Protein AF-A0A2H5ZPQ6-F1 (afdb_monomer)

Structure (mmCIF, N/CA/C/O backbone):
data_AF-A0A2H5ZPQ6-F1
#
_entry.id   AF-A0A2H5ZPQ6-F1
#
loop_
_atom_site.group_PDB
_atom_site.id
_atom_site.type_symbol
_atom_site.label_atom_id
_atom_site.label_alt_id
_atom_site.label_comp_id
_atom_site.label_asym_id
_atom_site.label_entity_id
_atom_site.label_seq_id
_atom_site.pdbx_PDB_ins_code
_atom_site.Cartn_x
_atom_site.Cartn_y
_atom_site.Cartn_z
_atom_site.occupancy
_atom_site.B_iso_or_equiv
_atom_site.auth_seq_id
_atom_site.auth_comp_id
_atom_site.auth_asym_id
_atom_site.auth_atom_id
_atom_site.pdbx_PDB_model_num
ATOM 1 N N . MET A 1 1 ? 13.460 61.750 4.680 1.00 36.16 1 MET A N 1
ATOM 2 C CA . MET A 1 1 ? 14.817 61.753 4.107 1.00 36.16 1 MET A CA 1
ATOM 3 C C . MET A 1 1 ? 14.890 60.555 3.164 1.00 36.16 1 MET A C 1
ATOM 5 O O . MET A 1 1 ? 14.987 59.437 3.644 1.00 36.16 1 MET A O 1
ATOM 9 N N . ASP A 1 2 ? 14.672 60.711 1.860 1.00 34.62 2 ASP A N 1
ATOM 10 C CA . ASP A 1 2 ? 14.391 61.972 1.159 1.00 34.62 2 ASP A CA 1
ATOM 11 C C . ASP A 1 2 ? 13.452 61.827 -0.056 1.00 34.62 2 ASP A C 1
ATOM 13 O O . ASP A 1 2 ? 12.967 60.737 -0.350 1.00 34.62 2 ASP A O 1
ATOM 17 N N . GLN A 1 3 ? 13.130 62.953 -0.695 1.00 32.78 3 GLN A N 1
ATOM 18 C CA . GLN A 1 3 ? 12.296 63.058 -1.907 1.00 32.78 3 GLN A CA 1
ATOM 19 C C . GLN A 1 3 ? 13.142 62.702 -3.176 1.00 32.78 3 GLN A C 1
ATOM 21 O O . GLN A 1 3 ? 14.341 62.485 -3.058 1.00 32.78 3 GLN A O 1
ATOM 26 N N . ALA A 1 4 ? 12.648 62.584 -4.421 1.00 35.72 4 ALA A N 1
ATOM 27 C CA . ALA A 1 4 ? 11.374 63.001 -5.009 1.00 35.72 4 ALA A CA 1
ATOM 28 C C . ALA A 1 4 ? 10.952 62.199 -6.275 1.00 35.72 4 ALA A C 1
ATOM 30 O O . ALA A 1 4 ? 11.777 61.677 -7.017 1.00 35.72 4 ALA A O 1
ATOM 31 N N . ARG A 1 5 ? 9.631 62.209 -6.512 1.00 36.62 5 ARG A N 1
ATOM 32 C CA . ARG A 1 5 ? 8.855 62.369 -7.771 1.00 36.62 5 ARG A CA 1
ATOM 33 C C . ARG A 1 5 ? 9.562 62.505 -9.141 1.00 36.62 5 ARG A C 1
ATOM 35 O O . ARG A 1 5 ? 10.395 63.393 -9.311 1.00 36.62 5 ARG A O 1
ATOM 42 N N . LYS A 1 6 ? 8.990 61.827 -10.154 1.00 32.41 6 LYS A N 1
ATOM 43 C CA . LYS A 1 6 ? 8.208 62.346 -11.327 1.00 32.41 6 LYS A CA 1
ATOM 44 C C . LYS A 1 6 ? 7.727 61.123 -12.156 1.00 32.41 6 LYS A C 1
ATOM 46 O O . LYS A 1 6 ? 8.403 60.102 -12.123 1.00 32.41 6 LYS A O 1
ATOM 51 N N . GLU A 1 7 ? 6.509 61.008 -12.705 1.00 32.34 7 GLU A N 1
ATOM 52 C CA . GLU A 1 7 ? 5.759 61.860 -13.665 1.00 32.34 7 GLU A CA 1
ATOM 53 C C . GLU A 1 7 ? 6.441 61.868 -15.061 1.00 32.34 7 GLU A C 1
ATOM 55 O O . GLU A 1 7 ? 7.656 62.006 -15.137 1.00 32.34 7 GLU A O 1
ATOM 60 N N . GLU A 1 8 ? 5.764 61.673 -16.203 1.00 29.53 8 GLU A N 1
ATOM 61 C CA . GLU A 1 8 ? 4.314 61.718 -16.489 1.00 29.53 8 GLU A CA 1
ATOM 62 C C . GLU A 1 8 ? 3.893 60.783 -17.664 1.00 29.53 8 GLU A C 1
ATOM 64 O O . GLU A 1 8 ? 4.667 59.931 -18.098 1.00 29.53 8 GLU A O 1
ATOM 69 N N . ALA A 1 9 ? 2.647 60.885 -18.152 1.00 33.28 9 ALA A N 1
ATOM 70 C CA . ALA A 1 9 ? 2.016 59.935 -19.083 1.00 33.28 9 ALA A CA 1
ATOM 71 C C . ALA A 1 9 ? 1.934 60.414 -20.552 1.00 33.28 9 ALA A C 1
ATOM 73 O O . ALA A 1 9 ? 2.066 61.596 -20.859 1.00 33.28 9 ALA A O 1
ATOM 74 N N . THR A 1 10 ? 1.602 59.506 -21.482 1.00 29.80 10 THR A N 1
ATOM 75 C CA . THR A 1 10 ? 0.961 59.860 -22.770 1.00 29.80 10 THR A CA 1
ATOM 76 C C . THR A 1 10 ? 0.202 58.668 -23.371 1.00 29.80 10 THR A C 1
ATOM 78 O O . THR A 1 10 ? 0.545 57.514 -23.123 1.00 29.80 10 THR A O 1
ATOM 81 N N . ALA A 1 11 ? -0.855 58.930 -24.149 1.00 33.22 11 ALA A N 1
ATOM 82 C CA . ALA A 1 11 ? -1.767 57.909 -24.685 1.00 33.22 11 ALA A CA 1
ATOM 83 C C . ALA A 1 11 ? -1.665 57.748 -26.216 1.00 33.22 11 ALA A C 1
ATOM 85 O O . ALA A 1 11 ? -1.333 58.697 -26.923 1.00 33.22 11 ALA A O 1
ATOM 86 N N . GLY A 1 12 ? -2.030 56.574 -26.754 1.00 26.91 12 GLY A N 1
ATOM 87 C CA . GLY A 1 12 ? -2.026 56.326 -28.204 1.00 26.91 12 GLY A CA 1
ATOM 88 C C . GLY A 1 12 ? -2.971 55.210 -28.667 1.00 26.91 12 GLY A C 1
ATOM 89 O O . GLY A 1 12 ? -2.795 54.048 -28.316 1.00 26.91 12 GLY A O 1
ATOM 90 N N . ARG A 1 13 ? -3.961 55.548 -29.509 1.00 32.59 13 ARG A N 1
ATOM 91 C CA . ARG A 1 13 ? -4.856 54.589 -30.192 1.00 32.59 13 ARG A CA 1
ATOM 92 C C . ARG A 1 13 ? -4.317 54.210 -31.581 1.00 32.59 13 ARG A C 1
ATOM 94 O O . ARG A 1 13 ? -4.127 55.102 -32.403 1.00 32.59 13 ARG A O 1
ATOM 101 N N . LYS A 1 14 ? -4.255 52.913 -31.910 1.00 31.34 14 LYS A N 1
ATOM 102 C CA . LYS A 1 14 ? -4.354 52.362 -33.287 1.00 31.34 14 LYS A CA 1
ATOM 103 C C . LYS A 1 14 ? -5.158 51.052 -33.181 1.00 31.34 14 LYS A C 1
ATOM 105 O O . LYS A 1 14 ? -4.819 50.239 -32.334 1.00 31.34 14 LYS A O 1
ATOM 110 N N . ARG A 1 15 ? -6.356 50.868 -33.758 1.00 30.14 15 ARG A N 1
ATOM 111 C CA . ARG A 1 15 ? -6.846 50.912 -35.161 1.00 30.14 15 ARG A CA 1
ATOM 112 C C . ARG A 1 15 ? -6.236 49.846 -36.086 1.00 30.14 15 ARG A C 1
ATOM 114 O O . ARG A 1 15 ? -5.030 49.807 -36.287 1.00 30.14 15 ARG A O 1
ATOM 121 N N . TRP A 1 16 ? -7.136 49.044 -36.662 1.00 33.56 16 TRP A N 1
ATOM 122 C CA . TRP A 1 16 ? -6.921 48.052 -37.719 1.00 33.56 16 TRP A CA 1
ATOM 123 C C . TRP A 1 16 ? -6.682 48.712 -39.092 1.00 33.56 16 TRP A C 1
ATOM 125 O O . TRP A 1 16 ? -7.216 49.799 -39.330 1.00 33.56 16 TRP A O 1
ATOM 135 N N . PRO A 1 17 ? -6.025 48.008 -40.029 1.00 36.69 17 PRO A N 1
ATOM 136 C CA . PRO A 1 17 ? -6.266 48.105 -41.469 1.00 36.69 17 PRO A CA 1
ATOM 137 C C . PRO A 1 17 ? -7.004 46.860 -42.017 1.00 36.69 17 PRO A C 1
ATOM 139 O O . PRO A 1 17 ? -6.942 45.780 -41.429 1.00 36.69 17 PRO A O 1
ATOM 142 N N . THR A 1 18 ? -7.700 46.998 -43.152 1.00 32.25 18 THR A N 1
ATOM 143 C CA . THR A 1 18 ? -8.598 45.968 -43.719 1.00 32.25 18 THR A CA 1
ATOM 144 C C . THR A 1 18 ? -8.398 45.748 -45.226 1.00 32.25 18 THR A C 1
ATOM 146 O O . THR A 1 18 ? -8.698 46.648 -46.006 1.00 32.25 18 THR A O 1
ATOM 149 N N . GLY A 1 19 ? -8.031 44.523 -45.632 1.00 30.67 19 GLY A N 1
ATOM 150 C CA . GLY A 1 19 ? -8.122 44.027 -47.022 1.00 30.67 19 GLY A CA 1
ATOM 151 C C . GLY A 1 19 ? -7.222 44.722 -48.066 1.00 30.67 19 GLY A C 1
ATOM 152 O O . GLY A 1 19 ? -6.355 45.504 -47.675 1.00 30.67 19 GLY A O 1
ATOM 153 N N . PRO A 1 20 ? -7.428 44.471 -49.383 1.00 44.69 20 PRO A N 1
ATOM 154 C CA . PRO A 1 20 ? -8.429 43.581 -50.005 1.00 44.69 20 PRO A CA 1
ATOM 155 C C . PRO A 1 20 ? -7.858 42.501 -50.978 1.00 44.69 20 PRO A C 1
ATOM 157 O O . PRO A 1 20 ? -6.672 42.499 -51.268 1.00 44.69 20 PRO A O 1
ATOM 160 N N . LEU A 1 21 ? -8.747 41.593 -51.440 1.00 30.69 21 LEU A N 1
ATOM 161 C CA . LEU A 1 21 ? -8.924 40.961 -52.788 1.00 30.69 21 LEU A CA 1
ATOM 162 C C . LEU A 1 21 ? -7.705 40.884 -53.766 1.00 30.69 21 LEU A C 1
ATOM 164 O O . LEU A 1 21 ? -6.979 41.854 -53.906 1.00 30.69 21 LEU A O 1
ATOM 168 N N . ALA A 1 22 ? -7.456 39.857 -54.602 1.00 28.53 22 ALA A N 1
ATOM 169 C CA . ALA A 1 22 ? -8.292 38.846 -55.301 1.00 28.53 22 ALA A CA 1
ATOM 170 C C . ALA A 1 22 ? -7.356 37.753 -55.952 1.00 28.53 22 ALA A C 1
ATOM 172 O O . ALA A 1 22 ? -6.149 37.886 -55.799 1.00 28.53 22 ALA A O 1
ATOM 173 N N . THR A 1 23 ? -7.699 36.693 -56.724 1.00 28.05 23 THR A N 1
ATOM 174 C CA . THR A 1 23 ? -8.933 35.950 -57.126 1.00 28.05 23 THR A CA 1
ATOM 175 C C . THR A 1 23 ? -8.558 34.592 -57.786 1.00 28.05 23 THR A C 1
ATOM 177 O O . THR A 1 23 ? -7.546 34.551 -58.474 1.00 28.05 23 THR A O 1
ATOM 180 N N . ARG A 1 24 ? -9.471 33.590 -57.773 1.00 28.72 24 ARG A N 1
ATOM 181 C CA . ARG A 1 24 ? -9.538 32.384 -58.670 1.00 28.72 24 ARG A CA 1
ATOM 182 C C . ARG A 1 24 ? -8.400 31.338 -58.509 1.00 28.72 24 ARG A C 1
ATOM 184 O O . ARG A 1 24 ? -7.347 31.654 -57.985 1.00 28.72 24 ARG A O 1
ATOM 191 N N . HIS A 1 25 ? -8.553 30.055 -58.873 1.00 29.94 25 HIS A N 1
ATOM 192 C CA . HIS A 1 25 ? -9.581 29.350 -59.672 1.00 29.94 25 HIS A CA 1
ATOM 193 C C . HIS A 1 25 ? -10.333 28.232 -58.914 1.00 29.94 25 HIS A C 1
ATOM 195 O O . HIS A 1 25 ? -9.906 27.784 -57.855 1.00 29.94 25 HIS A O 1
ATOM 201 N N . SER A 1 26 ? -11.450 27.767 -59.491 1.00 28.14 26 SER A N 1
ATOM 202 C CA . SER A 1 26 ? -12.278 26.660 -58.990 1.00 28.14 26 SER A CA 1
ATOM 203 C C . SER A 1 26 ? -12.882 25.815 -60.123 1.00 28.14 26 SER A C 1
ATOM 205 O O . SER A 1 26 ? -13.209 26.349 -61.180 1.00 28.14 26 SER A O 1
ATOM 207 N N . LEU A 1 27 ? -13.095 24.522 -59.848 1.00 27.19 27 LEU A N 1
ATOM 208 C CA . LEU A 1 27 ? -14.136 23.631 -60.396 1.00 27.19 27 LEU A CA 1
ATOM 209 C C . LEU A 1 27 ? -14.535 22.710 -59.211 1.00 27.19 27 LEU A C 1
ATOM 211 O O . LEU A 1 27 ? -13.650 22.274 -58.483 1.00 27.19 27 LEU A O 1
ATOM 215 N N . LEU A 1 28 ? -15.798 22.598 -58.769 1.00 30.11 28 LEU A N 1
ATOM 216 C CA . LEU A 1 28 ? -16.970 21.962 -59.412 1.00 30.11 28 LEU A CA 1
ATOM 217 C C . LEU A 1 28 ? -16.748 20.454 -59.659 1.00 30.11 28 LEU A C 1
ATOM 219 O O . LEU A 1 28 ? -15.742 20.100 -60.256 1.00 30.11 28 LEU A O 1
ATOM 223 N N . ALA A 1 29 ? -17.634 19.520 -59.286 1.00 26.11 29 ALA A N 1
ATOM 224 C CA . ALA A 1 29 ? -18.896 19.532 -58.510 1.00 26.11 29 ALA A CA 1
ATOM 225 C C . ALA A 1 29 ? -19.101 18.082 -57.927 1.00 26.11 29 ALA A C 1
ATOM 227 O O . ALA A 1 29 ? -18.158 17.303 -57.991 1.00 26.11 29 ALA A O 1
ATOM 228 N N . THR A 1 30 ? -20.186 17.597 -57.294 1.00 26.02 30 THR A N 1
ATOM 229 C CA . THR A 1 30 ? -21.635 17.902 -57.351 1.00 26.02 30 THR A CA 1
ATOM 230 C C . THR A 1 30 ? -22.355 17.425 -56.066 1.00 26.02 30 THR A C 1
ATOM 232 O O . THR A 1 30 ? -21.790 16.705 -55.249 1.00 26.02 30 THR A O 1
ATOM 235 N N . ARG A 1 31 ? -23.613 17.844 -55.868 1.00 28.06 31 ARG A N 1
ATOM 236 C CA . ARG A 1 31 ? -24.505 17.491 -54.739 1.00 28.06 31 ARG A CA 1
ATOM 237 C C . ARG A 1 31 ? -25.082 16.069 -54.869 1.00 28.06 31 ARG A C 1
ATOM 239 O O . ARG A 1 31 ? -25.214 15.602 -55.992 1.00 28.06 31 ARG A O 1
ATOM 246 N N . TYR A 1 32 ? -25.612 15.503 -53.774 1.00 27.66 32 TYR A N 1
ATOM 247 C CA . TYR A 1 32 ? -27.064 15.240 -53.657 1.00 27.66 32 TYR A CA 1
ATOM 248 C C . TYR A 1 32 ? -27.527 14.897 -52.226 1.00 27.66 32 TYR A C 1
ATOM 250 O O . TYR A 1 32 ? -26.881 14.160 -51.488 1.00 27.66 32 TYR A O 1
ATOM 258 N N . SER A 1 33 ? -28.701 15.415 -51.859 1.00 31.08 33 SER A N 1
ATOM 259 C CA . SER A 1 33 ? -29.564 14.943 -50.765 1.00 31.08 33 SER A CA 1
ATOM 260 C C . SER A 1 33 ? -31.003 15.360 -51.083 1.00 31.08 33 SER A C 1
ATOM 262 O O . SER A 1 33 ? -31.200 16.444 -51.640 1.00 31.08 33 SER A O 1
ATOM 264 N N . PRO A 1 34 ? -32.001 14.535 -50.739 1.00 37.75 34 PRO A N 1
ATOM 265 C CA . PRO A 1 34 ? -33.280 15.064 -50.264 1.00 37.75 34 PRO A CA 1
ATOM 266 C C . PRO A 1 34 ? -33.794 14.344 -48.996 1.00 37.75 34 PRO A C 1
ATOM 268 O O . PRO A 1 34 ? -33.111 13.508 -48.411 1.00 37.75 34 PRO A O 1
ATOM 271 N N . LEU A 1 35 ? -34.977 14.756 -48.536 1.00 27.84 35 LEU A N 1
ATOM 272 C CA . LEU A 1 35 ? -35.573 14.473 -47.221 1.00 27.84 35 LEU A CA 1
ATOM 273 C C . LEU A 1 35 ? -36.746 13.468 -47.281 1.00 27.84 35 LEU A C 1
ATOM 275 O O . LEU A 1 35 ? -37.209 13.115 -48.361 1.00 27.84 35 LEU A O 1
ATOM 279 N N . ALA A 1 36 ? -37.298 13.178 -46.090 1.00 25.00 36 ALA A N 1
ATOM 280 C CA . ALA A 1 36 ? -38.573 12.495 -45.806 1.00 25.00 36 ALA A CA 1
ATOM 281 C C . ALA A 1 36 ? -38.534 10.942 -45.860 1.00 25.00 36 ALA A C 1
ATOM 283 O O . ALA A 1 36 ? -37.640 10.361 -46.461 1.00 25.00 36 ALA A O 1
ATOM 284 N N . THR A 1 37 ? -39.413 10.204 -45.161 1.00 25.00 37 THR A N 1
ATOM 285 C CA . THR A 1 37 ? -40.681 10.604 -44.499 1.00 25.00 37 THR A CA 1
ATOM 286 C C . THR A 1 37 ? -40.866 9.930 -43.123 1.00 25.00 37 THR A C 1
ATOM 288 O O . THR A 1 37 ? -40.172 8.979 -42.779 1.00 25.00 37 THR A O 1
ATOM 291 N N . ARG A 1 38 ? -41.817 10.429 -42.317 1.00 27.98 38 ARG A N 1
ATOM 292 C CA . ARG A 1 38 ? -42.301 9.801 -41.068 1.00 27.98 38 ARG A CA 1
ATOM 293 C C . ARG A 1 38 ? -42.866 8.394 -41.327 1.00 27.98 38 ARG A C 1
ATOM 295 O O . ARG A 1 38 ? -43.515 8.224 -42.349 1.00 27.98 38 ARG A O 1
ATOM 302 N N . HIS A 1 39 ? -42.800 7.494 -40.340 1.00 26.47 39 HIS A N 1
ATOM 303 C CA . HIS A 1 39 ? -43.990 6.808 -39.798 1.00 26.47 39 HIS A CA 1
ATOM 304 C C . HIS A 1 39 ? -43.694 6.061 -38.481 1.00 26.47 39 HIS A C 1
ATOM 306 O O . HIS A 1 39 ? -42.643 5.457 -38.306 1.00 26.47 39 HIS A O 1
ATOM 312 N N . SER A 1 40 ? -44.669 6.094 -37.574 1.00 30.97 40 SER A N 1
ATOM 313 C CA . SER A 1 40 ? -44.875 5.164 -36.455 1.00 30.97 40 SER A CA 1
ATOM 314 C C . SER A 1 40 ? -46.389 4.954 -36.349 1.00 30.97 40 SER A C 1
ATOM 316 O O . SER A 1 40 ? -47.136 5.906 -36.612 1.00 30.97 40 SER A O 1
ATOM 318 N N . PRO A 1 41 ? -46.857 3.725 -36.082 1.00 33.28 41 PRO A N 1
ATOM 319 C CA . PRO A 1 41 ? -47.754 3.570 -34.935 1.00 33.28 41 PRO A CA 1
ATOM 320 C C . PRO A 1 41 ? -47.568 2.259 -34.139 1.00 33.28 41 PRO A C 1
ATOM 322 O O . PRO A 1 41 ? -46.812 1.362 -34.501 1.00 33.28 41 PRO A O 1
ATOM 325 N N . PHE A 1 42 ? -48.302 2.185 -33.027 1.00 26.66 42 P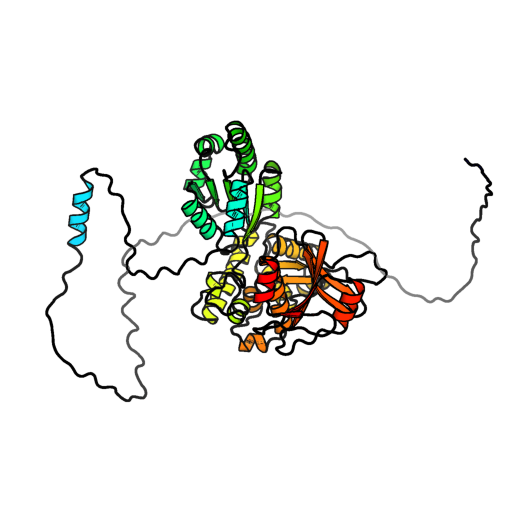HE A N 1
ATOM 326 C CA . PHE A 1 42 ? -48.345 1.106 -32.037 1.00 26.66 42 PHE A CA 1
ATOM 327 C C . PHE A 1 42 ? -48.972 -0.216 -32.527 1.00 26.66 42 PHE A C 1
ATOM 329 O O . PHE A 1 42 ? -50.015 -0.198 -33.174 1.00 26.66 42 PHE A O 1
ATOM 336 N N . ALA A 1 43 ? -48.448 -1.332 -32.008 1.00 24.88 43 ALA A N 1
ATOM 337 C CA . ALA A 1 43 ? -49.201 -2.449 -31.404 1.00 24.88 43 ALA A CA 1
ATOM 338 C C . ALA A 1 43 ? -48.243 -3.165 -30.417 1.00 24.88 43 ALA A C 1
ATOM 340 O O . ALA A 1 43 ? -47.075 -3.323 -30.759 1.00 24.88 43 ALA A O 1
ATOM 341 N N . SER A 1 44 ? -48.516 -3.529 -29.156 1.00 24.89 44 SER A N 1
ATOM 342 C CA . SER A 1 44 ? -49.713 -3.670 -28.298 1.00 24.89 44 SER A CA 1
ATOM 343 C C . SER A 1 44 ? -50.527 -4.977 -28.415 1.00 24.89 44 SER A C 1
ATOM 345 O O . SER A 1 44 ? -50.851 -5.433 -29.505 1.00 24.89 44 SER A O 1
ATOM 347 N N . SER A 1 45 ? -50.902 -5.508 -27.237 1.00 25.33 45 SER A N 1
ATOM 348 C CA . SER A 1 45 ? -51.787 -6.663 -26.958 1.00 25.33 45 SER A CA 1
ATOM 349 C C . SER A 1 45 ? -51.194 -8.100 -26.987 1.00 25.33 45 SER A C 1
ATOM 351 O O . SER A 1 45 ? -50.098 -8.294 -27.509 1.00 25.33 45 SER A O 1
ATOM 353 N N . PRO A 1 46 ? -51.815 -9.075 -26.264 1.00 37.03 46 PRO A N 1
ATOM 354 C CA . PRO A 1 46 ? -51.062 -9.980 -25.375 1.00 37.03 46 PRO A CA 1
ATOM 355 C C . PRO A 1 46 ? -51.474 -11.472 -25.471 1.00 37.03 46 PRO A C 1
ATOM 357 O O . PRO A 1 46 ? -52.212 -11.834 -26.376 1.00 37.03 46 PRO A O 1
ATOM 360 N N . LEU A 1 47 ? -51.013 -12.304 -24.516 1.00 25.94 47 LEU A N 1
ATOM 361 C CA . LEU A 1 47 ? -51.568 -13.575 -23.962 1.00 25.94 47 LEU A CA 1
ATOM 362 C C . LEU A 1 47 ? -50.468 -14.155 -23.015 1.00 25.94 47 LEU A C 1
ATOM 364 O O . LEU A 1 47 ? -49.297 -14.074 -23.370 1.00 25.94 47 LEU A O 1
ATOM 368 N N . ALA A 1 48 ? -50.640 -14.649 -21.776 1.00 23.12 48 ALA A N 1
ATOM 369 C CA . ALA A 1 48 ? -51.774 -15.189 -21.003 1.00 23.12 48 ALA A CA 1
ATOM 370 C C . ALA A 1 48 ? -52.310 -16.527 -21.572 1.00 23.12 48 ALA A C 1
ATOM 372 O O . ALA A 1 48 ? -52.698 -16.573 -22.724 1.00 23.12 48 ALA A O 1
ATOM 373 N N . THR A 1 49 ? -52.371 -17.677 -20.887 1.00 24.22 49 THR A N 1
ATOM 374 C CA . THR A 1 49 ? -52.007 -18.075 -19.509 1.00 24.22 49 THR A CA 1
ATOM 375 C C . THR A 1 49 ? -51.872 -19.610 -19.470 1.00 24.22 49 THR A C 1
ATOM 377 O O . THR A 1 49 ? -52.630 -20.271 -20.179 1.00 24.22 49 THR A O 1
ATOM 380 N N . ARG A 1 50 ? -51.042 -20.196 -18.585 1.00 24.11 50 ARG A N 1
ATOM 381 C CA . ARG A 1 50 ? -51.361 -21.462 -17.867 1.00 24.11 50 ARG A CA 1
ATOM 382 C C . ARG A 1 50 ? -50.360 -21.781 -16.746 1.00 24.11 50 ARG A C 1
ATOM 384 O O . ARG A 1 50 ? -49.155 -21.722 -16.948 1.00 24.11 50 ARG A O 1
ATOM 391 N N . TYR A 1 51 ? -50.892 -22.155 -15.583 1.00 24.92 51 TYR A N 1
ATOM 392 C CA . TYR A 1 51 ? -50.174 -22.812 -14.482 1.00 24.92 51 TYR A CA 1
ATOM 393 C C . TYR A 1 51 ? -50.259 -24.339 -14.644 1.00 24.92 51 TYR A C 1
ATOM 395 O O . TYR A 1 51 ? -51.307 -24.832 -15.063 1.00 24.92 51 TYR A O 1
ATOM 403 N N . SER A 1 52 ? -49.217 -25.075 -14.239 1.00 24.55 52 SER A N 1
ATOM 404 C CA . SER A 1 52 ? -49.282 -26.060 -13.133 1.00 24.55 52 SER A CA 1
ATOM 405 C C . SER A 1 52 ? -47.950 -26.821 -12.946 1.00 24.55 52 SER A C 1
ATOM 407 O O . SER A 1 52 ? -47.122 -26.805 -13.857 1.00 24.55 52 SER A O 1
ATOM 409 N N . PRO A 1 53 ? -47.684 -27.420 -11.763 1.00 29.91 53 PRO A N 1
ATOM 410 C CA . PRO A 1 53 ? -46.322 -27.750 -11.329 1.00 29.91 53 PRO A CA 1
ATOM 411 C C . PRO A 1 53 ? -45.948 -29.239 -11.429 1.00 29.91 53 PRO A C 1
ATOM 413 O O . PRO A 1 53 ? -46.811 -30.114 -11.405 1.00 29.91 53 PRO A O 1
ATOM 416 N N . LEU A 1 54 ? -44.640 -29.525 -11.396 1.00 26.28 54 LEU A N 1
ATOM 417 C CA . LEU A 1 54 ? -44.092 -30.868 -11.174 1.00 26.28 54 LEU A CA 1
ATOM 418 C C . LEU A 1 54 ? -43.185 -30.915 -9.930 1.00 26.28 54 LEU A C 1
ATOM 420 O O . LEU A 1 54 ? -42.044 -30.468 -9.943 1.00 26.28 54 LEU A O 1
ATOM 424 N N . THR A 1 55 ? -43.767 -31.454 -8.854 1.00 26.38 55 THR A N 1
ATOM 425 C CA . THR A 1 55 ? -43.181 -32.402 -7.879 1.00 26.38 55 THR A CA 1
ATOM 426 C C . THR A 1 55 ? -41.702 -32.290 -7.469 1.00 26.38 55 THR A C 1
ATOM 428 O O . THR A 1 55 ? -40.793 -32.552 -8.252 1.00 26.38 55 THR A O 1
ATOM 431 N N . LYS A 1 56 ? -41.476 -32.113 -6.157 1.00 25.72 56 LYS A N 1
ATOM 432 C CA . LYS A 1 56 ? -40.207 -32.457 -5.484 1.00 25.72 56 LYS A CA 1
ATOM 433 C C . LYS A 1 56 ? -39.925 -33.972 -5.581 1.00 25.72 56 LYS A C 1
ATOM 435 O O . LYS A 1 56 ? -40.867 -34.741 -5.378 1.00 25.72 56 LYS A O 1
ATOM 440 N N . PRO A 1 57 ? -38.665 -34.418 -5.739 1.00 30.45 57 PRO A N 1
ATOM 441 C CA . PRO A 1 57 ? -38.258 -35.765 -5.342 1.00 30.45 57 PRO A CA 1
ATOM 442 C C . PRO A 1 57 ? -38.100 -35.859 -3.805 1.00 30.45 57 PRO A C 1
ATOM 444 O O . PRO A 1 57 ? -37.782 -34.851 -3.163 1.00 30.45 57 PRO A O 1
ATOM 447 N N . PRO A 1 58 ? -38.311 -37.037 -3.189 1.00 28.53 58 PRO A N 1
ATOM 448 C CA . PRO A 1 58 ? -38.032 -37.265 -1.772 1.00 28.53 58 PRO A CA 1
ATOM 449 C C . PRO A 1 58 ? -36.534 -37.505 -1.520 1.00 28.53 58 PRO A C 1
ATOM 451 O O . PRO A 1 58 ? -35.786 -37.875 -2.423 1.00 28.53 58 PRO A O 1
ATOM 454 N N . ALA A 1 59 ? -36.101 -37.348 -0.269 1.00 27.11 59 ALA A N 1
ATOM 455 C CA . ALA A 1 59 ? -34.796 -37.835 0.174 1.00 27.11 59 ALA A CA 1
ATOM 456 C C . ALA A 1 59 ? -34.859 -39.342 0.468 1.00 27.11 59 ALA A C 1
ATOM 458 O O . ALA A 1 59 ? -35.850 -39.778 1.041 1.00 27.11 59 ALA A O 1
ATOM 459 N N . HIS A 1 60 ? -33.800 -40.096 0.143 1.00 28.59 60 HIS A N 1
ATOM 460 C CA . HIS A 1 60 ? -33.253 -41.206 0.947 1.00 28.59 60 HIS A CA 1
ATOM 461 C C . HIS A 1 60 ? -31.938 -41.745 0.329 1.00 28.59 60 HIS A C 1
ATOM 463 O O . HIS A 1 60 ? -31.701 -41.606 -0.865 1.00 28.59 60 HIS A O 1
ATOM 469 N N . THR A 1 61 ? -31.109 -42.372 1.173 1.00 28.56 61 THR A N 1
ATOM 470 C CA . THR A 1 61 ? -30.007 -43.301 0.830 1.00 28.56 61 THR A CA 1
ATOM 471 C C . THR A 1 61 ? -28.822 -42.765 0.002 1.00 28.56 61 THR A C 1
ATOM 473 O O . THR A 1 61 ? -28.696 -43.010 -1.194 1.00 28.56 61 THR A O 1
ATOM 476 N N . ILE A 1 62 ? -27.849 -42.153 0.690 1.00 30.31 62 ILE A N 1
ATOM 477 C CA . ILE A 1 62 ? -26.458 -42.053 0.211 1.00 30.31 62 ILE A CA 1
ATOM 478 C C . ILE A 1 62 ? -25.694 -43.290 0.717 1.00 30.31 62 ILE A C 1
ATOM 480 O O . ILE A 1 62 ? -25.287 -43.308 1.878 1.00 30.31 62 ILE A O 1
ATOM 484 N N . SER A 1 63 ? -25.504 -44.324 -0.115 1.00 30.75 63 SER A N 1
ATOM 485 C CA . SER A 1 63 ? -24.674 -45.490 0.269 1.00 30.75 63 SER A CA 1
ATOM 486 C C . SER A 1 63 ? -24.030 -46.323 -0.857 1.00 30.75 63 SER A C 1
ATOM 488 O O . SER A 1 63 ? -23.316 -47.266 -0.533 1.00 30.75 63 SER A O 1
ATOM 490 N N . GLU A 1 64 ? -24.230 -46.022 -2.149 1.00 30.02 64 GLU A N 1
ATOM 491 C CA . GLU A 1 64 ? -23.759 -46.904 -3.250 1.00 30.02 64 GLU A CA 1
ATOM 492 C C . GLU A 1 64 ? -22.750 -46.291 -4.242 1.00 30.02 64 GLU A C 1
ATOM 494 O O . GLU A 1 64 ? -22.247 -46.998 -5.112 1.00 30.02 64 GLU A O 1
ATOM 499 N N . PHE A 1 65 ? -22.371 -45.014 -4.111 1.00 27.72 65 PHE A N 1
ATOM 500 C CA . PHE A 1 65 ? -21.477 -44.353 -5.086 1.00 27.72 65 PHE A CA 1
ATOM 501 C C . PHE A 1 65 ? -19.969 -44.416 -4.752 1.00 27.72 65 PHE A C 1
ATOM 503 O O . PHE A 1 65 ? -19.163 -43.773 -5.415 1.00 27.72 65 PHE A O 1
ATOM 510 N N . VAL A 1 66 ? -19.570 -45.187 -3.732 1.00 30.45 66 VAL A N 1
ATOM 511 C CA . VAL A 1 66 ? -18.165 -45.326 -3.272 1.00 30.45 66 VAL A CA 1
ATOM 512 C C . VAL A 1 66 ? -17.694 -46.785 -3.399 1.00 30.45 66 VAL A C 1
ATOM 514 O O . VAL A 1 66 ? -16.988 -47.310 -2.544 1.00 30.45 66 VAL A O 1
ATOM 517 N N . ARG A 1 67 ? -18.162 -47.502 -4.434 1.00 30.45 67 ARG A N 1
ATOM 518 C CA . ARG A 1 67 ? -17.810 -48.920 -4.637 1.00 30.45 67 ARG A CA 1
ATOM 519 C C . ARG A 1 67 ? -17.727 -49.362 -6.102 1.00 30.45 67 ARG A C 1
ATOM 521 O O . ARG A 1 67 ? -18.224 -50.423 -6.472 1.00 30.45 67 ARG A O 1
ATOM 528 N N . ARG A 1 68 ? -17.079 -48.538 -6.927 1.00 28.91 68 ARG A N 1
ATOM 529 C CA . ARG A 1 68 ? -16.546 -48.876 -8.258 1.00 28.91 68 ARG A CA 1
ATOM 530 C C . ARG A 1 68 ? -15.393 -47.919 -8.584 1.00 28.91 68 ARG A C 1
ATOM 532 O O . ARG A 1 68 ? -15.415 -46.785 -8.115 1.00 28.91 68 ARG A O 1
ATOM 539 N N . ASN A 1 69 ? -14.447 -48.382 -9.403 1.00 29.50 69 ASN A N 1
ATOM 540 C CA . ASN A 1 69 ? -13.251 -47.671 -9.890 1.00 29.50 69 ASN A CA 1
ATOM 541 C C . ASN A 1 69 ? -12.007 -47.651 -8.969 1.00 29.50 69 ASN A C 1
ATOM 543 O O . ASN A 1 69 ? -11.107 -46.854 -9.211 1.00 29.50 69 ASN A O 1
ATOM 547 N N . ASP A 1 70 ? -11.897 -48.583 -8.019 1.00 28.25 70 ASP A N 1
ATOM 548 C CA . ASP A 1 70 ? -10.595 -49.132 -7.598 1.00 28.25 70 ASP A CA 1
ATOM 549 C C . ASP A 1 70 ? -10.426 -50.502 -8.279 1.00 28.25 70 ASP A C 1
ATOM 551 O O . ASP A 1 70 ? -10.862 -51.500 -7.718 1.00 28.25 70 ASP A O 1
ATOM 555 N N . GLU A 1 71 ? -9.906 -50.527 -9.517 1.00 29.59 71 GLU A N 1
ATOM 556 C CA . GLU A 1 71 ? -9.323 -51.701 -10.216 1.00 29.59 71 GLU A CA 1
ATOM 557 C C . GLU A 1 71 ? -8.958 -51.349 -11.681 1.00 29.59 71 GLU A C 1
ATOM 559 O O . GLU A 1 71 ? -9.615 -51.781 -12.622 1.00 29.59 71 GLU A O 1
ATOM 564 N N . GLU A 1 72 ? -7.902 -50.554 -11.910 1.00 28.52 72 GLU A N 1
ATOM 565 C CA . GLU A 1 72 ? -7.128 -50.626 -13.167 1.00 28.52 72 GLU A CA 1
ATOM 566 C C . GLU A 1 72 ? -5.748 -49.945 -13.045 1.00 28.52 72 GLU A C 1
ATOM 568 O O . GLU A 1 72 ? -5.588 -48.965 -12.322 1.00 28.52 72 GLU A O 1
ATOM 573 N N . ARG A 1 73 ? -4.760 -50.450 -13.804 1.00 27.66 73 ARG A N 1
ATOM 574 C CA . ARG A 1 73 ? -3.395 -49.897 -13.992 1.00 27.66 73 ARG A CA 1
ATOM 575 C C . ARG A 1 73 ? -2.456 -49.872 -12.772 1.00 27.66 73 ARG A C 1
ATOM 577 O O . ARG A 1 73 ? -1.975 -48.825 -12.346 1.00 27.66 73 ARG A O 1
ATOM 584 N N . LEU A 1 74 ? -2.032 -51.067 -12.362 1.00 26.47 74 LEU A N 1
ATOM 585 C CA . LEU A 1 74 ? -0.642 -51.298 -11.942 1.00 26.47 74 LEU A CA 1
ATOM 586 C C . LEU A 1 74 ? 0.165 -51.854 -13.127 1.00 26.47 74 LEU A C 1
ATOM 588 O O . LEU A 1 74 ? -0.340 -52.713 -13.846 1.00 26.47 74 LEU A O 1
ATOM 592 N N . GLY A 1 75 ? 1.416 -51.406 -13.286 1.00 24.34 75 GLY A N 1
ATOM 593 C CA . GLY A 1 75 ? 2.388 -51.997 -14.217 1.00 24.34 75 GLY A CA 1
ATOM 594 C C . GLY A 1 75 ? 3.200 -50.984 -15.029 1.00 24.34 75 GLY A C 1
ATOM 595 O O . GLY A 1 75 ? 2.742 -50.538 -16.072 1.00 24.34 75 GLY A O 1
ATOM 596 N N . GLU A 1 76 ? 4.403 -50.632 -14.563 1.00 26.22 76 GLU A N 1
ATOM 597 C CA . GLU A 1 76 ? 5.683 -51.121 -15.122 1.00 26.22 76 GLU A CA 1
ATOM 598 C C . GLU A 1 76 ? 6.898 -50.402 -14.489 1.00 26.22 76 GLU A C 1
ATOM 600 O O . GLU A 1 76 ? 6.871 -49.197 -14.287 1.00 26.22 76 GLU A O 1
ATOM 605 N N . TYR A 1 77 ? 7.925 -51.200 -14.159 1.00 27.83 77 TYR A N 1
ATOM 606 C CA . TYR A 1 77 ? 9.341 -50.934 -13.811 1.00 27.83 77 TYR A CA 1
ATOM 607 C C . TYR A 1 77 ? 9.793 -49.603 -13.139 1.00 27.83 77 TYR A C 1
ATOM 609 O O . TYR A 1 77 ? 9.460 -48.504 -13.551 1.00 27.83 77 TYR A O 1
ATOM 617 N N . GLY A 1 78 ? 10.686 -49.625 -12.139 1.00 25.41 78 GLY A N 1
ATOM 618 C CA . GLY A 1 78 ? 11.477 -50.741 -11.597 1.00 25.41 78 GLY A CA 1
ATOM 619 C C . GLY A 1 78 ? 12.083 -50.425 -10.220 1.00 25.41 78 GLY A C 1
ATOM 620 O O . GLY A 1 78 ? 11.875 -49.343 -9.678 1.00 25.41 78 GLY A O 1
ATOM 621 N N . ALA A 1 79 ? 12.793 -51.390 -9.626 1.00 26.81 79 ALA A N 1
ATOM 622 C CA . ALA A 1 79 ? 13.114 -51.392 -8.195 1.00 26.81 79 ALA A CA 1
ATOM 623 C C . ALA A 1 79 ? 14.608 -51.574 -7.874 1.00 26.81 79 ALA A C 1
ATOM 625 O O . ALA A 1 79 ? 15.355 -52.202 -8.624 1.00 26.81 79 ALA A O 1
ATOM 626 N N . SER A 1 80 ? 15.012 -51.119 -6.686 1.00 25.72 80 SER A N 1
ATOM 627 C CA . SER A 1 80 ? 16.098 -51.709 -5.889 1.00 25.72 80 SER A CA 1
ATOM 628 C C . SER A 1 80 ? 15.858 -51.426 -4.393 1.00 25.72 80 SER A C 1
ATOM 630 O O . SER A 1 80 ? 15.233 -50.412 -4.078 1.00 25.72 80 SER A O 1
ATOM 632 N N . PRO A 1 81 ? 16.252 -52.327 -3.471 1.00 28.38 81 PRO A N 1
ATOM 633 C CA . PRO A 1 81 ? 15.715 -52.344 -2.109 1.00 28.38 81 PRO A CA 1
ATOM 634 C C . PRO A 1 81 ? 16.614 -51.666 -1.063 1.00 28.38 81 PRO A C 1
ATOM 636 O O . PRO A 1 81 ? 17.832 -51.608 -1.209 1.00 28.38 81 PRO A O 1
ATOM 639 N N . VAL A 1 82 ? 16.007 -51.281 0.063 1.00 25.12 82 VAL A N 1
ATOM 640 C CA . VAL A 1 82 ? 16.698 -51.087 1.349 1.00 25.12 82 VAL A CA 1
ATOM 641 C C . VAL A 1 82 ? 16.048 -52.015 2.374 1.00 25.12 82 VAL A C 1
ATOM 643 O O . VAL A 1 82 ? 14.823 -52.105 2.457 1.00 25.12 82 VAL A O 1
ATOM 646 N N . THR A 1 83 ? 16.869 -52.748 3.120 1.00 24.11 83 THR A N 1
ATOM 647 C CA . THR A 1 83 ? 16.444 -53.778 4.074 1.00 24.11 83 THR A CA 1
ATOM 648 C C . THR A 1 83 ? 15.927 -53.185 5.383 1.00 24.11 83 THR A C 1
ATOM 650 O O . THR A 1 83 ? 16.614 -52.385 6.015 1.00 24.11 83 THR A O 1
ATOM 653 N N . LEU A 1 84 ? 14.761 -53.650 5.834 1.00 22.62 84 LEU A N 1
ATOM 654 C CA . LEU A 1 84 ? 14.280 -53.472 7.206 1.00 22.62 84 LEU A CA 1
ATOM 655 C C . LEU A 1 84 ? 14.577 -54.740 8.013 1.00 22.62 84 LEU A C 1
ATOM 657 O O . LEU A 1 84 ? 13.936 -55.768 7.795 1.00 22.62 84 LEU A O 1
ATOM 661 N N . GLU A 1 85 ? 15.512 -54.668 8.960 1.00 23.83 85 GLU A N 1
ATOM 662 C CA . GLU A 1 85 ? 15.644 -55.704 9.989 1.00 23.83 85 GLU A CA 1
ATOM 663 C C . GLU A 1 85 ? 14.608 -55.492 11.097 1.00 23.83 85 GLU A C 1
ATOM 665 O O . GLU A 1 85 ? 14.423 -54.391 11.618 1.00 23.83 85 GLU A O 1
ATOM 670 N N . THR A 1 86 ? 13.915 -56.567 11.463 1.00 22.70 86 THR A N 1
ATOM 671 C CA . THR A 1 86 ? 12.877 -56.559 12.495 1.00 22.70 86 THR A CA 1
ATOM 672 C C . THR A 1 86 ? 13.439 -56.930 13.862 1.00 22.70 86 THR A C 1
ATOM 674 O O . THR A 1 86 ? 14.033 -57.996 14.010 1.00 22.70 86 THR A O 1
ATOM 677 N N . THR A 1 87 ? 13.115 -56.148 14.892 1.00 24.59 87 THR A N 1
ATOM 678 C CA . THR A 1 87 ? 13.067 -56.637 16.281 1.00 24.59 87 THR A CA 1
ATOM 679 C C . THR A 1 87 ? 11.708 -56.313 16.906 1.00 24.59 87 THR A C 1
ATOM 681 O O . THR A 1 87 ? 11.017 -55.383 16.487 1.00 24.59 87 THR A O 1
ATOM 684 N N . THR A 1 88 ? 11.268 -57.172 17.827 1.00 29.30 88 THR A N 1
ATOM 685 C CA . THR A 1 88 ? 9.837 -57.402 18.121 1.00 29.30 88 THR A CA 1
ATOM 686 C C . THR A 1 88 ? 9.472 -56.975 19.573 1.00 29.30 88 THR A C 1
ATOM 688 O O . THR A 1 88 ? 10.258 -56.266 20.195 1.00 29.30 88 THR A O 1
ATOM 691 N N . PRO A 1 89 ? 8.252 -57.193 20.115 1.00 32.47 89 PRO A N 1
ATOM 692 C CA . PRO A 1 89 ? 7.337 -56.077 20.354 1.00 32.47 89 PRO A CA 1
ATOM 693 C C . PRO A 1 89 ? 7.028 -55.783 21.836 1.00 32.47 89 PRO A C 1
ATOM 695 O O . PRO A 1 89 ? 7.109 -56.658 22.698 1.00 32.47 89 PRO A O 1
ATOM 698 N N . CYS A 1 90 ? 6.478 -54.592 22.097 1.00 23.09 90 CYS A N 1
ATOM 699 C CA . CYS A 1 90 ? 5.705 -54.304 23.313 1.00 23.09 90 CYS A CA 1
ATOM 700 C C . CYS A 1 90 ? 4.192 -54.249 23.027 1.00 23.09 90 CYS A C 1
ATOM 702 O O . CYS A 1 90 ? 3.756 -54.044 21.895 1.00 23.09 90 CYS A O 1
ATOM 704 N N . ARG A 1 91 ? 3.380 -54.524 24.056 1.00 26.17 91 ARG A N 1
ATOM 705 C CA . ARG A 1 91 ? 1.961 -54.908 23.921 1.00 26.17 91 ARG A CA 1
ATOM 706 C C . ARG A 1 91 ? 0.998 -53.716 23.979 1.00 26.17 91 ARG A C 1
ATOM 708 O O . ARG A 1 91 ? 1.111 -52.886 24.872 1.00 26.17 91 ARG A O 1
ATOM 715 N N . GLY A 1 92 ? -0.039 -53.741 23.139 1.00 26.30 92 GLY A N 1
ATOM 716 C CA . GLY A 1 92 ? -1.240 -52.906 23.279 1.00 26.30 92 GLY A CA 1
ATOM 717 C C . GLY A 1 92 ? -2.207 -53.090 22.105 1.00 26.30 92 GLY A C 1
ATOM 718 O O . GLY A 1 92 ? -1.824 -52.867 20.962 1.00 26.30 92 GLY A O 1
ATOM 719 N N . ARG A 1 93 ? -3.454 -53.514 22.364 1.00 29.02 93 ARG A N 1
ATOM 720 C CA . ARG A 1 93 ? -4.548 -53.453 21.371 1.00 29.02 93 ARG A CA 1
ATOM 721 C C . ARG A 1 93 ? -5.308 -52.124 21.524 1.00 29.02 93 ARG A C 1
ATOM 723 O O . ARG A 1 93 ? -5.345 -51.601 22.635 1.00 29.02 93 ARG A O 1
ATOM 730 N N . PRO A 1 94 ? -5.918 -51.587 20.453 1.00 31.50 94 PRO A N 1
ATOM 731 C CA . PRO A 1 94 ? -6.668 -50.337 20.525 1.00 31.50 94 PRO A CA 1
ATOM 732 C C . PRO A 1 94 ? -8.039 -50.534 21.190 1.00 31.50 94 PRO A C 1
ATOM 734 O O . PRO A 1 94 ? -8.779 -51.444 20.817 1.00 31.50 94 PRO A O 1
ATOM 737 N N . GLU A 1 95 ? -8.407 -49.646 22.116 1.00 31.70 95 GLU A N 1
ATOM 738 C CA . GLU A 1 95 ? -9.799 -49.484 22.562 1.00 31.70 95 GLU A CA 1
ATOM 739 C C . GLU A 1 95 ? -10.507 -48.368 21.781 1.00 31.70 95 GLU A C 1
ATOM 741 O O . GLU A 1 95 ? -9.900 -47.384 21.353 1.00 31.70 95 GLU A O 1
ATOM 746 N N . THR A 1 96 ? -11.813 -48.531 21.570 1.00 34.59 96 THR A N 1
ATOM 747 C CA . THR A 1 96 ? -12.632 -47.659 20.721 1.00 34.59 96 THR A CA 1
ATOM 748 C C . THR A 1 96 ? -13.112 -46.403 21.457 1.00 34.59 96 THR A C 1
ATOM 750 O O . THR A 1 96 ? -13.593 -46.450 22.589 1.00 34.59 96 THR A O 1
ATOM 753 N N . GLY A 1 97 ? -13.022 -45.250 20.786 1.00 35.22 97 GLY A N 1
ATOM 754 C CA . GLY A 1 97 ? -13.202 -43.910 21.365 1.00 35.22 97 GLY A CA 1
ATOM 755 C C . GLY A 1 97 ? -14.627 -43.483 21.758 1.00 35.22 97 GLY A C 1
ATOM 756 O O . GLY A 1 97 ? -14.956 -42.313 21.585 1.00 35.22 97 GLY A O 1
ATOM 757 N N . LEU A 1 98 ? -15.471 -44.381 22.280 1.00 33.31 98 LEU A N 1
ATOM 758 C CA . LEU A 1 98 ? -16.837 -44.052 22.729 1.00 33.31 98 LEU A CA 1
ATOM 759 C C . LEU A 1 98 ? -16.992 -43.830 24.244 1.00 33.31 98 LEU A C 1
ATOM 761 O O . LEU A 1 98 ? -17.930 -43.147 24.643 1.00 33.31 98 LEU A O 1
ATOM 765 N N . ARG A 1 99 ? -16.090 -44.331 25.103 1.00 31.36 99 ARG A N 1
ATOM 766 C CA . ARG A 1 99 ? -16.205 -44.105 26.563 1.00 31.36 99 ARG A CA 1
ATOM 767 C C . ARG A 1 99 ? -15.834 -42.686 27.005 1.00 31.36 99 ARG A C 1
ATOM 769 O O . ARG A 1 99 ? -16.500 -42.135 27.874 1.00 31.36 99 ARG A O 1
ATOM 776 N N . ARG A 1 100 ? -14.848 -42.056 26.355 1.00 32.06 100 ARG A N 1
ATOM 777 C CA . ARG A 1 100 ? -14.305 -40.737 26.751 1.00 32.06 100 ARG A CA 1
ATOM 778 C C . ARG A 1 100 ? -15.310 -39.574 26.655 1.00 32.06 100 ARG A C 1
ATOM 780 O O . ARG A 1 100 ? -15.089 -38.529 27.253 1.00 32.06 100 ARG A O 1
ATOM 787 N N . TRP A 1 101 ? -16.416 -39.754 25.930 1.00 31.31 101 TRP A N 1
ATOM 788 C CA . TRP A 1 101 ? -17.508 -38.776 25.847 1.00 31.31 101 TRP A CA 1
ATOM 789 C C . TRP A 1 101 ? -18.516 -38.871 27.004 1.00 31.31 101 TRP A C 1
ATOM 791 O O . TRP A 1 101 ? -19.217 -37.898 27.265 1.00 31.31 101 TRP A O 1
ATOM 801 N N . ALA A 1 102 ? -18.590 -40.005 27.709 1.00 31.62 102 ALA A N 1
ATOM 802 C CA . ALA A 1 102 ? -19.539 -40.194 28.808 1.00 31.62 102 ALA A CA 1
ATOM 803 C C . ALA A 1 102 ? -19.103 -39.469 30.094 1.00 31.62 102 ALA A C 1
ATOM 805 O O . ALA A 1 102 ? -19.937 -38.913 30.802 1.00 31.62 102 ALA A O 1
ATOM 806 N N . GLU A 1 103 ? -17.799 -39.430 30.377 1.00 30.84 103 GLU A N 1
ATOM 807 C CA . GLU A 1 103 ? -17.249 -38.801 31.587 1.00 30.84 103 GLU A CA 1
ATOM 808 C C . GLU A 1 103 ? -17.287 -37.263 31.492 1.00 30.84 103 GLU A C 1
ATOM 810 O O . GLU A 1 103 ? -17.750 -36.597 32.417 1.00 30.84 103 GLU A O 1
ATOM 815 N N . LEU A 1 104 ? -16.952 -36.695 30.324 1.00 35.31 104 LEU A N 1
ATOM 816 C CA . LEU A 1 104 ? -17.046 -35.248 30.050 1.00 35.31 104 LEU A CA 1
ATOM 817 C C . LEU A 1 104 ? -18.479 -34.680 30.132 1.00 35.31 104 LEU A C 1
ATOM 819 O O . LEU A 1 104 ? -18.661 -33.472 30.308 1.00 35.31 104 LEU A O 1
ATOM 823 N N . ALA A 1 105 ? -19.504 -35.529 30.021 1.00 32.12 105 ALA A N 1
ATOM 824 C CA . ALA A 1 105 ? -20.896 -35.125 30.210 1.00 32.12 105 ALA A CA 1
ATOM 825 C C . ALA A 1 105 ? -21.288 -34.990 31.697 1.00 32.12 105 ALA A C 1
ATOM 827 O O . ALA A 1 105 ? -22.223 -34.255 32.008 1.00 32.12 105 ALA A O 1
ATOM 828 N N . ALA A 1 106 ? -20.582 -35.662 32.614 1.00 31.67 106 ALA A N 1
ATOM 829 C CA . ALA A 1 106 ? -20.925 -35.695 34.037 1.00 31.67 106 ALA A CA 1
ATOM 830 C C . ALA A 1 106 ? -20.369 -34.497 34.833 1.00 31.67 106 ALA A C 1
ATOM 832 O O . ALA A 1 106 ? -21.018 -34.020 35.764 1.00 31.67 106 ALA A O 1
ATOM 833 N N . GLU A 1 107 ? -19.195 -33.974 34.466 1.00 30.30 107 GLU A N 1
ATOM 834 C CA . GLU A 1 107 ? -18.532 -32.898 35.227 1.00 30.30 107 GLU A CA 1
ATOM 835 C C . GLU A 1 107 ? -19.210 -31.522 35.077 1.00 30.30 107 GLU A C 1
ATOM 837 O O . GLU A 1 107 ? -19.121 -30.680 35.971 1.00 30.30 107 GLU A O 1
ATOM 842 N N . ASN A 1 108 ? -19.967 -31.302 33.997 1.00 35.50 108 ASN A N 1
ATOM 843 C CA . ASN A 1 108 ? -20.651 -30.031 33.714 1.00 35.50 108 ASN A CA 1
ATOM 844 C C . ASN A 1 108 ? -21.873 -29.738 34.619 1.00 35.50 108 ASN A C 1
ATOM 846 O O . ASN A 1 108 ? -22.530 -28.712 34.452 1.00 35.50 108 ASN A O 1
ATOM 850 N N . ALA A 1 109 ? -22.178 -30.603 35.592 1.00 31.70 109 ALA A N 1
ATOM 851 C CA . ALA A 1 109 ? -23.284 -30.424 36.536 1.00 31.70 109 ALA A CA 1
ATOM 852 C C . ALA A 1 109 ? -22.932 -29.594 37.795 1.00 31.70 109 ALA A C 1
ATOM 854 O O . ALA A 1 109 ? -23.827 -29.278 38.579 1.00 31.70 109 ALA A O 1
ATOM 855 N N . CYS A 1 110 ? -21.659 -29.236 38.020 1.00 30.08 110 CYS A N 1
ATOM 856 C CA . CYS A 1 110 ? -21.223 -28.512 39.222 1.00 30.08 110 CYS A CA 1
ATOM 857 C C . CYS A 1 110 ? -20.574 -27.160 38.882 1.00 30.08 110 CYS A C 1
ATOM 859 O O . CYS A 1 110 ? -19.469 -27.094 38.348 1.00 30.08 110 CYS A O 1
ATOM 861 N N . GLY A 1 111 ? -21.257 -26.060 39.214 1.00 36.75 111 GLY A N 1
ATOM 862 C CA . GLY A 1 111 ? -20.835 -24.704 38.854 1.00 36.75 111 GLY A CA 1
ATOM 863 C C . GLY A 1 111 ? -19.592 -24.214 39.603 1.00 36.75 111 GLY A C 1
ATOM 864 O O . GLY A 1 111 ? -19.707 -23.581 40.653 1.00 36.75 111 GLY A O 1
ATOM 865 N N . ARG A 1 112 ? -18.401 -24.435 39.035 1.00 30.75 112 ARG A N 1
ATOM 866 C CA . ARG A 1 112 ? -17.151 -23.766 39.434 1.00 30.75 112 ARG A CA 1
ATOM 867 C C . ARG A 1 112 ? -16.438 -23.191 38.214 1.00 30.75 112 ARG A C 1
ATOM 869 O O . ARG A 1 112 ? -16.263 -23.869 37.209 1.00 30.75 112 ARG A O 1
ATOM 876 N N . SER A 1 113 ? -16.026 -21.927 38.317 1.00 33.09 113 SER A N 1
ATOM 877 C CA . SER A 1 113 ? -15.248 -21.257 37.273 1.00 33.09 113 SER A CA 1
ATOM 878 C C . SER A 1 113 ? -13.828 -21.820 37.243 1.00 33.09 113 SER A C 1
ATOM 880 O O . SER A 1 113 ? -13.083 -21.663 38.212 1.00 33.09 113 SER A O 1
ATOM 882 N N . THR A 1 114 ? -13.458 -22.457 36.133 1.00 26.59 114 THR A N 1
ATOM 883 C CA . THR A 1 114 ? -12.122 -23.023 35.917 1.00 26.59 114 THR A CA 1
ATOM 884 C C . THR A 1 114 ? -11.437 -22.257 34.794 1.00 26.59 114 THR A C 1
ATOM 886 O O . THR A 1 114 ? -11.751 -22.443 33.619 1.00 26.59 114 THR A O 1
ATOM 889 N N . THR A 1 115 ? -10.494 -21.382 35.149 1.00 27.83 115 THR A N 1
ATOM 890 C CA . THR A 1 115 ? -9.685 -20.628 34.182 1.00 27.83 115 THR A CA 1
ATOM 891 C C . THR A 1 115 ? -8.845 -21.591 33.347 1.00 27.83 115 THR A C 1
ATOM 893 O O . THR A 1 115 ? -7.866 -22.156 33.836 1.00 27.83 115 THR A O 1
ATOM 896 N N . LEU A 1 116 ? -9.224 -21.781 32.082 1.00 25.55 116 LEU A N 1
ATOM 897 C CA . LEU A 1 116 ? -8.598 -22.755 31.193 1.00 25.55 116 LEU A CA 1
ATOM 898 C C . LEU A 1 116 ? -7.215 -22.262 30.721 1.00 25.55 116 LEU A C 1
ATOM 900 O O . LEU A 1 116 ? -7.083 -21.646 29.664 1.00 25.55 116 LEU A O 1
ATOM 904 N N . GLN A 1 117 ? -6.166 -22.522 31.508 1.00 26.67 117 GLN A N 1
ATOM 905 C CA . GLN A 1 117 ? -4.786 -22.295 31.071 1.00 26.67 117 GLN A CA 1
ATOM 906 C C . GLN A 1 117 ? -4.412 -23.293 29.968 1.00 26.67 117 GLN A C 1
ATOM 908 O O . GLN A 1 117 ? -3.998 -24.420 30.243 1.00 26.67 117 GLN A O 1
ATOM 913 N N . ILE A 1 118 ? -4.527 -22.860 28.712 1.00 31.42 118 ILE A N 1
ATOM 914 C CA . ILE A 1 118 ? -4.029 -23.606 27.554 1.00 31.42 118 ILE A CA 1
ATOM 915 C C . ILE A 1 118 ? -2.496 -23.620 27.614 1.00 31.42 118 ILE A C 1
ATOM 917 O O . ILE A 1 118 ? -1.831 -22.674 27.191 1.00 31.42 118 ILE A O 1
ATOM 921 N N . ARG A 1 119 ? -1.921 -24.706 28.144 1.00 27.41 119 ARG A N 1
ATOM 922 C CA . ARG A 1 119 ? -0.498 -25.011 27.962 1.00 27.41 119 ARG A CA 1
ATOM 923 C C . ARG A 1 119 ? -0.290 -25.433 26.514 1.00 27.41 119 ARG A C 1
ATOM 925 O O . ARG A 1 119 ? -0.824 -26.445 26.073 1.00 27.41 119 ARG A O 1
ATOM 932 N N . ASN A 1 120 ? 0.431 -24.603 25.768 1.00 33.56 1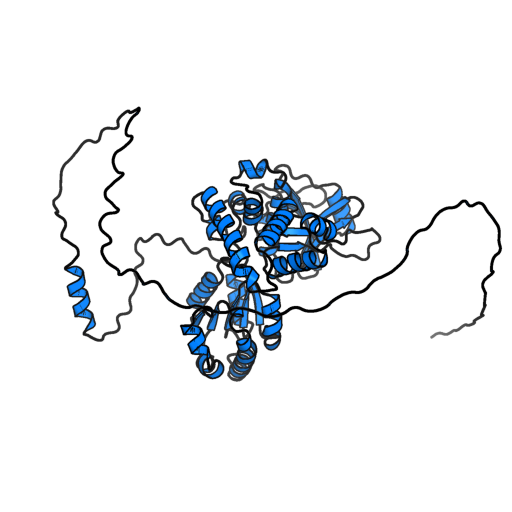20 ASN A N 1
ATOM 933 C CA . ASN A 1 120 ? 0.524 -24.715 24.319 1.00 33.56 120 ASN A CA 1
ATOM 934 C C . ASN A 1 120 ? 1.668 -25.667 23.925 1.00 33.56 120 ASN A C 1
ATOM 936 O O . ASN A 1 120 ? 2.762 -25.229 23.575 1.00 33.56 120 ASN A O 1
ATOM 940 N N . GLU A 1 121 ? 1.426 -26.974 24.039 1.00 31.22 121 GLU A N 1
ATOM 941 C CA . GLU A 1 121 ? 2.391 -28.021 23.688 1.00 31.22 121 GLU A CA 1
ATOM 942 C C . GLU A 1 121 ? 2.085 -28.607 22.296 1.00 31.22 121 GLU A C 1
ATOM 944 O O . GLU A 1 121 ? 1.096 -29.305 22.093 1.00 31.22 121 GLU A O 1
ATOM 949 N N . ASN A 1 122 ? 2.974 -28.325 21.338 1.00 33.78 122 ASN A N 1
ATOM 950 C CA . ASN A 1 122 ? 3.112 -29.004 20.042 1.00 33.78 122 ASN A CA 1
ATOM 951 C C . ASN A 1 122 ? 1.862 -29.102 19.139 1.00 33.78 122 ASN A C 1
ATOM 953 O O . ASN A 1 122 ? 1.566 -30.156 18.576 1.00 33.78 122 ASN A O 1
ATOM 957 N N . VAL A 1 123 ? 1.228 -27.959 18.860 1.00 36.06 123 VAL A N 1
ATOM 958 C CA . VAL A 1 123 ? 0.544 -27.734 17.572 1.00 36.06 123 VAL A CA 1
ATOM 959 C C . VAL A 1 123 ? 1.320 -26.678 16.787 1.00 36.06 123 VAL A C 1
ATOM 961 O O . VAL A 1 123 ? 1.717 -25.654 17.342 1.00 36.06 123 VAL A O 1
ATOM 964 N N . GLY A 1 124 ? 1.552 -26.927 15.495 1.00 33.12 124 GLY A N 1
ATOM 965 C CA . GLY A 1 124 ? 2.334 -26.063 14.605 1.00 33.12 124 GLY A CA 1
ATOM 966 C C . GLY A 1 124 ? 1.630 -24.757 14.233 1.00 33.12 124 GLY A C 1
ATOM 967 O O . GLY A 1 124 ? 1.271 -24.558 13.075 1.00 33.12 124 GLY A O 1
ATOM 968 N N . PHE A 1 125 ? 1.440 -23.856 15.198 1.00 38.78 125 PHE A N 1
ATOM 969 C CA . PHE A 1 125 ? 1.008 -22.487 14.924 1.00 38.78 125 PHE A CA 1
ATOM 970 C C . PHE A 1 125 ? 2.051 -21.778 14.055 1.00 38.78 125 PHE A C 1
ATOM 972 O O . PHE A 1 125 ? 3.183 -21.548 14.486 1.00 38.78 125 PHE A O 1
ATOM 979 N N . ALA A 1 126 ? 1.656 -21.386 12.841 1.00 48.31 126 ALA A N 1
ATOM 980 C CA . ALA A 1 126 ? 2.441 -20.469 12.028 1.00 48.31 126 ALA A CA 1
ATOM 981 C C . ALA A 1 126 ? 2.656 -19.172 12.826 1.00 48.31 126 ALA A C 1
ATOM 983 O O . ALA A 1 126 ? 1.696 -18.476 13.164 1.00 48.31 126 ALA A O 1
ATOM 984 N N . ARG A 1 127 ? 3.915 -18.883 13.175 1.00 63.12 127 ARG A N 1
ATOM 985 C CA . ARG A 1 127 ? 4.292 -17.734 14.008 1.00 63.12 127 ARG A CA 1
ATOM 986 C C . ARG A 1 127 ? 3.748 -16.453 13.376 1.00 63.12 127 ARG A C 1
ATOM 988 O O . ARG A 1 127 ? 4.104 -16.138 12.243 1.00 63.12 127 ARG A O 1
ATOM 995 N N . MET A 1 128 ? 2.889 -15.730 14.099 1.00 76.31 128 MET A N 1
ATOM 996 C CA . MET A 1 128 ? 2.282 -14.501 13.588 1.00 76.31 128 MET A CA 1
ATOM 997 C C . MET A 1 128 ? 3.384 -13.508 13.198 1.00 76.31 128 MET A C 1
ATOM 999 O O . MET A 1 128 ? 4.218 -13.144 14.027 1.00 76.31 128 MET A O 1
ATOM 1003 N N . ILE A 1 129 ? 3.386 -13.089 11.932 1.00 85.56 129 ILE A N 1
ATOM 1004 C CA . ILE A 1 129 ? 4.323 -12.088 11.419 1.00 85.56 129 ILE A CA 1
ATOM 1005 C C . ILE A 1 129 ? 3.916 -10.729 11.994 1.00 85.56 129 ILE A C 1
ATOM 1007 O O . ILE A 1 129 ? 2.816 -10.239 11.725 1.00 85.56 129 ILE A O 1
ATOM 1011 N N . GLU A 1 130 ? 4.790 -10.128 12.803 1.00 87.69 130 GLU A N 1
ATOM 1012 C CA . GLU A 1 130 ? 4.536 -8.813 13.388 1.00 87.69 130 GLU A CA 1
ATOM 1013 C C . GLU A 1 130 ? 4.509 -7.742 12.290 1.00 87.69 130 GLU A C 1
ATOM 1015 O O . GLU A 1 130 ? 5.398 -7.670 11.442 1.00 87.69 130 GLU A O 1
ATOM 1020 N N . ARG A 1 131 ? 3.456 -6.916 12.285 1.00 93.69 131 ARG A N 1
ATOM 1021 C CA . ARG A 1 131 ? 3.290 -5.862 11.279 1.00 93.69 131 ARG A CA 1
ATOM 1022 C C . ARG A 1 131 ? 4.067 -4.615 11.676 1.00 93.69 131 ARG A C 1
ATOM 1024 O O . ARG A 1 131 ? 3.879 -4.103 12.780 1.00 93.69 131 ARG A O 1
ATOM 1031 N N . SER A 1 132 ? 4.827 -4.039 10.747 1.00 92.81 132 SER A N 1
ATOM 1032 C CA . SER A 1 132 ? 5.587 -2.797 10.959 1.00 92.81 132 SER A CA 1
ATOM 1033 C C . SER A 1 132 ? 4.690 -1.599 11.294 1.00 92.81 132 SER A C 1
ATOM 1035 O O . SER A 1 132 ? 5.157 -0.604 11.840 1.00 92.81 132 SER A O 1
ATOM 1037 N N . LEU A 1 133 ? 3.396 -1.690 10.969 1.00 94.12 133 LEU A N 1
ATOM 1038 C CA . LEU A 1 133 ? 2.379 -0.685 11.268 1.00 94.12 133 LEU A CA 1
ATOM 1039 C C . LEU A 1 133 ? 1.847 -0.763 12.716 1.00 94.12 133 LEU A C 1
ATOM 1041 O O . LEU A 1 133 ? 1.237 0.197 13.182 1.00 94.12 133 LEU A O 1
ATOM 1045 N N . MET A 1 134 ? 2.082 -1.861 13.452 1.00 95.31 134 MET A N 1
ATOM 1046 C CA . MET A 1 134 ? 1.584 -2.053 14.826 1.00 95.31 134 MET A CA 1
ATOM 1047 C C . MET A 1 134 ? 1.936 -0.877 15.768 1.00 95.31 134 MET A C 1
ATOM 1049 O O . MET A 1 134 ? 1.018 -0.352 16.404 1.00 95.31 134 MET A O 1
ATOM 1053 N N . PRO A 1 135 ? 3.187 -0.364 15.824 1.00 94.75 135 PRO A N 1
ATOM 1054 C CA . PRO A 1 135 ? 3.512 0.799 16.655 1.00 94.75 135 PRO A CA 1
ATOM 1055 C C . PRO A 1 135 ? 2.736 2.063 16.257 1.00 94.75 135 PRO A C 1
ATOM 1057 O O . PRO A 1 135 ? 2.314 2.822 17.126 1.00 94.75 135 PRO A O 1
ATOM 1060 N N . ALA A 1 136 ? 2.488 2.271 14.959 1.00 94.62 136 ALA A N 1
ATOM 1061 C CA . ALA A 1 136 ? 1.735 3.420 14.458 1.00 94.62 136 ALA A CA 1
ATOM 1062 C C . ALA A 1 136 ? 0.234 3.335 14.789 1.00 94.62 136 ALA A C 1
ATOM 1064 O O . ALA A 1 136 ? -0.384 4.365 15.065 1.00 94.62 136 ALA A O 1
ATOM 1065 N N . VAL A 1 137 ? -0.349 2.127 14.816 1.00 96.44 137 VAL A N 1
ATOM 1066 C CA . VAL A 1 137 ? -1.730 1.905 15.284 1.00 96.44 137 VAL A CA 1
ATOM 1067 C C . VAL A 1 137 ? -1.844 2.204 16.778 1.00 96.44 137 VAL A C 1
ATOM 1069 O O . VAL A 1 137 ? -2.739 2.947 17.174 1.00 96.44 137 VAL A O 1
ATOM 1072 N N . LEU A 1 138 ? -0.920 1.694 17.599 1.00 96.88 138 LEU A N 1
ATOM 1073 C CA . LEU A 1 138 ? -0.920 1.923 19.049 1.00 96.88 138 LEU A CA 1
ATOM 1074 C C . LEU A 1 138 ? -0.697 3.407 19.396 1.00 96.88 138 LEU A C 1
ATOM 1076 O O . LEU A 1 138 ? -1.450 3.968 20.189 1.00 96.88 138 LEU A O 1
ATOM 1080 N N . ALA A 1 139 ? 0.257 4.079 18.742 1.00 96.12 139 ALA A N 1
ATOM 1081 C CA . ALA A 1 139 ? 0.439 5.527 18.870 1.00 96.12 139 ALA A CA 1
ATOM 1082 C C . ALA A 1 139 ? -0.803 6.304 18.395 1.00 96.12 139 ALA A C 1
ATOM 1084 O O . ALA A 1 139 ? -1.249 7.232 19.061 1.00 96.12 139 ALA A O 1
ATOM 1085 N N . GLY A 1 140 ? -1.424 5.887 17.286 1.00 95.69 140 GLY A N 1
ATOM 1086 C CA . GLY A 1 140 ? -2.690 6.450 16.813 1.00 95.69 140 GLY A CA 1
ATOM 1087 C C . GLY A 1 140 ? -3.815 6.358 17.842 1.00 95.69 140 GLY A C 1
ATOM 1088 O O . GLY A 1 140 ? -4.504 7.347 18.070 1.00 95.69 140 GLY A O 1
ATOM 1089 N N . LEU A 1 141 ? -3.983 5.207 18.494 1.00 96.31 141 LEU A N 1
ATOM 1090 C CA . LEU A 1 141 ? -5.002 5.024 19.529 1.00 96.31 141 LEU A CA 1
ATOM 1091 C C . LEU A 1 141 ? -4.708 5.854 20.789 1.00 96.31 141 LEU A C 1
ATOM 1093 O O . LEU A 1 141 ? -5.646 6.345 21.408 1.00 96.31 141 LEU A O 1
ATOM 1097 N N . ASN A 1 142 ? -3.442 6.087 21.135 1.00 95.44 142 ASN A N 1
ATOM 1098 C CA . ASN A 1 142 ? -3.088 7.000 22.226 1.00 95.44 142 ASN A CA 1
ATOM 1099 C C . ASN A 1 142 ? -3.374 8.473 21.874 1.00 95.44 142 ASN A C 1
ATOM 1101 O O . ASN A 1 142 ? -3.868 9.213 22.725 1.00 95.44 142 ASN A O 1
ATOM 1105 N N . ASP A 1 143 ? -3.103 8.882 20.629 1.00 94.38 143 ASP A N 1
ATOM 1106 C CA . ASP A 1 143 ? -3.180 10.275 20.169 1.00 94.38 143 ASP A CA 1
ATOM 1107 C C . ASP A 1 143 ? -4.604 10.771 19.858 1.00 94.38 143 ASP A C 1
ATOM 1109 O O . ASP A 1 143 ? -4.895 11.956 20.035 1.00 94.38 143 ASP A O 1
ATOM 1113 N N . VAL A 1 144 ? -5.483 9.916 19.313 1.00 95.00 144 VAL A N 1
ATOM 1114 C CA . VAL A 1 144 ? -6.789 10.337 18.766 1.00 95.00 144 VAL A CA 1
ATOM 1115 C C . VAL A 1 144 ? -7.966 9.473 19.247 1.00 95.00 144 VAL A C 1
ATOM 1117 O O . VAL A 1 144 ? -7.777 8.322 19.640 1.00 95.00 144 VAL A O 1
ATOM 1120 N N . PRO A 1 145 ? -9.213 9.994 19.217 1.00 94.94 145 PRO A N 1
ATOM 1121 C CA . PRO A 1 145 ? -10.409 9.226 19.575 1.00 94.94 145 PRO A CA 1
ATOM 1122 C C . PRO A 1 145 ? -10.600 7.932 18.779 1.00 94.94 145 PRO A C 1
ATOM 1124 O O . PRO A 1 145 ? -11.058 6.933 19.339 1.00 94.94 145 PRO A O 1
ATOM 1127 N N . ALA A 1 146 ? -10.272 7.960 17.484 1.00 94.69 146 ALA A N 1
ATOM 1128 C CA . ALA A 1 146 ? -10.460 6.838 16.579 1.00 94.69 146 ALA A CA 1
ATOM 1129 C C . ALA A 1 146 ? -9.309 6.694 15.571 1.00 94.69 146 ALA A C 1
ATOM 1131 O O . ALA A 1 146 ? -8.804 7.677 15.023 1.00 94.69 146 ALA A O 1
ATOM 1132 N N . VAL A 1 147 ? -8.959 5.451 15.251 1.00 95.19 147 VAL A N 1
ATOM 1133 C CA . VAL A 1 147 ? -8.069 5.090 14.139 1.00 95.19 147 VAL A CA 1
ATOM 1134 C C . VAL A 1 147 ? -8.883 4.344 13.085 1.00 95.19 147 VAL A C 1
ATOM 1136 O O . VAL A 1 147 ? -9.698 3.495 13.432 1.00 95.19 147 VAL A O 1
ATOM 1139 N N . CYS A 1 148 ? -8.670 4.634 11.801 1.00 93.06 148 CYS A N 1
ATOM 1140 C CA . CYS A 1 148 ? -9.175 3.818 10.700 1.00 93.06 148 CYS A CA 1
ATOM 1141 C C . CYS A 1 148 ? -8.020 3.078 10.024 1.00 93.06 148 CYS A C 1
ATOM 1143 O O . CYS A 1 148 ? -7.118 3.713 9.474 1.00 93.06 148 CYS A O 1
ATOM 1145 N N . LEU A 1 149 ? -8.065 1.746 10.060 1.00 92.69 149 LEU A N 1
ATOM 1146 C CA . LEU A 1 149 ? -7.135 0.868 9.364 1.00 92.69 149 LEU A CA 1
ATOM 1147 C C . LEU A 1 149 ? -7.718 0.502 7.996 1.00 92.69 149 LEU A C 1
ATOM 1149 O O . LEU A 1 149 ? -8.647 -0.305 7.887 1.00 92.69 149 LEU A O 1
ATOM 1153 N N . THR A 1 150 ? -7.168 1.101 6.948 1.00 90.62 150 THR A N 1
ATOM 1154 C CA . THR A 1 150 ? -7.546 0.829 5.559 1.00 90.62 150 THR A CA 1
ATOM 1155 C C . THR A 1 150 ? -6.543 -0.117 4.909 1.00 90.62 150 THR A C 1
ATOM 1157 O O . THR A 1 150 ? -5.472 -0.381 5.447 1.00 90.62 150 THR A O 1
ATOM 1160 N N . GLY A 1 151 ? -6.895 -0.683 3.759 1.00 90.12 151 GLY A N 1
ATOM 1161 C CA . GLY A 1 151 ? -6.014 -1.585 3.017 1.00 90.12 151 GLY A CA 1
ATOM 1162 C C . GLY A 1 151 ? -6.803 -2.548 2.135 1.00 90.12 151 GLY A C 1
ATOM 1163 O O . GLY A 1 151 ? -8.015 -2.722 2.351 1.00 90.12 151 GLY A O 1
ATOM 1164 N N . PRO A 1 152 ? -6.154 -3.204 1.158 1.00 88.62 152 PRO A N 1
ATOM 1165 C CA . PRO A 1 152 ? -6.813 -4.203 0.332 1.00 88.62 152 PRO A CA 1
ATOM 1166 C C . PRO A 1 152 ? -7.404 -5.347 1.177 1.00 88.62 152 PRO A C 1
ATOM 1168 O O . PRO A 1 152 ? -7.091 -5.551 2.360 1.00 88.62 152 PRO A O 1
ATOM 1171 N N . ARG A 1 153 ? -8.346 -6.084 0.586 1.00 85.94 153 ARG A N 1
ATOM 1172 C CA . ARG A 1 153 ? -8.951 -7.255 1.234 1.00 85.94 153 ARG A CA 1
ATOM 1173 C C . ARG A 1 153 ? -7.882 -8.345 1.403 1.00 85.94 153 ARG A C 1
ATOM 1175 O O . ARG A 1 153 ? -6.948 -8.404 0.617 1.00 85.94 153 ARG A O 1
ATOM 1182 N N . GLN A 1 154 ? -7.984 -9.165 2.450 1.00 90.06 154 GLN A N 1
ATOM 1183 C CA . GLN A 1 154 ? -7.001 -10.214 2.793 1.00 90.06 154 GLN A CA 1
ATOM 1184 C C . GLN A 1 154 ? -5.561 -9.734 3.119 1.00 90.06 154 GLN A C 1
ATOM 1186 O O . GLN A 1 154 ? -4.694 -10.562 3.373 1.00 90.06 154 GLN A O 1
ATOM 1191 N N . ALA A 1 155 ? -5.302 -8.424 3.247 1.00 91.88 155 ALA A N 1
ATOM 1192 C CA . ALA A 1 155 ? -3.996 -7.881 3.666 1.00 91.88 155 ALA A CA 1
ATOM 1193 C C . ALA A 1 155 ? -3.632 -8.092 5.159 1.00 91.88 155 ALA A C 1
ATOM 1195 O O . ALA A 1 155 ? -2.572 -7.653 5.599 1.00 91.88 155 ALA A O 1
ATOM 1196 N N . GLY A 1 156 ? -4.505 -8.733 5.952 1.00 93.00 156 GLY A N 1
ATOM 1197 C CA . GLY A 1 156 ? -4.288 -9.005 7.384 1.00 93.00 156 GLY A CA 1
ATOM 1198 C C . GLY A 1 156 ? -4.861 -7.970 8.367 1.00 93.00 156 GLY A C 1
ATOM 1199 O O . GLY A 1 156 ? -4.458 -7.965 9.526 1.00 93.00 156 GLY A O 1
ATOM 1200 N N . LYS A 1 157 ? -5.795 -7.101 7.941 1.00 94.06 157 LYS A N 1
ATOM 1201 C CA . LYS A 1 157 ? -6.393 -6.046 8.794 1.00 94.06 157 LYS A CA 1
ATOM 1202 C C . LYS A 1 157 ? -7.005 -6.587 10.090 1.00 94.06 157 LYS A C 1
ATOM 1204 O O . LYS A 1 157 ? -6.617 -6.150 11.168 1.00 94.06 157 LYS A O 1
ATOM 1209 N N . THR A 1 158 ? -7.911 -7.557 9.979 1.00 94.12 158 THR A N 1
ATOM 1210 C CA . THR A 1 158 ? -8.577 -8.213 11.114 1.00 94.12 158 THR A CA 1
ATOM 1211 C C . THR A 1 158 ? -7.559 -8.866 12.049 1.00 94.12 158 THR A C 1
ATOM 1213 O O . THR A 1 158 ? -7.629 -8.685 13.257 1.00 94.12 158 THR A O 1
ATOM 1216 N N . THR A 1 159 ? -6.543 -9.542 11.499 1.00 94.94 159 THR A N 1
ATOM 1217 C CA . THR A 1 159 ? -5.444 -10.152 12.269 1.00 94.94 159 THR A CA 1
ATOM 1218 C C . THR A 1 159 ? -4.667 -9.115 13.082 1.00 94.94 159 THR A C 1
ATOM 1220 O O . THR A 1 159 ? -4.428 -9.324 14.268 1.00 94.94 159 THR A O 1
ATOM 1223 N N . LEU A 1 160 ? -4.323 -7.969 12.480 1.00 95.81 160 LEU A N 1
ATOM 1224 C CA . LEU A 1 160 ? -3.658 -6.870 13.184 1.00 95.81 160 LEU A CA 1
ATOM 1225 C C . LEU A 1 160 ? -4.558 -6.267 14.275 1.00 95.81 160 LEU A C 1
ATOM 1227 O O . LEU A 1 160 ? -4.082 -5.972 15.366 1.00 95.81 160 LEU A O 1
ATOM 1231 N N . ALA A 1 161 ? -5.857 -6.118 14.018 1.00 96.12 161 ALA A N 1
ATOM 1232 C CA . ALA A 1 161 ? -6.802 -5.580 14.995 1.00 96.12 161 ALA A CA 1
ATOM 1233 C C . ALA A 1 161 ? -7.056 -6.525 16.183 1.00 96.12 161 ALA A C 1
ATOM 1235 O O . ALA A 1 161 ? -7.168 -6.060 17.316 1.00 96.12 161 ALA A O 1
ATOM 1236 N N . LEU A 1 162 ? -7.082 -7.840 15.948 1.00 95.94 162 LEU A N 1
ATOM 1237 C CA . LEU A 1 162 ? -7.125 -8.847 17.010 1.00 95.94 162 LEU A CA 1
ATOM 1238 C C . LEU A 1 162 ? -5.841 -8.803 17.853 1.00 95.94 162 LEU A C 1
ATOM 1240 O O . LEU A 1 162 ? -5.934 -8.718 19.072 1.00 95.94 162 LEU A O 1
ATOM 1244 N N . ALA A 1 163 ? -4.661 -8.702 17.232 1.00 95.50 163 ALA A N 1
ATOM 1245 C CA . ALA A 1 163 ? -3.394 -8.523 17.952 1.00 95.50 163 ALA A CA 1
ATOM 1246 C C . ALA A 1 163 ? -3.302 -7.186 18.732 1.00 95.50 163 ALA A C 1
ATOM 1248 O O . ALA A 1 163 ? -2.555 -7.079 19.705 1.00 95.50 163 ALA A O 1
ATOM 1249 N N . VAL A 1 164 ? -4.061 -6.153 18.340 1.00 96.50 164 VAL A N 1
ATOM 1250 C CA . VAL A 1 164 ? -4.233 -4.918 19.134 1.00 96.50 164 VAL A CA 1
ATOM 1251 C C . VAL A 1 164 ? -5.170 -5.156 20.324 1.00 96.50 164 VAL A C 1
ATOM 1253 O O . VAL A 1 164 ? -4.861 -4.714 21.430 1.00 96.50 164 VAL A O 1
ATOM 1256 N N . LEU A 1 165 ? -6.276 -5.886 20.140 1.00 96.00 165 LEU A N 1
ATOM 1257 C CA . LEU A 1 165 ? -7.183 -6.276 21.230 1.00 96.00 165 LEU A CA 1
ATOM 1258 C C . LEU A 1 165 ? -6.518 -7.213 22.251 1.00 96.00 165 LEU A C 1
ATOM 1260 O O . LEU A 1 165 ? -6.784 -7.080 23.440 1.00 96.00 165 LEU A O 1
ATOM 1264 N N . GLU A 1 166 ? -5.618 -8.100 21.826 1.00 94.81 166 GLU A N 1
ATOM 1265 C CA . GLU A 1 166 ? -4.791 -8.922 22.723 1.00 94.81 166 GLU A CA 1
ATOM 1266 C C . GLU A 1 166 ? -3.865 -8.068 23.608 1.00 94.81 166 GLU A C 1
ATOM 1268 O O . GLU A 1 166 ? -3.616 -8.421 24.759 1.00 94.81 166 GLU A O 1
ATOM 1273 N N . ARG A 1 167 ? -3.376 -6.926 23.096 1.00 93.62 167 ARG A N 1
ATOM 1274 C CA . ARG A 1 167 ? -2.488 -6.004 23.830 1.00 93.62 167 ARG A CA 1
ATOM 1275 C C . ARG A 1 167 ? -3.229 -4.999 24.719 1.00 93.62 167 ARG A C 1
ATOM 1277 O O . ARG A 1 167 ? -2.668 -4.585 25.730 1.00 93.62 167 ARG A O 1
ATOM 1284 N N . LEU A 1 168 ? -4.437 -4.569 24.341 1.00 94.44 168 LEU A N 1
ATOM 1285 C CA . LEU A 1 168 ? -5.166 -3.472 25.005 1.00 94.44 168 LEU A CA 1
ATOM 1286 C C . LEU A 1 168 ? -6.470 -3.893 25.707 1.00 94.44 168 LEU A C 1
ATOM 1288 O O . LEU A 1 168 ? -7.001 -3.131 26.515 1.00 94.44 168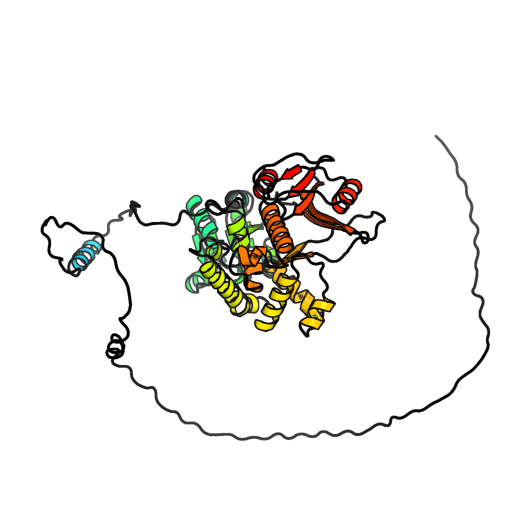 LEU A O 1
ATOM 1292 N N . GLY A 1 169 ? -7.007 -5.074 25.396 1.00 94.75 169 GLY A N 1
ATOM 1293 C CA . GLY A 1 169 ? -8.389 -5.442 25.709 1.00 94.75 169 GLY A CA 1
ATOM 1294 C C . GLY A 1 169 ? -9.415 -4.640 24.893 1.00 94.75 169 GLY A C 1
ATOM 1295 O O . GLY A 1 169 ? -9.089 -3.660 24.222 1.00 94.75 169 GLY A O 1
ATOM 1296 N N . GLY A 1 170 ? -10.687 -5.048 24.940 1.00 95.94 170 GLY A N 1
ATOM 1297 C CA . GLY A 1 170 ? -11.761 -4.306 24.276 1.00 95.94 170 GLY A CA 1
ATOM 1298 C C . GLY A 1 170 ? -12.977 -5.139 23.883 1.00 95.94 170 GLY A C 1
ATOM 1299 O O . GLY A 1 170 ? -13.363 -6.087 24.565 1.00 95.94 170 GLY A O 1
ATOM 1300 N N . LEU A 1 171 ? -13.606 -4.737 22.783 1.00 96.62 171 LEU A N 1
ATOM 1301 C CA . LEU A 1 171 ? -14.691 -5.432 22.098 1.00 96.62 171 LEU A CA 1
ATOM 1302 C C . LEU A 1 171 ? -14.366 -5.514 20.601 1.00 96.62 171 LEU A C 1
ATOM 1304 O O . LEU A 1 171 ? -13.864 -4.548 20.032 1.00 96.62 171 LEU A O 1
ATOM 1308 N N . TYR A 1 172 ? -14.704 -6.635 19.971 1.00 97.62 172 TYR A N 1
ATOM 1309 C CA . TYR A 1 172 ? -14.722 -6.798 18.519 1.00 97.62 172 TYR A CA 1
ATOM 1310 C C . TYR A 1 172 ? -16.170 -6.928 18.034 1.00 97.62 172 TYR A C 1
ATOM 1312 O O . TYR A 1 172 ? -16.980 -7.574 18.704 1.00 97.62 172 TYR A O 1
ATOM 1320 N N . LEU A 1 173 ? -16.479 -6.318 16.890 1.00 97.00 173 LEU A N 1
ATOM 1321 C CA . LEU A 1 173 ? -17.742 -6.450 16.166 1.00 97.00 173 LEU A CA 1
ATOM 1322 C C . LEU A 1 173 ? -17.441 -6.557 14.665 1.00 97.00 173 LEU A C 1
ATOM 1324 O O . LEU A 1 173 ? -16.775 -5.681 14.110 1.00 97.00 173 LEU A O 1
ATOM 1328 N N . ASP A 1 174 ? -17.952 -7.595 14.011 1.00 95.62 174 ASP A N 1
ATOM 1329 C CA . ASP A 1 174 ? -17.912 -7.755 12.552 1.00 95.62 174 ASP A CA 1
ATOM 1330 C C . ASP A 1 174 ? -19.211 -7.218 11.936 1.00 95.62 174 ASP A C 1
ATOM 1332 O O . ASP A 1 174 ? -20.288 -7.732 12.227 1.00 95.62 174 ASP A O 1
ATOM 1336 N N . LEU A 1 175 ? -19.146 -6.199 11.072 1.00 92.81 175 LEU A N 1
ATOM 1337 C CA . LEU A 1 175 ? -20.360 -5.645 10.463 1.00 92.81 175 LEU A CA 1
ATOM 1338 C C . LEU A 1 175 ? -20.835 -6.406 9.211 1.00 92.81 175 LEU A C 1
ATOM 1340 O O . LEU A 1 175 ? -21.884 -6.059 8.662 1.00 92.81 175 LEU A O 1
ATOM 1344 N N . GLU A 1 176 ? -20.159 -7.478 8.777 1.00 89.69 176 GLU A N 1
ATOM 1345 C CA . GLU A 1 176 ? -20.785 -8.472 7.892 1.00 89.69 176 GLU A CA 1
ATOM 1346 C C . GLU A 1 176 ? -21.807 -9.321 8.680 1.00 89.69 176 GLU A C 1
ATOM 1348 O O . GLU A 1 176 ? -22.939 -9.508 8.216 1.00 89.69 176 GLU A O 1
ATOM 1353 N N . SER A 1 177 ? -21.466 -9.744 9.904 1.00 94.81 177 SER A N 1
ATOM 1354 C CA . SER A 1 177 ? -22.326 -10.522 10.810 1.00 94.81 177 SER A CA 1
ATOM 1355 C C . SER A 1 177 ? -23.663 -9.841 11.140 1.00 94.81 177 SER A C 1
ATOM 1357 O O . SER A 1 177 ? -23.735 -8.715 11.639 1.00 94.81 177 SER A O 1
ATOM 1359 N N . GLU A 1 178 ? -24.763 -10.566 10.918 1.00 94.44 178 GLU A N 1
ATOM 1360 C CA . GLU A 1 178 ? -26.115 -10.128 11.295 1.00 94.44 178 GLU A CA 1
ATOM 1361 C C . GLU A 1 178 ? -26.291 -10.029 12.816 1.00 94.44 178 GLU A C 1
ATOM 1363 O O . GLU A 1 178 ? -26.989 -9.137 13.294 1.00 94.44 178 GLU A O 1
ATOM 1368 N N . VAL A 1 179 ? -25.618 -10.893 13.584 1.00 95.94 179 VAL A N 1
ATOM 1369 C CA . VAL A 1 179 ? -25.696 -10.914 15.055 1.00 95.94 179 VAL A CA 1
ATOM 1370 C C . VAL A 1 179 ? -25.021 -9.685 15.667 1.00 95.94 179 VAL A C 1
ATOM 1372 O O . VAL A 1 179 ? -25.497 -9.160 16.673 1.00 95.94 179 VAL A O 1
ATOM 1375 N N . ASP A 1 180 ? -23.940 -9.195 15.059 1.00 96.06 180 ASP A N 1
ATOM 1376 C CA . ASP A 1 180 ? -23.251 -7.988 15.525 1.00 96.06 180 ASP A CA 1
ATOM 1377 C C . ASP A 1 180 ? -23.956 -6.717 15.046 1.00 96.06 180 ASP A C 1
ATOM 1379 O O . ASP A 1 180 ? -24.142 -5.794 15.842 1.00 96.06 180 ASP A O 1
ATOM 1383 N N . ARG A 1 181 ? -24.472 -6.693 13.808 1.00 94.56 181 ARG A N 1
ATOM 1384 C CA . ARG A 1 181 ? -25.360 -5.611 13.346 1.00 94.56 181 ARG A CA 1
ATOM 1385 C C . ARG A 1 181 ? -26.638 -5.502 14.185 1.00 94.56 181 ARG A C 1
ATOM 1387 O O . ARG A 1 181 ? -27.055 -4.388 14.487 1.00 94.56 181 ARG A O 1
ATOM 1394 N N . ALA A 1 182 ? -27.213 -6.613 14.654 1.00 94.31 182 ALA A N 1
ATOM 1395 C CA . ALA A 1 182 ? -28.378 -6.599 15.545 1.00 94.31 182 ALA A CA 1
ATOM 1396 C C . ALA A 1 182 ? -28.105 -5.915 16.904 1.00 94.31 182 ALA A C 1
ATOM 1398 O O . ALA A 1 182 ? -29.004 -5.295 17.470 1.00 94.31 182 ALA A O 1
ATOM 1399 N N . LYS A 1 183 ? -26.861 -5.946 17.411 1.00 94.44 183 LYS A N 1
ATOM 1400 C CA . LYS A 1 183 ? -26.458 -5.192 18.619 1.00 94.44 183 LYS A CA 1
ATOM 1401 C C . LYS A 1 183 ? -26.445 -3.676 18.383 1.00 94.44 183 LYS A C 1
ATOM 1403 O O . LYS A 1 183 ? -26.542 -2.910 19.337 1.00 94.44 183 LYS A O 1
ATOM 1408 N N . LEU A 1 184 ? -26.328 -3.247 17.125 1.00 94.44 184 LEU A N 1
ATOM 1409 C CA . LEU A 1 184 ? -26.214 -1.851 16.701 1.00 94.44 184 LEU A CA 1
ATOM 1410 C C . LEU A 1 184 ? -27.525 -1.262 16.151 1.00 94.44 184 LEU A C 1
ATOM 1412 O O . LEU A 1 184 ? -27.486 -0.209 15.524 1.00 94.44 184 LEU A O 1
ATOM 1416 N N . VAL A 1 185 ? -28.681 -1.882 16.426 1.00 92.38 185 VAL A N 1
ATOM 1417 C CA . VAL A 1 185 ? -30.009 -1.287 16.151 1.00 92.38 185 VAL A CA 1
ATOM 1418 C C . VAL A 1 185 ? -30.219 0.005 16.956 1.00 92.38 185 VAL A C 1
ATOM 1420 O O . VAL A 1 185 ? -30.744 0.982 16.432 1.00 92.38 185 VAL A O 1
ATOM 1423 N N . GLU A 1 186 ? -29.732 0.046 18.200 1.00 94.94 186 GLU A N 1
ATOM 1424 C CA . GLU A 1 186 ? -29.613 1.268 19.009 1.00 94.94 186 GLU A CA 1
ATOM 1425 C C . GLU A 1 186 ? -28.126 1.553 19.299 1.00 94.94 186 GLU A C 1
ATOM 1427 O O . GLU A 1 186 ? -27.626 1.278 20.398 1.00 94.94 186 GLU A O 1
ATOM 1432 N N . PRO A 1 187 ? -27.364 2.075 18.320 1.00 94.31 187 PRO A N 1
ATOM 1433 C CA . PRO A 1 187 ? -25.905 2.084 18.393 1.00 94.31 187 PRO A CA 1
ATOM 1434 C C . PRO A 1 187 ? -25.376 3.015 19.490 1.00 94.31 187 PRO A C 1
ATOM 1436 O O . PRO A 1 187 ? -24.365 2.698 20.116 1.00 94.31 187 PRO A O 1
ATOM 1439 N N . GLU A 1 188 ? -26.066 4.124 19.791 1.00 94.81 188 GLU A N 1
ATOM 1440 C CA . GLU A 1 188 ? -25.672 5.017 20.889 1.00 94.81 188 GLU A CA 1
ATOM 1441 C C . GLU A 1 188 ? -25.897 4.376 22.270 1.00 94.81 188 GLU A C 1
ATOM 1443 O O . GLU A 1 188 ? -25.063 4.531 23.166 1.00 94.81 188 GLU A O 1
ATOM 1448 N N . ALA A 1 189 ? -26.984 3.616 22.437 1.00 94.69 189 ALA A N 1
ATOM 1449 C CA . ALA A 1 189 ? -27.302 2.926 23.685 1.00 94.69 189 ALA A CA 1
ATOM 1450 C C . ALA A 1 189 ? -26.397 1.706 23.919 1.00 94.69 189 ALA A C 1
ATOM 1452 O O . ALA A 1 189 ? -26.015 1.437 25.059 1.00 94.69 189 ALA A O 1
ATOM 1453 N N . TYR A 1 190 ? -26.023 0.986 22.854 1.00 96.44 190 TYR A N 1
ATOM 1454 C CA . TYR A 1 190 ? -25.108 -0.152 22.933 1.00 96.44 190 TYR A CA 1
ATOM 1455 C C . TYR A 1 190 ? -23.654 0.293 23.145 1.00 96.44 190 TYR A C 1
ATOM 1457 O O . TYR A 1 190 ? -23.064 0.003 24.188 1.00 96.44 190 TYR A O 1
ATOM 1465 N N . LEU A 1 191 ? -23.079 1.057 22.206 1.00 95.50 191 LEU A N 1
ATOM 1466 C CA . LEU A 1 191 ? -21.684 1.514 22.292 1.00 95.50 191 LEU A CA 1
ATOM 1467 C C . LEU A 1 191 ? -21.469 2.493 23.456 1.00 95.50 191 LEU A C 1
ATOM 1469 O O . LEU A 1 191 ? -20.374 2.567 24.012 1.00 95.50 191 LEU A O 1
ATOM 1473 N N . GLY A 1 192 ? -22.520 3.198 23.886 1.00 93.12 192 GLY A N 1
ATOM 1474 C CA . GLY A 1 192 ? -22.498 4.065 25.060 1.00 93.12 192 GLY A CA 1
ATOM 1475 C C . GLY A 1 192 ? -22.195 3.353 26.381 1.00 93.12 192 GLY A C 1
ATOM 1476 O O . GLY A 1 192 ? -21.737 4.011 27.311 1.00 93.12 192 GLY A O 1
ATOM 1477 N N . ARG A 1 193 ? -22.383 2.027 26.457 1.00 93.19 193 ARG A N 1
ATOM 1478 C CA . ARG A 1 193 ? -22.009 1.183 27.611 1.00 93.19 193 ARG A CA 1
ATOM 1479 C C . ARG A 1 193 ? -20.539 0.748 27.584 1.00 93.19 193 ARG A C 1
ATOM 1481 O O . ARG A 1 193 ? -20.122 -0.023 28.444 1.00 93.19 193 ARG A O 1
ATOM 1488 N N . HIS A 1 194 ? -19.784 1.164 26.567 1.00 93.44 194 HIS A N 1
ATOM 1489 C CA . HIS A 1 194 ? -18.441 0.671 26.244 1.00 93.44 194 HIS A CA 1
ATOM 1490 C C . HIS A 1 194 ? -17.431 1.807 25.993 1.00 93.44 194 HIS A C 1
ATOM 1492 O O . HIS A 1 194 ? -16.387 1.588 25.385 1.00 93.44 194 HIS A O 1
ATOM 1498 N N . LEU A 1 195 ? -17.729 3.026 26.466 1.00 90.56 195 LEU A N 1
ATOM 1499 C CA . LEU A 1 195 ? -16.853 4.202 26.341 1.00 90.56 195 LEU A CA 1
ATOM 1500 C C . LEU A 1 195 ? -15.554 4.099 27.155 1.00 90.56 195 LEU A C 1
ATOM 1502 O O . LEU A 1 195 ? -14.657 4.919 26.982 1.00 90.56 195 LEU A O 1
ATOM 1506 N N . ASP A 1 196 ? -15.448 3.124 28.052 1.00 88.94 196 ASP A N 1
ATOM 1507 C CA . ASP A 1 196 ? -14.294 2.814 28.894 1.00 88.94 196 ASP A CA 1
ATOM 1508 C C . ASP A 1 196 ? -13.166 2.089 28.138 1.00 88.94 196 ASP A C 1
ATOM 1510 O O . ASP A 1 196 ? -11.991 2.334 28.426 1.00 88.94 196 ASP A O 1
ATOM 1514 N N . LYS A 1 197 ? -13.509 1.286 27.125 1.00 92.50 197 LYS A N 1
ATOM 1515 C CA . LYS A 1 197 ? -12.606 0.367 26.412 1.00 92.50 197 LYS A CA 1
ATOM 1516 C C . LYS A 1 197 ? -12.480 0.677 24.913 1.00 92.50 197 LYS A C 1
ATOM 1518 O O . LYS A 1 197 ? -13.203 1.511 24.374 1.00 92.50 197 LYS A O 1
ATOM 1523 N N . LEU A 1 198 ? -11.569 -0.026 24.237 1.00 96.75 198 LEU A N 1
ATOM 1524 C CA . LEU A 1 198 ? -11.467 -0.029 22.776 1.00 96.75 198 LEU A CA 1
ATOM 1525 C C . LEU A 1 198 ? -12.613 -0.845 22.153 1.00 96.75 198 LEU A C 1
ATOM 1527 O O . LEU A 1 198 ? -12.907 -1.954 22.604 1.00 96.75 198 LEU A O 1
ATOM 1531 N N . VAL A 1 199 ? -13.212 -0.335 21.077 1.00 97.75 199 VAL A N 1
ATOM 1532 C CA . VAL A 1 199 ? -14.134 -1.083 20.211 1.00 97.75 199 VAL A CA 1
ATOM 1533 C C . VAL A 1 199 ? -13.562 -1.168 18.793 1.00 97.75 199 VAL A C 1
ATOM 1535 O O . VAL A 1 199 ? -13.352 -0.150 18.131 1.00 97.75 199 VAL A O 1
ATOM 1538 N N . VAL A 1 200 ? -13.331 -2.391 18.317 1.00 97.94 200 VAL A N 1
ATOM 1539 C CA . VAL A 1 200 ? -13.024 -2.692 16.914 1.00 97.94 200 VAL A CA 1
ATOM 1540 C C . VAL A 1 200 ? -14.330 -2.884 16.145 1.00 97.94 200 VAL A C 1
ATOM 1542 O O . VAL A 1 200 ? -15.216 -3.604 16.602 1.00 97.94 200 VAL A O 1
ATOM 1545 N N . LEU A 1 201 ? -14.430 -2.246 14.979 1.00 95.94 201 LEU A N 1
ATOM 1546 C CA . LEU A 1 201 ? -15.557 -2.353 14.047 1.00 95.94 201 LEU A CA 1
ATOM 1547 C C . LEU A 1 201 ? -15.006 -2.804 12.686 1.00 95.94 201 LEU A C 1
ATOM 1549 O O . LEU A 1 201 ? -14.400 -1.985 11.990 1.00 95.94 201 LEU A O 1
ATOM 1553 N N . ASP A 1 202 ? -15.160 -4.086 12.329 1.00 94.12 202 ASP A N 1
ATOM 1554 C CA . ASP A 1 202 ? -14.692 -4.618 11.037 1.00 94.12 202 ASP A CA 1
ATOM 1555 C C . ASP A 1 202 ? -15.700 -4.380 9.902 1.00 94.12 202 ASP A C 1
ATOM 1557 O O . ASP A 1 202 ? -16.908 -4.291 10.121 1.00 94.12 202 ASP A O 1
ATOM 1561 N N . GLU A 1 203 ? -15.162 -4.205 8.695 1.00 89.06 203 GLU A N 1
ATOM 1562 C CA . GLU A 1 203 ? -15.826 -3.749 7.472 1.00 89.06 203 GLU A CA 1
ATOM 1563 C C . GLU A 1 203 ? -16.872 -2.643 7.716 1.00 89.06 203 GLU A C 1
ATOM 1565 O O . GLU A 1 203 ? -18.005 -2.693 7.236 1.00 89.06 203 GLU A O 1
ATOM 1570 N N . VAL A 1 204 ? -16.455 -1.577 8.417 1.00 89.19 204 VAL A N 1
ATOM 1571 C CA . VAL A 1 204 ? -17.302 -0.438 8.840 1.00 89.19 204 VAL A CA 1
ATOM 1572 C C . VAL A 1 204 ? -18.084 0.227 7.693 1.00 89.19 204 VAL A C 1
ATOM 1574 O O . VAL A 1 204 ? -19.117 0.857 7.911 1.00 89.19 204 VAL A O 1
ATOM 1577 N N . HIS A 1 205 ? -17.629 0.042 6.450 1.00 83.31 205 HIS A N 1
ATOM 1578 C CA . HIS A 1 205 ? -18.312 0.480 5.231 1.00 83.31 205 HIS A CA 1
ATOM 1579 C C . HIS A 1 205 ? -19.723 -0.128 5.059 1.00 83.31 205 HIS A C 1
ATOM 1581 O O . HIS A 1 205 ? -20.509 0.387 4.266 1.00 83.31 205 HIS A O 1
ATOM 1587 N N . ARG A 1 206 ? -20.043 -1.214 5.781 1.00 85.06 206 ARG A N 1
ATOM 1588 C CA . ARG A 1 206 ? -21.362 -1.868 5.818 1.00 85.06 206 ARG A CA 1
ATOM 1589 C C . ARG A 1 206 ? -22.446 -1.028 6.507 1.00 85.06 206 ARG A C 1
ATOM 1591 O O . ARG A 1 206 ? -23.617 -1.255 6.222 1.00 85.06 206 ARG A O 1
ATOM 1598 N N . VAL A 1 207 ? -22.070 -0.101 7.397 1.00 88.19 207 VAL A N 1
ATOM 1599 C CA . VAL A 1 207 ? -22.994 0.707 8.224 1.00 88.19 207 VAL A CA 1
ATOM 1600 C C . VAL A 1 207 ? -22.514 2.177 8.277 1.00 88.19 207 VAL A C 1
ATOM 1602 O O . VAL A 1 207 ? -22.068 2.660 9.323 1.00 88.19 207 VAL A O 1
ATOM 1605 N N . PRO A 1 208 ? -22.519 2.916 7.147 1.00 84.88 208 PRO A N 1
ATOM 1606 C CA . PRO A 1 208 ? -22.015 4.295 7.075 1.00 84.88 208 PRO A CA 1
ATOM 1607 C C . PRO A 1 208 ? -22.791 5.305 7.947 1.00 84.88 208 PRO A C 1
ATOM 1609 O O . PRO A 1 208 ? -22.254 6.351 8.316 1.00 84.88 208 PRO A O 1
ATOM 1612 N N . GLU A 1 209 ? -24.028 4.999 8.331 1.00 86.62 209 GLU A N 1
ATOM 1613 C CA . GLU A 1 209 ? -24.840 5.761 9.286 1.00 86.62 209 GLU A CA 1
ATOM 1614 C C . GLU A 1 209 ? -24.280 5.745 10.722 1.00 86.62 209 GLU A C 1
ATOM 1616 O O . GLU A 1 209 ? -24.661 6.576 11.549 1.00 86.62 209 GLU A O 1
ATOM 1621 N N . LEU A 1 210 ? -23.324 4.856 11.021 1.00 90.25 210 LEU A N 1
ATOM 1622 C CA . LEU A 1 210 ? -22.668 4.768 12.325 1.00 90.25 210 LEU A CA 1
ATOM 1623 C C . LEU A 1 210 ? -21.717 5.953 12.591 1.00 90.25 210 LEU A C 1
ATOM 1625 O O . LEU A 1 210 ? -21.525 6.339 13.745 1.00 90.25 210 LEU A O 1
ATOM 1629 N N . PHE A 1 211 ? -21.144 6.578 11.553 1.00 90.00 211 PHE A N 1
ATOM 1630 C CA . PHE A 1 211 ? -20.148 7.652 11.701 1.00 90.00 211 PHE A CA 1
ATOM 1631 C C . PHE A 1 211 ? -20.660 8.889 12.489 1.00 90.00 211 PHE A C 1
ATOM 1633 O O . PHE A 1 211 ? -19.982 9.306 13.437 1.00 90.00 211 PHE A O 1
ATOM 1640 N N . PRO A 1 212 ? -21.862 9.445 12.215 1.00 90.25 212 PRO A N 1
ATOM 1641 C CA . PRO A 1 212 ? -22.481 10.478 13.055 1.00 90.25 212 PRO A CA 1
ATOM 1642 C C . PRO A 1 212 ? -22.691 10.081 14.525 1.00 90.25 212 PRO A C 1
ATOM 1644 O O . PRO A 1 212 ? -22.559 10.936 15.404 1.00 90.25 212 PRO A O 1
ATOM 1647 N N . VAL A 1 213 ? -22.987 8.807 14.804 1.00 92.94 213 VAL A N 1
ATOM 1648 C CA . VAL A 1 213 ? -23.189 8.293 16.172 1.00 92.94 213 VAL A CA 1
ATOM 1649 C C . VAL A 1 213 ? -21.854 8.212 16.911 1.00 92.94 213 VAL A C 1
ATOM 1651 O O . VAL A 1 213 ? -21.733 8.712 18.030 1.00 92.94 213 VAL A O 1
ATOM 1654 N N . LEU A 1 214 ? -20.815 7.681 16.254 1.00 93.44 214 LEU A N 1
ATOM 1655 C CA . LEU A 1 214 ? -19.448 7.661 16.783 1.00 93.44 214 LEU A CA 1
ATOM 1656 C C . LEU A 1 214 ? -18.964 9.071 17.143 1.00 93.44 214 LEU A C 1
ATOM 1658 O O . LEU A 1 214 ? -18.341 9.243 18.187 1.00 93.44 214 LEU A O 1
ATOM 1662 N N . ARG A 1 215 ? -19.305 10.101 16.351 1.00 92.12 215 ARG A N 1
ATOM 1663 C CA . ARG A 1 215 ? -18.990 11.505 16.678 1.00 92.12 215 ARG A CA 1
ATOM 1664 C C . ARG A 1 215 ? -19.584 11.927 18.026 1.00 92.12 215 ARG A C 1
ATOM 1666 O O . ARG A 1 215 ? -18.872 12.505 18.843 1.00 92.12 215 ARG A O 1
ATOM 1673 N N . GLY A 1 216 ? -20.868 11.640 18.256 1.00 92.62 216 GLY A N 1
ATOM 1674 C CA . GLY A 1 216 ? -21.557 11.975 19.508 1.00 92.62 216 GLY A CA 1
ATOM 1675 C C . GLY A 1 216 ? -20.973 11.239 20.716 1.00 92.62 216 GLY A C 1
ATOM 1676 O O . GLY A 1 216 ? -20.720 11.852 21.753 1.00 92.62 216 GLY A O 1
ATOM 1677 N N . LEU A 1 217 ? -20.676 9.948 20.551 1.00 94.56 217 LEU A N 1
ATOM 1678 C CA . LEU A 1 217 ? -20.045 9.106 21.571 1.00 94.56 217 LEU A CA 1
ATOM 1679 C C . LEU A 1 217 ? -18.617 9.564 21.912 1.00 94.56 217 LEU A C 1
ATOM 1681 O O . LEU A 1 217 ? -18.277 9.654 23.090 1.00 94.56 217 LEU A O 1
ATOM 1685 N N . ILE A 1 218 ? -17.812 9.930 20.908 1.00 94.00 218 ILE A N 1
ATOM 1686 C CA . ILE A 1 218 ? -16.472 10.517 21.081 1.00 94.00 218 ILE A CA 1
ATOM 1687 C C . ILE A 1 218 ? -16.552 11.844 21.842 1.00 94.00 218 ILE A C 1
ATOM 1689 O O . ILE A 1 218 ? -15.824 12.045 22.815 1.00 94.00 218 ILE A O 1
ATOM 1693 N N . ASP A 1 219 ? -17.446 12.747 21.434 1.00 92.38 219 ASP A N 1
ATOM 1694 C CA . ASP A 1 219 ? -17.584 14.057 22.075 1.00 92.38 219 ASP A CA 1
ATOM 1695 C C . ASP A 1 219 ? -18.164 13.950 23.500 1.00 92.38 219 ASP A C 1
ATOM 1697 O O . ASP A 1 219 ? -17.886 14.815 24.333 1.00 92.38 219 ASP A O 1
ATOM 1701 N N . ARG A 1 220 ? -18.915 12.882 23.819 1.00 92.56 220 ARG A N 1
ATOM 1702 C CA . ARG A 1 220 ? -19.317 12.539 25.194 1.00 92.56 220 ARG A CA 1
ATOM 1703 C C . ARG A 1 220 ? -18.136 11.997 26.004 1.00 92.56 220 ARG A C 1
ATOM 1705 O O . ARG A 1 220 ? -1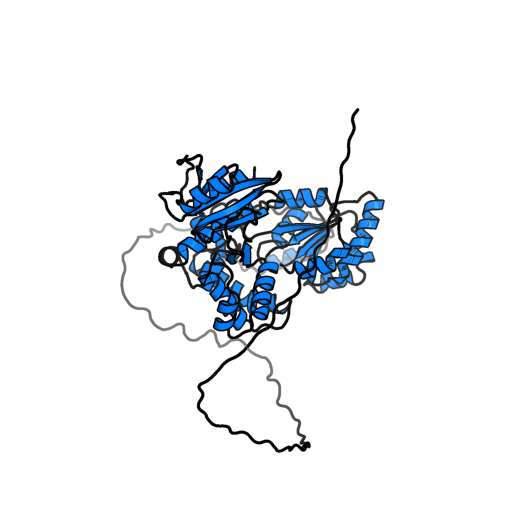7.784 12.606 27.011 1.00 92.56 220 ARG A O 1
ATOM 1712 N N . ALA A 1 221 ? -17.467 10.947 25.526 1.00 91.94 221 ALA A N 1
ATOM 1713 C CA . ALA A 1 221 ? -16.310 10.339 26.188 1.00 91.94 221 ALA A CA 1
ATOM 1714 C C . ALA A 1 221 ? -15.197 11.363 26.480 1.00 91.94 221 ALA A C 1
ATOM 1716 O O . ALA A 1 221 ? -14.611 11.365 27.561 1.00 91.94 221 ALA A O 1
ATOM 1717 N N . ARG A 1 222 ? -14.961 12.318 25.569 1.00 91.25 222 ARG A N 1
ATOM 1718 C CA . ARG A 1 222 ? -13.999 13.412 25.766 1.00 91.25 222 ARG A CA 1
ATOM 1719 C C . ARG A 1 222 ? -14.330 14.319 26.959 1.00 91.25 222 ARG A C 1
ATOM 1721 O 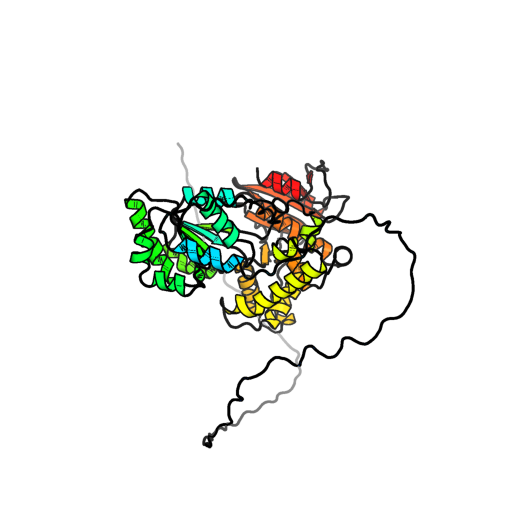O . ARG A 1 222 ? -13.401 14.774 27.621 1.00 91.25 222 ARG A O 1
ATOM 1728 N N . ARG A 1 223 ? -15.611 14.570 27.264 1.00 91.81 223 ARG A N 1
ATOM 1729 C CA . ARG A 1 223 ? -16.029 15.334 28.463 1.00 91.81 223 ARG A CA 1
ATOM 1730 C C . ARG A 1 223 ? -15.806 14.546 29.755 1.00 91.81 223 ARG A C 1
ATOM 1732 O O . ARG A 1 223 ? -15.577 15.143 30.796 1.00 91.81 223 ARG A O 1
ATOM 1739 N N . GLU A 1 224 ? -15.823 13.219 29.671 1.00 90.81 224 GLU A N 1
ATOM 1740 C CA . GLU A 1 224 ? -15.547 12.287 30.773 1.00 90.81 224 GLU A CA 1
ATOM 1741 C C . GLU A 1 224 ? -14.038 12.005 30.962 1.00 90.81 224 GLU A C 1
ATOM 1743 O O . GLU A 1 224 ? -13.665 11.075 31.673 1.00 90.81 224 GLU A O 1
ATOM 1748 N N . GLY A 1 225 ? -13.153 12.745 30.280 1.00 88.56 225 GLY A N 1
ATOM 1749 C CA . GLY A 1 225 ? -11.700 12.513 30.278 1.00 88.56 225 GLY A CA 1
ATOM 1750 C C . GLY A 1 225 ? -11.231 11.344 29.396 1.00 88.56 225 GLY A C 1
ATOM 1751 O O . GLY A 1 225 ? -10.032 11.158 29.201 1.00 88.56 225 GLY A O 1
ATOM 1752 N N . ARG A 1 226 ? -12.149 10.584 28.789 1.00 86.81 226 ARG A N 1
ATOM 1753 C CA . ARG A 1 226 ? -11.893 9.393 27.955 1.00 86.81 226 ARG A CA 1
ATOM 1754 C C . ARG A 1 226 ? -11.672 9.769 26.482 1.00 86.81 226 ARG A C 1
ATOM 1756 O O . ARG A 1 226 ? -12.322 9.248 25.580 1.00 86.81 226 ARG A O 1
ATOM 1763 N N . GLY A 1 227 ? -10.790 10.741 26.240 1.00 82.88 227 GLY A N 1
ATOM 1764 C CA . GLY A 1 227 ? -10.684 11.443 24.953 1.00 82.88 227 GLY A CA 1
ATOM 1765 C C . GLY A 1 227 ? -10.111 10.647 23.773 1.00 82.88 227 GLY A C 1
ATOM 1766 O O . GLY A 1 227 ? -10.462 10.953 22.636 1.00 82.88 227 GLY A O 1
ATOM 1767 N N . THR A 1 228 ? -9.253 9.652 24.008 1.00 92.69 228 THR A N 1
ATOM 1768 C CA . THR A 1 228 ? -8.521 8.916 22.954 1.00 92.69 228 THR A CA 1
ATOM 1769 C C . THR A 1 228 ? -8.734 7.404 23.046 1.00 92.69 228 THR A C 1
ATOM 1771 O O . THR A 1 228 ? -9.229 6.911 24.063 1.00 92.69 228 THR A O 1
ATOM 1774 N N . GLY A 1 229 ? -8.430 6.662 21.978 1.00 92.44 229 GLY A N 1
ATOM 1775 C CA . GLY A 1 229 ? -8.364 5.193 21.990 1.00 92.44 229 GLY A CA 1
ATOM 1776 C C . GLY A 1 229 ? -9.703 4.457 22.072 1.00 92.44 229 GLY A C 1
ATOM 1777 O O . GLY A 1 229 ? -9.739 3.316 22.524 1.00 92.44 229 GLY A O 1
ATOM 1778 N N . ARG A 1 230 ? -10.812 5.095 21.674 1.00 94.31 230 ARG A N 1
ATOM 1779 C CA . ARG A 1 230 ? -12.159 4.508 21.786 1.00 94.31 230 ARG A CA 1
ATOM 1780 C C . ARG A 1 230 ? -12.487 3.550 20.637 1.00 94.31 230 ARG A C 1
ATOM 1782 O O . ARG A 1 230 ? -13.135 2.535 20.872 1.00 94.31 230 ARG A O 1
ATOM 1789 N N . TYR A 1 231 ? -12.044 3.846 19.410 1.00 96.44 231 TYR A N 1
ATOM 1790 C CA . TYR A 1 231 ? -12.453 3.090 18.216 1.00 96.44 231 TYR A CA 1
ATOM 1791 C C . TYR A 1 231 ? -11.298 2.734 17.274 1.00 96.44 231 TYR A C 1
ATOM 1793 O O . TYR A 1 231 ? -10.485 3.589 16.919 1.00 96.44 231 TYR A O 1
ATOM 1801 N N . LEU A 1 232 ? -11.286 1.489 16.794 1.00 96.88 232 LEU A N 1
ATOM 1802 C CA . LEU A 1 232 ? -10.452 1.036 15.680 1.00 96.88 232 LEU A CA 1
ATOM 1803 C C . LEU A 1 232 ? -11.366 0.535 14.551 1.00 96.88 232 LEU A C 1
ATOM 1805 O O . LEU A 1 232 ? -11.950 -0.544 14.624 1.00 96.88 232 LEU A O 1
ATOM 1809 N N . LEU A 1 233 ? -11.524 1.358 13.519 1.00 94.62 233 LEU A N 1
ATOM 1810 C CA . LEU A 1 233 ? -12.421 1.118 12.391 1.00 94.62 233 LEU A CA 1
ATOM 1811 C C . LEU A 1 233 ? -11.652 0.414 11.273 1.00 94.62 233 LEU A C 1
ATOM 1813 O O . LEU A 1 233 ? -10.683 0.973 10.759 1.00 94.62 233 LEU A O 1
ATOM 1817 N N . LEU A 1 234 ? -12.067 -0.778 10.863 1.00 92.69 234 LEU A N 1
ATOM 1818 C CA . LEU A 1 234 ? -11.415 -1.503 9.775 1.00 92.69 234 LEU A CA 1
ATOM 1819 C C . LEU A 1 234 ? -12.249 -1.376 8.500 1.00 92.69 234 LEU A C 1
ATOM 1821 O O . LEU A 1 234 ? -13.480 -1.399 8.531 1.00 92.69 234 LEU A O 1
ATOM 1825 N N . GLY A 1 235 ? -11.571 -1.240 7.363 1.00 82.19 235 GLY A N 1
ATOM 1826 C CA . GLY A 1 235 ? -12.236 -1.205 6.066 1.00 82.19 235 GLY A CA 1
ATOM 1827 C C . GLY A 1 235 ? -11.379 -1.786 4.954 1.00 82.19 235 GLY A C 1
ATOM 1828 O O . GLY A 1 235 ? -10.194 -1.467 4.804 1.00 82.19 235 GLY A O 1
ATOM 1829 N N . SER A 1 236 ? -11.983 -2.634 4.125 1.00 74.44 236 SER A N 1
ATOM 1830 C CA . SER A 1 236 ? -11.606 -2.741 2.717 1.00 74.44 236 SER A CA 1
ATOM 1831 C C . SER A 1 236 ? -11.550 -1.348 2.076 1.00 74.44 236 SER A C 1
ATOM 1833 O O . SER A 1 236 ? -12.144 -0.384 2.561 1.00 74.44 236 SER A O 1
ATOM 1835 N N . ALA A 1 237 ? -10.736 -1.219 1.031 1.00 59.41 237 ALA A N 1
ATOM 1836 C CA . ALA A 1 237 ? -10.182 0.048 0.561 1.00 59.41 237 ALA A CA 1
ATOM 1837 C C . ALA A 1 237 ? -11.173 1.001 -0.152 1.00 59.41 237 ALA A C 1
ATOM 1839 O O . ALA A 1 237 ? -10.801 1.731 -1.057 1.00 59.41 237 ALA A O 1
ATOM 1840 N N . ALA A 1 238 ? -12.433 1.074 0.269 1.00 56.94 238 ALA A N 1
ATOM 1841 C CA . ALA A 1 238 ? -13.388 2.089 -0.167 1.00 56.94 238 ALA A CA 1
ATOM 1842 C C . ALA A 1 238 ? -13.088 3.472 0.459 1.00 56.94 238 ALA A C 1
ATOM 1844 O O . ALA A 1 238 ? -13.965 4.107 1.045 1.00 56.94 238 ALA A O 1
ATOM 1845 N N . LEU A 1 239 ? -11.838 3.946 0.361 1.00 54.62 239 LEU A N 1
ATOM 1846 C CA . LEU A 1 239 ? -11.348 5.153 1.037 1.00 54.62 239 LEU A CA 1
ATOM 1847 C C . LEU A 1 239 ? -12.162 6.403 0.663 1.00 54.62 239 LEU A C 1
ATOM 1849 O O . LEU A 1 239 ? -12.378 7.258 1.516 1.00 54.62 239 LEU A O 1
ATOM 1853 N N . ALA A 1 240 ? -12.654 6.496 -0.576 1.00 53.12 240 ALA A N 1
ATOM 1854 C CA . ALA A 1 240 ? -13.529 7.578 -1.024 1.00 53.12 240 ALA A CA 1
ATOM 1855 C C . ALA A 1 240 ? -14.909 7.570 -0.333 1.00 53.12 240 ALA A C 1
ATOM 1857 O O . ALA A 1 240 ? -15.349 8.615 0.147 1.00 53.12 240 ALA A O 1
ATOM 1858 N N . LEU A 1 241 ? -15.562 6.405 -0.222 1.00 52.59 241 LEU A N 1
ATOM 1859 C CA . LEU A 1 241 ? -16.853 6.268 0.471 1.00 52.59 241 LEU A CA 1
ATOM 1860 C C . LEU A 1 241 ? -16.689 6.511 1.976 1.00 52.59 241 LEU A C 1
ATOM 1862 O O . LEU A 1 241 ? -17.424 7.305 2.560 1.00 52.59 241 LEU A O 1
ATOM 1866 N N . LEU A 1 242 ? -15.660 5.904 2.580 1.00 61.66 242 LEU A N 1
ATOM 1867 C CA . LEU A 1 242 ? -15.310 6.124 3.981 1.00 61.66 242 LEU A CA 1
ATOM 1868 C C . LEU A 1 242 ? -15.057 7.609 4.260 1.00 61.66 242 LEU A C 1
ATOM 1870 O O . LEU A 1 242 ? -15.602 8.120 5.227 1.00 61.66 242 LEU A O 1
ATOM 1874 N N . ARG A 1 243 ? -14.311 8.325 3.404 1.00 58.91 243 ARG A N 1
ATOM 1875 C CA . ARG A 1 243 ? -14.043 9.766 3.573 1.00 58.91 243 ARG A CA 1
ATOM 1876 C C . ARG A 1 243 ? -15.297 10.637 3.511 1.00 58.91 243 ARG A C 1
ATOM 1878 O O . ARG A 1 243 ? -15.364 11.603 4.263 1.00 58.91 243 ARG A O 1
ATOM 1885 N N . GLN A 1 244 ? -16.274 10.307 2.663 1.00 62.97 244 GLN A N 1
ATOM 1886 C CA . GLN A 1 244 ? -17.546 11.038 2.606 1.00 62.97 244 GLN A CA 1
ATOM 1887 C C . GLN A 1 244 ? -18.363 10.842 3.894 1.00 62.97 244 GLN A C 1
ATOM 1889 O O . GLN A 1 244 ? -18.803 11.818 4.495 1.00 62.97 244 GLN A O 1
ATOM 1894 N N . SER A 1 245 ? -18.510 9.609 4.389 1.00 60.34 245 SER A N 1
ATOM 1895 C CA . SER A 1 245 ? -19.232 9.350 5.649 1.00 60.34 245 SER A CA 1
ATOM 1896 C C . SER A 1 245 ? -18.460 9.835 6.891 1.00 60.34 245 SER A C 1
ATOM 1898 O O . SER A 1 245 ? -19.051 10.336 7.857 1.00 60.34 245 SER A O 1
ATOM 1900 N N . SER A 1 246 ? -17.126 9.752 6.866 1.00 59.66 246 SER A N 1
ATOM 1901 C CA . SER A 1 246 ? -16.246 10.129 7.975 1.00 59.66 246 SER A CA 1
ATOM 1902 C C . SER A 1 246 ? -15.942 11.625 8.062 1.00 59.66 246 SER A C 1
ATOM 1904 O O . SER A 1 246 ? -15.165 12.009 8.934 1.00 59.66 246 SER A O 1
ATOM 1906 N N . GLU A 1 247 ? -16.518 12.488 7.218 1.00 68.44 247 GLU A N 1
ATOM 1907 C CA . GLU A 1 247 ? -16.415 13.949 7.388 1.00 68.44 247 GLU A CA 1
ATOM 1908 C C . GLU A 1 247 ? -16.944 14.374 8.772 1.00 68.44 247 GLU A C 1
ATOM 1910 O O . GLU A 1 247 ? -16.379 15.234 9.446 1.00 68.44 247 GLU A O 1
ATOM 1915 N N . SER A 1 248 ? -17.947 13.652 9.276 1.00 70.50 248 SER A N 1
ATOM 1916 C CA . SER A 1 248 ? -18.429 13.759 10.656 1.00 70.50 248 SER A CA 1
ATOM 1917 C C . SER A 1 248 ? -17.347 13.485 11.725 1.00 70.50 248 SER A C 1
ATOM 1919 O O . SER A 1 248 ? -17.401 14.071 12.806 1.00 70.50 248 SER A O 1
ATOM 1921 N N . LEU A 1 249 ? -16.327 12.670 11.431 1.00 78.88 249 LEU A N 1
ATOM 1922 C CA . LEU A 1 249 ? -15.168 12.410 12.299 1.00 78.88 249 LEU A CA 1
ATOM 1923 C C . LEU A 1 249 ? -13.920 13.238 11.931 1.00 78.88 249 LEU A C 1
ATOM 1925 O O . LEU A 1 249 ? -12.818 12.923 12.392 1.00 78.88 249 LEU A O 1
ATOM 1929 N N . ALA A 1 250 ? -14.059 14.317 11.152 1.00 77.19 250 ALA A N 1
ATOM 1930 C CA . ALA A 1 250 ? -12.954 15.235 10.879 1.00 77.19 250 ALA A CA 1
ATOM 1931 C C . ALA A 1 250 ? -12.284 15.718 12.186 1.00 77.19 250 ALA A C 1
ATOM 1933 O O . ALA A 1 250 ? -12.947 16.044 13.179 1.00 77.19 250 ALA A O 1
ATOM 1934 N N . GLY A 1 251 ? -10.947 15.691 12.205 1.00 82.88 251 GLY A N 1
ATOM 1935 C CA . GLY A 1 251 ? -10.124 16.002 13.382 1.00 82.88 251 GLY A CA 1
ATOM 1936 C C . GLY A 1 251 ? -10.177 14.978 14.530 1.00 82.88 251 GLY A C 1
ATOM 1937 O O . GLY A 1 251 ? -9.493 15.173 15.530 1.00 82.88 251 GLY A O 1
ATOM 1938 N N . ARG A 1 252 ? -10.967 13.899 14.414 1.00 88.75 252 ARG A N 1
ATOM 1939 C CA . ARG A 1 252 ? -11.126 12.836 15.432 1.00 88.75 252 ARG A CA 1
ATOM 1940 C C . ARG A 1 252 ? -10.633 11.461 14.964 1.00 88.75 252 ARG A C 1
ATOM 1942 O O . ARG A 1 252 ? -10.469 10.571 15.795 1.00 88.75 252 ARG A O 1
ATOM 1949 N N . LEU A 1 253 ? -10.420 11.296 13.657 1.00 89.81 253 LEU A N 1
ATOM 1950 C CA . LEU A 1 253 ? -10.042 10.043 13.005 1.00 89.81 253 LEU A CA 1
ATOM 1951 C C . LEU A 1 253 ? -8.648 10.141 12.366 1.00 89.81 253 LEU A C 1
ATOM 1953 O O . LEU A 1 253 ? -8.416 11.016 11.530 1.00 89.81 253 LEU A O 1
ATOM 1957 N N . ARG A 1 254 ? -7.737 9.221 12.705 1.00 91.06 254 ARG A N 1
ATOM 1958 C CA . ARG A 1 254 ? -6.454 9.029 11.998 1.00 91.06 254 ARG A CA 1
ATOM 1959 C C . ARG A 1 254 ? -6.565 7.844 11.041 1.00 91.06 254 ARG A C 1
ATOM 1961 O O . ARG A 1 254 ? -6.846 6.736 11.481 1.00 91.06 254 ARG A O 1
ATOM 1968 N N . PHE A 1 255 ? -6.314 8.057 9.752 1.00 90.00 255 PHE A N 1
ATOM 1969 C CA . PHE A 1 255 ? -6.203 6.969 8.774 1.00 90.00 255 PHE A CA 1
ATOM 1970 C C . PHE A 1 255 ? -4.789 6.377 8.777 1.00 90.00 255 PHE A C 1
ATOM 1972 O O . PHE A 1 255 ? -3.815 7.129 8.788 1.00 90.00 255 PHE A O 1
ATOM 1979 N N . LEU A 1 256 ? -4.688 5.049 8.725 1.00 92.06 256 LEU A N 1
ATOM 1980 C CA . LEU A 1 256 ? -3.450 4.288 8.545 1.00 92.06 256 LEU A CA 1
ATOM 1981 C C . LEU A 1 256 ? -3.677 3.215 7.471 1.00 92.06 256 LEU A C 1
ATOM 1983 O O . LEU A 1 256 ? -4.673 2.495 7.522 1.00 92.06 256 LEU A O 1
ATOM 1987 N N . GLU A 1 257 ? -2.760 3.105 6.511 1.00 91.94 257 GLU A N 1
ATOM 1988 C CA . GLU A 1 257 ? -2.834 2.119 5.428 1.00 91.94 257 GLU A CA 1
ATOM 1989 C C . GLU A 1 257 ? -2.033 0.862 5.788 1.00 91.94 257 GLU A C 1
ATOM 1991 O O . GLU A 1 257 ? -0.819 0.928 5.973 1.00 91.94 257 GLU A O 1
ATOM 1996 N N . LEU A 1 258 ? -2.701 -0.292 5.839 1.00 93.19 258 LEU A N 1
ATOM 1997 C CA . LEU A 1 258 ? -2.063 -1.602 5.900 1.00 93.19 258 LEU A CA 1
ATOM 1998 C C . LEU A 1 258 ? -1.860 -2.146 4.484 1.00 93.19 258 LEU A C 1
ATOM 2000 O O . LEU A 1 258 ? -2.806 -2.586 3.823 1.00 93.19 258 LEU A O 1
ATOM 2004 N N . THR A 1 259 ? -0.609 -2.160 4.039 1.00 93.44 259 THR A N 1
ATOM 2005 C CA . THR A 1 259 ? -0.204 -2.850 2.813 1.00 93.44 259 THR A CA 1
ATOM 2006 C C . THR A 1 259 ? -0.248 -4.376 2.998 1.00 93.44 259 THR A C 1
ATOM 2008 O O . THR A 1 259 ? -0.259 -4.882 4.128 1.00 93.44 259 THR A O 1
ATOM 2011 N N . PRO A 1 260 ? -0.184 -5.157 1.905 1.00 95.06 260 PRO A N 1
ATOM 2012 C CA . PRO A 1 260 ? 0.399 -6.499 1.952 1.00 95.06 260 PRO A CA 1
ATOM 2013 C C . PRO A 1 260 ? 1.823 -6.469 2.559 1.00 95.06 260 PRO A C 1
ATOM 2015 O O . PRO A 1 260 ? 2.390 -5.389 2.749 1.00 95.06 260 PRO A O 1
ATOM 2018 N N . PHE A 1 261 ? 2.398 -7.627 2.895 1.00 96.19 261 PHE A N 1
ATOM 2019 C CA . PHE A 1 261 ? 3.748 -7.693 3.466 1.00 96.19 261 PHE A CA 1
ATOM 2020 C C . PHE A 1 261 ? 4.785 -7.036 2.547 1.00 96.19 261 PHE A C 1
ATOM 2022 O O . PHE A 1 261 ? 4.809 -7.287 1.343 1.00 96.19 261 PHE A O 1
ATOM 2029 N N . HIS A 1 262 ? 5.658 -6.216 3.128 1.00 95.12 262 HIS A N 1
ATOM 2030 C CA . HIS A 1 262 ? 6.796 -5.598 2.439 1.00 95.12 262 HIS A CA 1
ATOM 2031 C C . HIS A 1 262 ? 8.127 -6.179 2.936 1.00 95.12 262 HIS A C 1
ATOM 2033 O O . HIS A 1 262 ? 8.151 -7.009 3.845 1.00 95.12 262 HIS A O 1
ATOM 2039 N N . LEU A 1 263 ? 9.244 -5.766 2.333 1.00 94.69 263 LEU A N 1
ATOM 2040 C CA . LEU A 1 263 ? 10.587 -6.317 2.558 1.00 94.69 263 LEU A CA 1
ATOM 2041 C C . LEU A 1 263 ? 11.012 -6.375 4.035 1.00 94.69 263 LEU A C 1
ATOM 2043 O O . LEU A 1 263 ? 11.760 -7.276 4.401 1.00 94.69 263 LEU A O 1
ATOM 2047 N N . ARG A 1 264 ? 10.524 -5.463 4.888 1.00 93.12 264 ARG A N 1
ATOM 2048 C CA . ARG A 1 264 ? 10.840 -5.448 6.331 1.00 93.12 264 ARG A CA 1
ATOM 2049 C C . ARG A 1 264 ? 9.930 -6.353 7.175 1.00 93.12 264 ARG A C 1
ATOM 2051 O O . ARG A 1 264 ? 10.212 -6.573 8.346 1.00 93.12 264 ARG A O 1
ATOM 2058 N N . GLU A 1 265 ? 8.841 -6.863 6.601 1.00 93.50 265 GLU A N 1
ATOM 2059 C CA . GLU A 1 265 ? 7.889 -7.779 7.251 1.00 93.50 265 GLU A CA 1
ATOM 2060 C C . GLU A 1 265 ? 8.004 -9.220 6.729 1.00 93.50 265 GLU A C 1
ATOM 2062 O O . GLU A 1 265 ? 7.647 -10.160 7.437 1.00 93.50 265 GLU A O 1
ATOM 2067 N N . ALA A 1 266 ? 8.527 -9.415 5.513 1.00 84.69 266 ALA A N 1
ATOM 2068 C CA . ALA A 1 266 ? 8.672 -10.704 4.825 1.00 84.69 266 ALA A CA 1
ATOM 2069 C C . ALA A 1 266 ? 9.760 -11.630 5.423 1.00 84.69 266 ALA A C 1
ATOM 2071 O O . ALA A 1 266 ? 10.481 -12.325 4.710 1.00 84.69 266 ALA A O 1
ATOM 2072 N N . THR A 1 267 ? 9.889 -11.637 6.750 1.00 73.50 267 THR A N 1
ATOM 2073 C CA . THR A 1 267 ? 10.858 -12.442 7.503 1.00 73.50 267 THR A CA 1
ATOM 2074 C C . THR A 1 267 ? 10.755 -13.930 7.148 1.00 73.50 267 THR A C 1
ATOM 2076 O O . THR A 1 267 ? 9.669 -14.505 7.101 1.00 73.50 267 THR A O 1
ATOM 2079 N N . GLY A 1 268 ? 11.901 -14.558 6.866 1.00 81.38 268 GLY A N 1
ATOM 2080 C CA . GLY A 1 268 ? 11.968 -15.954 6.416 1.00 81.38 268 GLY A CA 1
ATOM 2081 C C . GLY A 1 268 ? 11.667 -16.184 4.927 1.00 81.38 268 GLY A C 1
ATOM 2082 O O . GLY A 1 268 ? 11.715 -17.330 4.492 1.00 81.38 268 GLY A O 1
ATOM 2083 N N . GLN A 1 269 ? 11.393 -15.138 4.141 1.00 89.81 269 GLN A N 1
ATOM 2084 C CA . GLN A 1 269 ? 11.260 -15.205 2.680 1.00 89.81 269 GLN A CA 1
ATOM 2085 C C . GLN A 1 269 ? 12.348 -14.363 2.002 1.00 89.81 269 GLN A C 1
ATOM 2087 O O . GLN A 1 269 ? 12.829 -13.382 2.567 1.00 89.81 269 GLN A O 1
ATOM 2092 N N . SER A 1 270 ? 12.7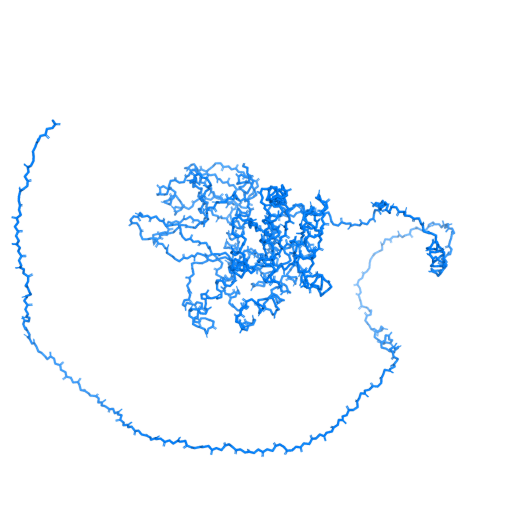51 -14.736 0.784 1.00 92.19 270 SER A N 1
ATOM 2093 C CA . SER A 1 270 ? 13.721 -13.938 0.022 1.00 92.19 270 SER A CA 1
ATOM 2094 C C . SER A 1 270 ? 13.053 -12.729 -0.647 1.00 92.19 270 SER A C 1
ATOM 2096 O O . SER A 1 270 ? 11.854 -12.751 -0.937 1.00 92.19 270 SER A O 1
ATOM 2098 N N . ALA A 1 271 ? 13.834 -11.687 -0.950 1.00 93.56 271 ALA A N 1
ATOM 2099 C CA . ALA A 1 271 ? 13.345 -10.525 -1.696 1.00 93.56 271 ALA A CA 1
ATOM 2100 C C . ALA A 1 271 ? 12.809 -10.908 -3.090 1.00 93.56 271 ALA A C 1
ATOM 2102 O O . ALA A 1 271 ? 11.787 -10.375 -3.517 1.00 93.56 271 ALA A O 1
ATOM 2103 N N . ASP A 1 272 ? 13.446 -11.873 -3.761 1.00 95.38 272 ASP A N 1
ATOM 2104 C CA . ASP A 1 272 ? 13.001 -12.406 -5.054 1.00 95.38 272 ASP A CA 1
ATOM 2105 C C . ASP A 1 272 ? 11.716 -13.255 -4.915 1.00 95.38 272 ASP A C 1
ATOM 2107 O O . ASP A 1 272 ? 10.831 -13.173 -5.767 1.00 95.38 272 ASP A O 1
ATOM 2111 N N . THR A 1 273 ? 11.536 -13.992 -3.809 1.00 96.88 273 THR A N 1
ATOM 2112 C CA . THR A 1 273 ? 10.279 -14.706 -3.496 1.00 96.88 273 THR A CA 1
ATOM 2113 C C . THR A 1 273 ? 9.129 -13.725 -3.256 1.00 96.88 273 THR A C 1
ATOM 2115 O O . THR A 1 273 ? 8.046 -13.898 -3.815 1.00 96.88 273 THR A O 1
ATOM 2118 N N . LEU A 1 274 ? 9.365 -12.667 -2.469 1.00 97.44 274 LEU A N 1
ATOM 2119 C CA . LEU A 1 274 ? 8.392 -11.596 -2.240 1.00 97.44 274 LEU A CA 1
ATOM 2120 C C . LEU A 1 274 ? 8.055 -10.856 -3.542 1.00 97.44 274 LEU A C 1
ATOM 2122 O O . LEU A 1 274 ? 6.893 -10.540 -3.788 1.00 97.44 274 LEU A O 1
ATOM 2126 N N . TRP A 1 275 ? 9.047 -10.615 -4.402 1.00 98.06 275 TRP A N 1
ATOM 2127 C CA . TRP A 1 275 ? 8.835 -9.985 -5.702 1.00 98.06 275 TRP A CA 1
ATOM 2128 C C . TRP A 1 275 ? 7.968 -10.857 -6.618 1.00 98.06 275 TRP A C 1
ATOM 2130 O O . TRP A 1 275 ? 6.971 -10.365 -7.154 1.00 98.06 275 TRP A O 1
ATOM 2140 N N . LEU A 1 276 ? 8.283 -12.152 -6.746 1.00 98.50 276 LEU A N 1
ATOM 2141 C CA . LEU A 1 276 ? 7.554 -13.109 -7.584 1.00 98.50 276 LEU A CA 1
ATOM 2142 C C . LEU A 1 276 ? 6.109 -13.329 -7.114 1.00 98.50 276 LEU A C 1
ATOM 2144 O O . LEU A 1 276 ? 5.182 -13.273 -7.929 1.00 98.50 276 LEU A O 1
ATOM 2148 N N . ARG A 1 277 ? 5.923 -13.584 -5.812 1.00 98.19 277 ARG A N 1
ATOM 2149 C CA . ARG A 1 277 ? 4.639 -13.979 -5.206 1.00 98.19 277 ARG A CA 1
ATOM 2150 C C . ARG A 1 277 ? 3.778 -12.804 -4.751 1.00 98.19 277 ARG A C 1
ATOM 2152 O O . ARG A 1 277 ? 2.572 -12.986 -4.581 1.00 98.19 277 ARG A O 1
ATOM 2159 N N . GLY A 1 278 ? 4.356 -11.620 -4.573 1.00 97.88 278 GLY A N 1
ATOM 2160 C CA . GLY A 1 278 ? 3.688 -10.489 -3.934 1.00 97.88 278 GLY A CA 1
ATOM 2161 C C . GLY A 1 278 ? 3.606 -10.625 -2.412 1.00 97.88 278 GLY A C 1
ATOM 2162 O O . GLY A 1 278 ? 3.929 -11.661 -1.832 1.00 97.88 278 GLY A O 1
ATOM 2163 N N . GLY A 1 279 ? 3.147 -9.560 -1.758 1.00 96.75 279 GLY A N 1
ATOM 2164 C CA . GLY A 1 279 ? 3.084 -9.447 -0.301 1.00 96.75 279 GLY A CA 1
ATOM 2165 C C . GLY A 1 279 ? 1.815 -10.013 0.335 1.00 96.75 279 GLY A C 1
ATOM 2166 O O . GLY A 1 279 ? 1.687 -10.010 1.560 1.00 96.75 279 GLY A O 1
ATOM 2167 N N . PHE A 1 280 ? 0.826 -10.451 -0.450 1.00 96.50 280 PHE A N 1
ATOM 2168 C CA . PHE A 1 280 ? -0.421 -10.971 0.116 1.00 96.50 280 PHE A CA 1
ATOM 2169 C C . PHE A 1 280 ? -0.156 -12.248 0.934 1.00 96.50 280 PHE A C 1
ATOM 2171 O O . PHE A 1 280 ? 0.419 -13.187 0.381 1.00 96.50 280 PHE A O 1
ATOM 2178 N N . PRO A 1 281 ? -0.600 -12.341 2.208 1.00 95.00 281 PRO A N 1
ATOM 2179 C CA . PRO A 1 281 ? -0.216 -13.432 3.109 1.00 95.00 281 PRO A CA 1
ATOM 2180 C C . PRO A 1 281 ? -0.419 -14.840 2.534 1.00 95.00 281 PRO A C 1
ATOM 2182 O O . PRO A 1 281 ? 0.494 -15.657 2.591 1.00 95.00 281 PRO A O 1
ATOM 2185 N N . GLY A 1 282 ? -1.580 -15.109 1.923 1.00 94.50 282 GLY A N 1
ATOM 2186 C CA . GLY A 1 282 ? -1.889 -16.413 1.320 1.00 94.50 282 GLY A CA 1
ATOM 2187 C C . GLY A 1 282 ? -1.160 -16.712 0.003 1.00 94.50 282 GLY A C 1
ATOM 2188 O O . GLY A 1 282 ? -1.104 -17.867 -0.402 1.00 94.50 282 GLY A O 1
ATOM 2189 N N . SER A 1 283 ? -0.579 -15.698 -0.648 1.00 97.00 283 SER A N 1
ATOM 2190 C CA . SER A 1 283 ? 0.290 -15.877 -1.818 1.00 97.00 283 SER A CA 1
ATOM 2191 C C . SER A 1 283 ? 1.742 -16.104 -1.409 1.00 97.00 283 SER A C 1
ATOM 2193 O O . SER A 1 283 ? 2.387 -17.024 -1.905 1.00 97.00 283 SER A O 1
ATOM 2195 N N . LEU A 1 284 ? 2.257 -15.265 -0.503 1.00 96.56 284 LEU A N 1
ATOM 2196 C CA . LEU A 1 284 ? 3.648 -15.294 -0.058 1.00 96.56 284 LEU A CA 1
ATOM 2197 C C . LEU A 1 284 ? 3.971 -16.605 0.668 1.00 96.56 284 LEU A C 1
ATOM 2199 O O . LEU A 1 284 ? 4.955 -17.266 0.340 1.00 96.56 284 LEU A O 1
ATOM 2203 N N . LEU A 1 285 ? 3.104 -16.989 1.611 1.00 94.25 285 LEU A N 1
ATOM 2204 C CA . LEU A 1 285 ? 3.266 -18.146 2.498 1.00 94.25 285 LEU A CA 1
ATOM 2205 C C . LEU A 1 285 ? 2.744 -19.464 1.891 1.00 94.25 285 LEU A C 1
ATOM 2207 O O . LEU A 1 285 ? 2.575 -20.446 2.612 1.00 94.25 285 LEU A O 1
ATOM 2211 N N . ALA A 1 286 ? 2.472 -19.494 0.584 1.00 95.69 286 ALA A N 1
ATOM 2212 C CA . ALA A 1 286 ? 2.166 -20.727 -0.135 1.00 95.69 286 ALA A CA 1
ATOM 2213 C C . ALA A 1 286 ? 3.365 -21.697 -0.111 1.00 95.69 286 ALA A C 1
ATOM 2215 O O . ALA A 1 286 ? 4.522 -21.272 -0.062 1.00 95.69 286 ALA A O 1
ATOM 2216 N N . ALA A 1 287 ? 3.107 -23.002 -0.192 1.00 95.25 287 ALA A N 1
ATOM 2217 C CA . ALA A 1 287 ? 4.160 -24.017 -0.238 1.00 95.25 287 ALA A CA 1
ATOM 2218 C C . ALA A 1 287 ? 5.027 -23.884 -1.505 1.00 95.25 287 ALA A C 1
ATOM 2220 O O . ALA A 1 287 ? 6.252 -23.957 -1.439 1.00 95.25 287 ALA A O 1
ATOM 2221 N N . ASP A 1 288 ? 4.392 -23.621 -2.647 1.00 96.06 288 ASP A N 1
ATOM 2222 C CA . ASP A 1 288 ? 5.021 -23.565 -3.966 1.00 96.06 288 ASP A CA 1
ATOM 2223 C C . ASP A 1 288 ? 4.497 -22.392 -4.820 1.00 96.06 288 ASP A C 1
ATOM 2225 O O . ASP A 1 288 ? 3.452 -21.793 -4.538 1.00 96.06 288 ASP A O 1
ATOM 2229 N N . ASP A 1 289 ? 5.235 -22.053 -5.880 1.00 97.62 289 ASP A N 1
ATOM 2230 C CA . ASP A 1 289 ? 4.922 -20.908 -6.746 1.00 97.62 289 ASP A CA 1
ATOM 2231 C C . ASP A 1 289 ? 3.632 -21.112 -7.555 1.00 97.62 289 ASP A C 1
ATOM 2233 O O . ASP A 1 289 ? 2.904 -20.149 -7.811 1.00 97.62 289 ASP A O 1
ATOM 2237 N N . ALA A 1 290 ? 3.272 -22.357 -7.881 1.00 96.69 290 ALA A N 1
ATOM 2238 C CA . ALA A 1 290 ? 2.027 -22.660 -8.575 1.00 96.69 290 ALA A CA 1
ATOM 2239 C C . ALA A 1 290 ? 0.810 -22.542 -7.635 1.00 96.69 290 ALA A C 1
ATOM 2241 O O . ALA A 1 290 ? -0.250 -22.083 -8.063 1.00 96.69 290 ALA A O 1
ATOM 2242 N N . GLN A 1 291 ? 0.938 -22.891 -6.350 1.00 97.62 291 GLN A N 1
ATOM 2243 C CA . GLN A 1 291 ? -0.070 -22.620 -5.320 1.00 97.62 291 GLN A CA 1
ATOM 2244 C C . GLN A 1 291 ? -0.217 -21.112 -5.084 1.00 97.62 291 GLN A C 1
ATOM 2246 O O . GLN A 1 291 ? -1.345 -20.618 -5.058 1.00 97.62 291 GLN A O 1
ATOM 2251 N N . SER A 1 292 ? 0.897 -20.376 -5.011 1.00 98.12 292 SER A N 1
ATOM 2252 C CA . SER A 1 292 ? 0.896 -18.908 -4.977 1.00 98.12 292 SER A CA 1
ATOM 2253 C C . SER A 1 292 ? 0.175 -18.309 -6.194 1.00 98.12 292 SER A C 1
ATOM 2255 O O . SER A 1 292 ? -0.649 -17.405 -6.041 1.00 98.12 292 SER A O 1
ATOM 2257 N N . LEU A 1 293 ? 0.444 -18.803 -7.408 1.00 98.38 293 LEU A N 1
ATOM 2258 C CA . LEU A 1 293 ? -0.213 -18.323 -8.625 1.00 98.38 293 LEU A CA 1
ATOM 2259 C C . LEU A 1 293 ? -1.719 -18.616 -8.612 1.00 98.38 293 LEU A C 1
ATOM 2261 O O . LEU A 1 293 ? -2.504 -17.705 -8.875 1.00 98.38 293 LEU A O 1
ATOM 2265 N N . ARG A 1 294 ? -2.134 -19.844 -8.263 1.00 98.12 294 ARG A N 1
ATOM 2266 C CA . ARG A 1 294 ? -3.558 -20.211 -8.137 1.00 98.12 294 ARG A CA 1
ATOM 2267 C C . ARG A 1 294 ? -4.274 -19.292 -7.144 1.00 98.12 294 ARG A C 1
ATOM 2269 O O . ARG A 1 294 ? -5.289 -18.697 -7.495 1.00 98.12 294 ARG A O 1
ATOM 2276 N N . TRP A 1 295 ? -3.689 -19.076 -5.961 1.00 97.81 295 TRP A N 1
ATOM 2277 C CA . TRP A 1 295 ? -4.228 -18.155 -4.954 1.00 97.81 295 TRP A CA 1
ATOM 2278 C C . TRP A 1 295 ? -4.409 -16.735 -5.509 1.00 97.81 295 TRP A C 1
ATOM 2280 O O . TRP A 1 295 ? -5.464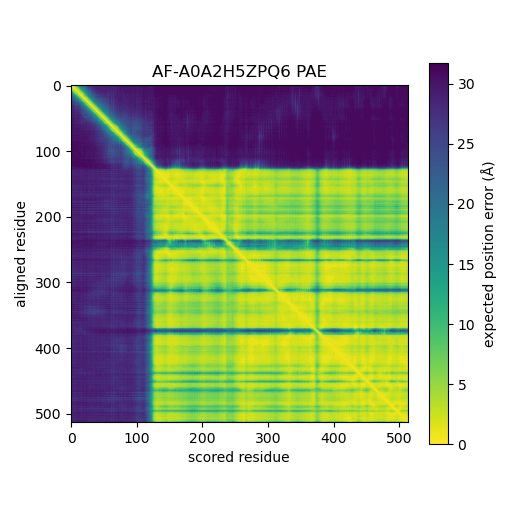 -16.127 -5.331 1.00 97.81 295 TRP A O 1
ATOM 2290 N N . ARG A 1 296 ? -3.418 -16.206 -6.241 1.00 98.00 296 ARG A N 1
ATOM 2291 C CA . ARG A 1 296 ? -3.498 -14.869 -6.857 1.00 98.00 296 ARG A CA 1
ATOM 2292 C C . ARG A 1 296 ? -4.557 -14.790 -7.957 1.00 98.00 296 ARG A C 1
ATOM 2294 O O . ARG A 1 296 ? -5.270 -13.792 -8.044 1.00 98.00 296 ARG A O 1
ATOM 2301 N N . GLN A 1 297 ? -4.694 -15.827 -8.780 1.00 97.56 297 GLN A N 1
ATOM 2302 C CA . GLN A 1 297 ? -5.732 -15.907 -9.813 1.00 97.56 297 GLN A CA 1
ATOM 2303 C C . GLN A 1 297 ? -7.141 -15.940 -9.196 1.00 97.56 297 GLN A C 1
ATOM 2305 O O . GLN A 1 297 ? -8.035 -15.239 -9.686 1.00 97.56 297 GLN A O 1
ATOM 2310 N N . ASP A 1 298 ? -7.315 -16.674 -8.093 1.00 96.50 298 ASP A N 1
ATOM 2311 C CA . ASP A 1 298 ? -8.555 -16.743 -7.313 1.00 96.50 298 ASP A CA 1
ATOM 2312 C C . ASP A 1 298 ? -8.875 -15.440 -6.577 1.00 96.50 298 ASP A C 1
ATOM 2314 O O . ASP A 1 298 ? -10.035 -15.017 -6.565 1.00 96.50 298 ASP A O 1
ATOM 2318 N N . PHE A 1 299 ? -7.861 -14.756 -6.039 1.00 95.31 299 PHE A N 1
ATOM 2319 C CA . PHE A 1 299 ? -7.991 -13.406 -5.495 1.00 95.31 299 PHE A CA 1
ATOM 2320 C C . PHE A 1 299 ? -8.493 -12.435 -6.570 1.00 95.31 299 PHE A C 1
ATOM 2322 O O . PHE A 1 299 ? -9.543 -11.823 -6.394 1.00 95.31 299 PHE A O 1
ATOM 2329 N N . ILE A 1 300 ? -7.806 -12.348 -7.719 1.00 95.44 300 ILE A N 1
ATOM 2330 C CA . ILE A 1 300 ? -8.191 -11.462 -8.833 1.00 95.44 300 ILE A CA 1
ATOM 2331 C C . ILE A 1 300 ? -9.615 -11.780 -9.309 1.00 95.44 300 ILE A C 1
ATOM 2333 O O . ILE A 1 300 ? -10.404 -10.865 -9.538 1.00 95.44 300 ILE A O 1
ATOM 2337 N N . ARG A 1 301 ? -9.967 -13.068 -9.433 1.00 94.00 301 ARG A N 1
ATOM 2338 C CA . ARG A 1 301 ? -11.317 -13.523 -9.799 1.00 94.00 301 ARG A CA 1
ATOM 2339 C C . ARG A 1 301 ? -12.366 -13.029 -8.802 1.00 94.00 301 ARG A C 1
ATOM 2341 O O . ARG A 1 301 ? -13.249 -12.262 -9.177 1.00 94.00 301 ARG A O 1
ATOM 2348 N N . THR A 1 302 ? -12.216 -13.399 -7.534 1.00 89.75 302 THR A N 1
ATOM 2349 C CA . THR A 1 302 ? -13.163 -13.057 -6.462 1.00 89.75 302 THR A CA 1
ATOM 2350 C C . THR A 1 302 ? -13.320 -11.545 -6.312 1.00 89.75 302 THR A C 1
ATOM 2352 O O . THR A 1 302 ? -14.435 -11.047 -6.169 1.00 89.75 302 THR A O 1
ATOM 2355 N N . TYR A 1 303 ? -12.219 -10.798 -6.389 1.00 87.62 303 TYR A N 1
ATOM 2356 C CA . TYR A 1 303 ? -12.228 -9.354 -6.196 1.00 87.62 303 TYR A CA 1
ATOM 2357 C C . TYR A 1 303 ? -12.974 -8.623 -7.326 1.00 87.62 303 TYR A C 1
ATOM 2359 O O . TYR A 1 303 ? -13.767 -7.719 -7.065 1.00 87.62 303 TYR A O 1
ATOM 2367 N N . LEU A 1 304 ? -12.785 -9.050 -8.581 1.00 88.94 304 LEU A N 1
ATOM 2368 C CA . LEU A 1 304 ? -13.482 -8.490 -9.745 1.00 88.94 304 LEU A CA 1
ATOM 2369 C C . LEU A 1 304 ? -14.967 -8.885 -9.812 1.00 88.94 304 LEU A C 1
ATOM 2371 O O . LEU A 1 304 ? -15.788 -8.086 -10.261 1.00 88.94 304 LEU A O 1
ATOM 2375 N N . GLU A 1 305 ? -15.313 -10.105 -9.396 1.00 88.31 305 GLU A N 1
ATOM 2376 C CA . GLU A 1 305 ? -16.666 -10.668 -9.533 1.00 88.31 305 GLU A CA 1
ATOM 2377 C C . GLU A 1 305 ? -17.581 -10.368 -8.337 1.00 88.31 305 GLU A C 1
ATOM 2379 O O . GLU A 1 305 ? -18.788 -10.202 -8.524 1.00 88.31 305 GLU A O 1
ATOM 2384 N N . ARG A 1 306 ? -17.027 -10.270 -7.120 1.00 82.31 306 ARG A N 1
ATOM 2385 C CA . ARG A 1 306 ? -17.782 -10.037 -5.877 1.00 82.31 306 ARG A CA 1
ATOM 2386 C C . ARG A 1 306 ? -17.493 -8.684 -5.240 1.00 82.31 306 ARG A C 1
ATOM 2388 O O . ARG A 1 306 ? -18.440 -8.015 -4.835 1.00 82.31 306 ARG A O 1
ATOM 2395 N N . ASP A 1 307 ? -16.230 -8.287 -5.107 1.00 79.81 307 ASP A N 1
ATOM 2396 C CA . ASP A 1 307 ? -15.877 -7.163 -4.226 1.00 79.81 307 ASP A CA 1
ATOM 2397 C C . ASP A 1 307 ? -16.081 -5.802 -4.911 1.00 79.81 307 ASP A C 1
ATOM 2399 O O . ASP A 1 307 ? -16.847 -4.978 -4.415 1.00 79.81 307 ASP A O 1
ATOM 2403 N N . ILE A 1 308 ? -15.500 -5.576 -6.095 1.00 81.00 308 ILE A N 1
ATOM 2404 C CA . ILE A 1 308 ? -15.643 -4.300 -6.825 1.00 81.00 308 ILE A CA 1
ATOM 2405 C C . ILE A 1 308 ? -17.105 -3.923 -7.151 1.00 81.00 308 ILE A C 1
ATOM 2407 O O . ILE A 1 308 ? -17.448 -2.749 -6.981 1.00 81.00 308 ILE A O 1
ATOM 2411 N N . PRO A 1 309 ? -18.001 -4.847 -7.564 1.00 79.31 309 PRO A N 1
ATOM 2412 C CA . PRO A 1 309 ? -19.403 -4.518 -7.838 1.00 79.31 309 PRO A CA 1
ATOM 2413 C C . PRO A 1 309 ? -20.193 -3.930 -6.657 1.00 79.31 309 PRO A C 1
ATOM 2415 O O . PRO A 1 309 ? -21.267 -3.378 -6.884 1.00 79.31 309 PRO A O 1
ATOM 2418 N N . GLN A 1 310 ? -19.685 -4.017 -5.421 1.00 73.38 310 GLN A N 1
ATOM 2419 C CA . GLN A 1 310 ? -20.305 -3.414 -4.233 1.00 73.38 310 GLN A CA 1
ATOM 2420 C C . GLN A 1 310 ? -19.999 -1.910 -4.089 1.00 73.38 310 GLN A C 1
ATOM 2422 O O . GLN A 1 310 ? -20.710 -1.212 -3.372 1.00 73.38 310 GLN A O 1
ATOM 2427 N N . PHE A 1 311 ? -18.967 -1.397 -4.770 1.00 67.56 311 PHE A N 1
ATOM 2428 C CA . PHE A 1 311 ? -18.424 -0.048 -4.554 1.00 67.56 311 PHE A CA 1
ATOM 2429 C C . PHE A 1 311 ? -18.695 0.944 -5.699 1.00 67.56 311 PHE A C 1
ATOM 2431 O O . PHE A 1 311 ? -18.130 2.039 -5.714 1.00 67.56 311 PHE A O 1
ATOM 2438 N N . GLY A 1 312 ? -19.529 0.602 -6.687 1.00 62.53 312 GLY A N 1
ATOM 2439 C CA . GLY A 1 312 ? -19.708 1.469 -7.852 1.00 62.53 312 GLY A CA 1
ATOM 2440 C C . GLY A 1 312 ? -20.814 1.073 -8.824 1.00 62.53 312 GLY A C 1
ATOM 2441 O O . GLY A 1 312 ? -21.714 0.295 -8.520 1.00 62.53 312 GLY A O 1
ATOM 2442 N N . ARG A 1 313 ? -20.748 1.639 -10.037 1.00 68.62 313 ARG A N 1
ATOM 2443 C CA . ARG A 1 313 ? -21.640 1.249 -11.141 1.00 68.62 313 ARG A CA 1
ATOM 2444 C C . ARG A 1 313 ? -21.306 -0.189 -11.553 1.00 68.62 313 ARG A C 1
ATOM 2446 O O . ARG A 1 313 ? -20.155 -0.601 -11.460 1.00 68.62 313 ARG A O 1
ATOM 2453 N N . ARG A 1 314 ? -22.288 -0.945 -12.054 1.00 71.56 314 ARG A N 1
ATOM 2454 C CA . ARG A 1 314 ? -22.102 -2.350 -12.459 1.00 71.56 314 ARG A CA 1
ATOM 2455 C C . ARG A 1 314 ? -21.183 -2.467 -13.686 1.00 71.56 314 ARG A C 1
ATOM 2457 O O . ARG A 1 314 ? -21.650 -2.415 -14.821 1.00 71.56 314 ARG A O 1
ATOM 2464 N N . ILE A 1 315 ? -19.881 -2.614 -13.450 1.00 81.25 315 ILE A N 1
ATOM 2465 C CA . ILE A 1 315 ? -18.871 -2.929 -14.470 1.00 81.25 315 ILE A CA 1
ATOM 2466 C C . ILE A 1 315 ? -18.925 -4.437 -14.756 1.00 81.25 315 ILE A C 1
ATOM 2468 O O . ILE A 1 315 ? -19.120 -5.237 -13.841 1.00 81.25 315 ILE A O 1
ATOM 2472 N N . ALA A 1 316 ? -18.735 -4.848 -16.011 1.00 87.00 316 ALA A N 1
ATOM 2473 C CA . ALA A 1 316 ? -18.514 -6.256 -16.327 1.00 87.00 316 ALA A CA 1
ATOM 2474 C C . ALA A 1 316 ? -17.126 -6.685 -15.817 1.00 87.00 316 ALA A C 1
ATOM 2476 O O . ALA A 1 316 ? -16.112 -6.116 -16.229 1.00 87.00 316 ALA A O 1
ATOM 2477 N N . ALA A 1 317 ? -17.077 -7.696 -14.943 1.00 88.88 317 ALA A N 1
ATOM 2478 C CA . ALA A 1 317 ? -15.836 -8.181 -14.328 1.00 88.88 317 ALA A CA 1
ATOM 2479 C C . ALA A 1 317 ? -14.759 -8.541 -15.369 1.00 88.88 317 ALA A C 1
ATOM 2481 O O . ALA A 1 317 ? -13.577 -8.287 -15.154 1.00 88.88 317 ALA A O 1
ATOM 2482 N N . GLU A 1 318 ? -15.169 -9.049 -16.536 1.00 91.25 318 GLU A N 1
ATOM 2483 C CA . GLU A 1 318 ? -14.266 -9.353 -17.646 1.00 91.25 318 GLU A CA 1
ATOM 2484 C C . GLU A 1 318 ? -13.633 -8.094 -18.269 1.00 91.25 318 GLU A C 1
ATOM 2486 O O . GLU A 1 318 ? -12.421 -8.054 -18.467 1.00 91.25 318 GLU A O 1
ATOM 2491 N N . THR A 1 319 ? -14.407 -7.028 -18.512 1.00 92.31 319 THR A N 1
ATOM 2492 C CA . THR A 1 319 ? -13.880 -5.737 -18.996 1.00 92.31 319 THR A CA 1
ATOM 2493 C C . THR A 1 319 ? -12.849 -5.174 -18.021 1.00 92.31 319 THR A C 1
ATOM 2495 O O . THR A 1 319 ? -11.793 -4.701 -18.441 1.00 92.31 319 THR A O 1
ATOM 2498 N N . LEU A 1 320 ? -13.113 -5.274 -16.715 1.00 91.94 320 LEU A N 1
ATOM 2499 C CA . LEU A 1 320 ? -12.180 -4.802 -15.695 1.00 91.94 320 LEU A CA 1
ATOM 2500 C C . LEU A 1 320 ? -10.953 -5.723 -15.548 1.00 91.94 320 LEU A C 1
ATOM 2502 O O . LEU A 1 320 ? -9.854 -5.214 -15.343 1.00 91.94 320 LEU A O 1
ATOM 2506 N N . ARG A 1 321 ? -11.091 -7.043 -15.764 1.00 95.00 321 ARG A N 1
ATOM 2507 C CA . ARG A 1 321 ? -9.953 -7.976 -15.895 1.00 95.00 321 ARG A CA 1
ATOM 2508 C C . ARG A 1 321 ? -9.053 -7.583 -17.063 1.00 95.00 321 ARG A C 1
ATOM 2510 O O . ARG A 1 321 ? -7.859 -7.389 -16.858 1.00 95.00 321 ARG A O 1
ATOM 2517 N N . ARG A 1 322 ? -9.622 -7.422 -18.267 1.00 95.88 322 ARG A N 1
ATOM 2518 C CA . ARG A 1 322 ? -8.889 -7.002 -19.476 1.00 95.88 322 ARG A CA 1
ATOM 2519 C C . ARG A 1 322 ? -8.149 -5.684 -19.223 1.00 95.88 322 ARG A C 1
ATOM 2521 O O . ARG A 1 322 ? -6.957 -5.594 -19.496 1.00 95.88 322 ARG A O 1
ATOM 2528 N N . PHE A 1 323 ? -8.823 -4.699 -18.623 1.00 96.25 323 PHE A N 1
ATOM 2529 C CA . PHE A 1 323 ? -8.218 -3.420 -18.249 1.00 96.25 323 PHE A CA 1
ATOM 2530 C C . PHE A 1 323 ? -7.053 -3.569 -17.258 1.00 96.25 323 PHE A C 1
ATOM 2532 O O . PHE A 1 323 ? -5.993 -2.984 -17.467 1.00 96.25 323 PHE A O 1
ATOM 2539 N N . TRP A 1 324 ? -7.208 -4.373 -16.204 1.00 96.75 324 TRP A N 1
ATOM 2540 C CA . TRP A 1 324 ? -6.156 -4.569 -15.203 1.00 96.75 324 TRP A CA 1
ATOM 2541 C C . TRP A 1 324 ? -4.948 -5.326 -15.784 1.00 96.75 324 TRP A C 1
ATOM 2543 O O . TRP A 1 324 ? -3.808 -4.919 -15.559 1.00 96.75 324 TRP A O 1
ATOM 2553 N N . THR A 1 325 ? -5.172 -6.332 -16.636 1.00 97.94 325 THR A N 1
ATOM 2554 C CA . THR A 1 325 ? -4.113 -6.987 -17.426 1.00 97.94 325 THR A CA 1
ATOM 2555 C C . THR A 1 325 ? -3.429 -6.012 -18.396 1.00 97.94 325 THR A C 1
ATOM 2557 O O . THR A 1 325 ? -2.210 -6.076 -18.556 1.00 97.94 325 THR A O 1
ATOM 2560 N N . MET A 1 326 ? -4.152 -5.061 -19.003 1.00 97.50 326 MET A N 1
ATOM 2561 C CA . MET A 1 326 ? -3.551 -3.992 -19.819 1.00 97.50 326 MET A CA 1
ATOM 2562 C C . MET A 1 326 ? -2.692 -3.024 -18.991 1.00 97.50 326 MET A C 1
ATOM 2564 O O . MET A 1 326 ? -1.695 -2.521 -19.507 1.00 97.50 326 MET A O 1
ATOM 2568 N N . LEU A 1 327 ? -3.033 -2.774 -17.720 1.00 97.69 327 LEU A N 1
ATOM 2569 C CA . LEU A 1 327 ? -2.168 -2.026 -16.800 1.00 97.69 327 LEU A CA 1
ATOM 2570 C C . LEU A 1 327 ? -0.922 -2.836 -16.411 1.00 97.69 327 LEU A C 1
ATOM 2572 O O . LEU A 1 327 ? 0.166 -2.273 -16.411 1.00 97.69 327 LEU A O 1
ATOM 2576 N N . ALA A 1 328 ? -1.041 -4.146 -16.168 1.00 98.06 328 ALA A N 1
ATOM 2577 C CA . ALA A 1 328 ? 0.103 -5.015 -15.865 1.00 98.06 328 ALA A CA 1
ATOM 2578 C C . ALA A 1 328 ? 1.108 -5.111 -17.035 1.00 98.06 328 ALA A C 1
ATOM 2580 O O . ALA A 1 328 ? 2.314 -5.021 -16.820 1.00 98.06 328 ALA A O 1
ATOM 2581 N N . HIS A 1 329 ? 0.630 -5.185 -18.285 1.00 97.31 329 HIS A N 1
ATOM 2582 C CA . HIS A 1 329 ? 1.481 -5.091 -19.487 1.00 97.31 329 HIS A CA 1
ATOM 2583 C C . HIS A 1 329 ? 2.165 -3.723 -19.646 1.00 97.31 329 HIS A C 1
ATOM 2585 O O . HIS A 1 329 ? 3.130 -3.591 -20.395 1.00 97.31 329 HIS A O 1
ATOM 2591 N N . ARG A 1 330 ? 1.643 -2.687 -18.983 1.00 96.69 330 ARG A N 1
ATOM 2592 C CA . ARG A 1 330 ? 2.112 -1.297 -19.057 1.00 96.69 330 ARG A CA 1
ATOM 2593 C C . ARG A 1 330 ? 2.564 -0.786 -17.690 1.00 96.69 330 ARG A C 1
ATOM 2595 O O . ARG A 1 330 ? 2.420 0.403 -17.402 1.00 96.69 330 ARG A O 1
ATOM 2602 N N . GLN A 1 331 ? 3.096 -1.683 -16.861 1.00 97.38 331 GLN A N 1
ATOM 2603 C CA . GLN A 1 331 ? 3.616 -1.370 -15.535 1.00 97.38 331 GLN A CA 1
ATOM 2604 C C . GLN A 1 331 ? 4.607 -0.198 -15.626 1.00 97.38 331 GLN A C 1
ATOM 2606 O O . GLN A 1 331 ? 5.493 -0.178 -16.478 1.00 97.38 331 GLN A O 1
ATOM 2611 N N . GLY A 1 332 ? 4.405 0.828 -14.802 1.00 95.50 332 GLY A N 1
ATOM 2612 C CA . GLY A 1 332 ? 5.203 2.052 -14.792 1.00 95.50 332 GLY A CA 1
ATOM 2613 C C . GLY A 1 332 ? 5.031 2.978 -16.003 1.00 95.50 332 GLY A C 1
ATOM 2614 O O . GLY A 1 332 ? 5.635 4.049 -16.019 1.00 95.50 332 GLY A O 1
ATOM 2615 N N . ALA A 1 333 ? 4.228 2.652 -17.017 1.00 94.38 333 ALA A N 1
ATOM 2616 C CA . ALA A 1 333 ? 4.083 3.515 -18.188 1.00 94.38 333 ALA A CA 1
ATOM 2617 C C . ALA A 1 333 ? 3.296 4.807 -17.863 1.00 94.38 333 ALA A C 1
ATOM 2619 O O . ALA A 1 333 ? 2.350 4.777 -17.066 1.00 94.38 333 ALA A O 1
ATOM 2620 N N . PRO A 1 334 ? 3.612 5.947 -18.512 1.00 94.75 334 PRO A N 1
ATOM 2621 C CA . PRO A 1 334 ? 2.780 7.146 -18.446 1.00 94.75 334 PRO A CA 1
ATOM 2622 C C . PRO A 1 334 ? 1.353 6.891 -18.961 1.00 94.75 334 PRO A C 1
ATOM 2624 O O . PRO A 1 334 ? 1.149 6.289 -20.020 1.00 94.75 334 PRO A O 1
ATOM 2627 N N . LEU A 1 335 ? 0.352 7.374 -18.223 1.00 94.56 335 LEU A N 1
ATOM 2628 C CA . LEU A 1 335 ? -1.064 7.129 -18.503 1.00 94.56 335 LEU A CA 1
ATOM 2629 C C . LEU A 1 335 ? -1.531 7.749 -19.833 1.00 94.56 335 LEU A C 1
ATOM 2631 O O . LEU A 1 335 ? -1.740 8.957 -19.936 1.00 94.56 335 LEU A O 1
ATOM 2635 N N . ASN A 1 336 ? -1.807 6.891 -20.820 1.00 94.31 336 ASN A N 1
ATOM 2636 C CA . ASN A 1 336 ? -2.461 7.250 -22.079 1.00 94.31 336 ASN A CA 1
ATOM 2637 C C . ASN A 1 336 ? -3.925 6.771 -22.098 1.00 94.31 336 ASN A C 1
ATOM 2639 O O . ASN A 1 336 ? -4.237 5.692 -22.606 1.00 94.31 336 ASN A O 1
ATOM 2643 N N . GLN A 1 337 ? -4.840 7.572 -21.537 1.00 94.44 337 GLN A N 1
ATOM 2644 C CA . GLN A 1 337 ? -6.262 7.202 -21.432 1.00 94.44 337 GLN A CA 1
ATOM 2645 C C . GLN A 1 337 ? -6.905 6.903 -22.796 1.00 94.44 337 GLN A C 1
ATOM 2647 O O . GLN A 1 337 ? -7.700 5.976 -22.901 1.00 94.44 337 GLN A O 1
ATOM 2652 N N . ALA A 1 338 ? -6.543 7.647 -23.847 1.00 94.31 338 ALA A N 1
ATOM 2653 C CA . ALA A 1 338 ? -7.127 7.485 -25.179 1.00 94.31 338 ALA A CA 1
ATOM 2654 C C . ALA A 1 338 ? -6.714 6.168 -25.862 1.00 94.31 338 ALA A C 1
ATOM 2656 O O . ALA A 1 338 ? -7.476 5.618 -26.650 1.00 94.31 338 ALA A O 1
ATOM 2657 N N . GLU A 1 339 ? -5.516 5.661 -25.573 1.00 94.81 339 GLU A N 1
ATOM 2658 C CA . GLU A 1 339 ? -5.038 4.362 -26.059 1.00 94.81 339 GLU A CA 1
ATOM 2659 C C . GLU A 1 339 ? -5.715 3.204 -25.321 1.00 94.81 339 GLU A C 1
ATOM 2661 O O . GLU A 1 339 ? -6.263 2.310 -25.962 1.00 94.81 339 GLU A O 1
ATOM 2666 N N . LEU A 1 340 ? -5.780 3.275 -23.987 1.00 95.31 340 LEU A N 1
ATOM 2667 C CA . LEU A 1 340 ? -6.508 2.299 -23.171 1.00 95.31 340 LEU A CA 1
ATOM 2668 C C . LEU A 1 340 ? -8.000 2.243 -23.553 1.00 95.31 340 LEU A C 1
ATOM 2670 O O . LEU A 1 340 ? -8.564 1.157 -23.640 1.00 95.31 340 LEU A O 1
ATOM 2674 N N . ALA A 1 341 ? -8.617 3.394 -23.837 1.00 95.88 341 ALA A N 1
ATOM 2675 C CA . ALA A 1 341 ? -10.023 3.507 -24.226 1.00 95.88 341 ALA A CA 1
ATOM 2676 C C . ALA A 1 341 ? -10.316 2.796 -25.556 1.00 95.88 341 ALA A C 1
ATOM 2678 O O . ALA A 1 341 ? -11.205 1.946 -25.613 1.00 95.88 341 ALA A O 1
ATOM 2679 N N . ARG A 1 342 ? -9.512 3.068 -26.599 1.00 95.56 342 ARG A N 1
ATOM 2680 C CA . ARG A 1 342 ? -9.624 2.383 -27.901 1.00 95.56 342 ARG A CA 1
ATOM 2681 C C . ARG A 1 342 ? -9.448 0.873 -27.765 1.00 95.56 342 ARG A C 1
ATOM 2683 O O . ARG A 1 342 ? -10.266 0.126 -28.288 1.00 95.56 342 ARG A O 1
ATOM 2690 N N . ASN A 1 343 ? -8.417 0.436 -27.043 1.00 94.25 343 ASN A N 1
ATOM 2691 C CA . ASN A 1 343 ? -8.086 -0.984 -26.910 1.00 94.25 343 ASN A CA 1
ATOM 2692 C C . ASN A 1 343 ? -9.129 -1.766 -26.088 1.00 94.25 343 ASN A C 1
ATOM 2694 O O . ASN A 1 343 ? -9.259 -2.974 -26.265 1.00 94.25 343 ASN A O 1
ATOM 2698 N N . LEU A 1 344 ? -9.875 -1.091 -25.205 1.00 93.88 344 LEU A N 1
ATOM 2699 C CA . LEU A 1 344 ? -10.923 -1.692 -24.375 1.00 93.88 344 LEU A CA 1
ATOM 2700 C C . LEU A 1 344 ? -12.343 -1.528 -24.962 1.00 93.88 344 LEU A C 1
ATOM 2702 O O . LEU A 1 344 ? -13.281 -2.142 -24.459 1.00 93.88 344 LEU A O 1
ATOM 2706 N N . GLY A 1 345 ? -12.516 -0.721 -26.015 1.00 93.19 345 GLY A N 1
ATOM 2707 C CA . GLY A 1 345 ? -13.820 -0.452 -26.634 1.00 93.19 345 GLY A CA 1
ATOM 2708 C C . GLY A 1 345 ? -14.733 0.471 -25.815 1.00 93.19 345 GLY A C 1
ATOM 2709 O O . GLY A 1 345 ? -15.953 0.362 -25.909 1.00 93.19 345 GLY A O 1
ATOM 2710 N N . VAL A 1 346 ? -14.159 1.363 -24.999 1.00 93.62 346 VAL A N 1
ATOM 2711 C CA . VAL A 1 346 ? -14.894 2.300 -24.124 1.00 93.62 346 VAL A CA 1
ATOM 2712 C C . VAL A 1 346 ? -14.451 3.747 -24.356 1.00 93.62 346 VAL A C 1
ATOM 2714 O O . VAL A 1 346 ? -13.510 4.016 -25.099 1.00 93.62 346 VAL A O 1
ATOM 2717 N N . ASP A 1 347 ? -15.110 4.706 -23.707 1.00 93.19 347 ASP A N 1
ATOM 2718 C CA . ASP A 1 347 ? -14.695 6.107 -23.722 1.00 93.19 347 ASP A CA 1
ATOM 2719 C C . ASP A 1 347 ? -13.568 6.412 -22.703 1.00 93.19 347 ASP A C 1
ATOM 2721 O O . ASP A 1 347 ? -13.345 5.693 -21.725 1.00 93.19 347 ASP A O 1
ATOM 2725 N N . ALA A 1 348 ? -12.858 7.526 -22.904 1.00 92.88 348 ALA A N 1
ATOM 2726 C CA . ALA A 1 348 ? -11.729 7.910 -22.051 1.00 92.88 348 ALA A CA 1
ATOM 2727 C C . ALA A 1 348 ? -12.123 8.292 -20.607 1.00 92.88 348 ALA A C 1
ATOM 2729 O O . ALA A 1 348 ? -11.303 8.147 -19.700 1.00 92.88 348 ALA A O 1
ATOM 2730 N N . ARG A 1 349 ? -13.365 8.733 -20.356 1.00 92.25 349 ARG A N 1
ATOM 2731 C CA . ARG A 1 349 ? -13.856 9.036 -19.001 1.00 92.25 349 ARG A CA 1
ATOM 2732 C C . ARG A 1 349 ? -14.167 7.750 -18.234 1.00 92.25 349 ARG A C 1
ATOM 2734 O O . ARG A 1 349 ? -13.881 7.692 -17.040 1.00 92.25 349 ARG A O 1
ATOM 2741 N N . THR A 1 350 ? -14.661 6.714 -18.909 1.00 91.62 350 THR A N 1
ATOM 2742 C CA . THR A 1 350 ? -14.770 5.356 -18.353 1.00 91.62 350 THR A CA 1
ATOM 2743 C C . THR A 1 350 ? -13.393 4.790 -17.985 1.00 91.62 350 THR A C 1
ATOM 2745 O O . THR A 1 350 ? -13.243 4.257 -16.889 1.00 91.62 350 THR A O 1
ATOM 2748 N N . VAL A 1 351 ? -12.356 4.995 -18.811 1.00 94.19 351 VAL A N 1
ATOM 2749 C CA . VAL A 1 351 ? -10.968 4.657 -18.421 1.00 94.19 351 VAL A CA 1
ATOM 2750 C C . VAL A 1 351 ? -10.512 5.443 -17.193 1.00 94.19 351 VAL A C 1
ATOM 2752 O O . VAL A 1 351 ? -9.945 4.846 -16.282 1.00 94.19 351 VAL A O 1
ATOM 2755 N N . GLY A 1 352 ? -10.765 6.756 -17.138 1.00 93.12 352 GLY A N 1
ATOM 2756 C CA . GLY A 1 352 ? -10.464 7.576 -15.958 1.00 93.12 352 GLY A CA 1
ATOM 2757 C C . GLY A 1 352 ? -11.078 6.986 -14.685 1.00 93.12 352 GLY A C 1
ATOM 2758 O O . GLY A 1 352 ? -10.349 6.683 -13.743 1.00 93.12 352 GLY A O 1
ATOM 2759 N N . TYR A 1 353 ? -12.383 6.696 -14.728 1.00 90.50 353 TYR A N 1
ATOM 2760 C CA . TYR A 1 353 ? -13.122 6.046 -13.644 1.00 90.50 353 TYR A CA 1
ATOM 2761 C C . TYR A 1 353 ? -12.530 4.687 -13.238 1.00 90.50 353 TYR A C 1
ATOM 2763 O O . TYR A 1 353 ? -12.424 4.416 -12.047 1.00 90.50 353 TYR A O 1
ATOM 2771 N N . TYR A 1 354 ? -12.093 3.847 -14.184 1.00 92.06 354 TYR A N 1
ATOM 2772 C CA . TYR A 1 354 ? -11.451 2.568 -13.852 1.00 92.06 354 TYR A CA 1
ATOM 2773 C C . TYR A 1 354 ? -10.070 2.743 -13.197 1.00 92.06 354 TYR A C 1
ATOM 2775 O O . TYR A 1 354 ? -9.721 1.954 -12.319 1.00 92.06 354 TYR A O 1
ATOM 2783 N N . VAL A 1 355 ? -9.286 3.766 -13.571 1.00 93.50 355 VAL A N 1
ATOM 2784 C CA . VAL A 1 355 ? -8.033 4.081 -12.856 1.00 93.50 355 VAL A CA 1
ATOM 2785 C C . VAL A 1 355 ? -8.338 4.608 -11.456 1.00 93.50 355 VAL A C 1
ATOM 2787 O O . VAL A 1 355 ? -7.722 4.136 -10.509 1.00 93.50 355 VAL A O 1
ATOM 2790 N N . ASP A 1 356 ? -9.258 5.567 -11.310 1.00 90.62 356 ASP A N 1
ATOM 2791 C CA . ASP A 1 356 ? -9.623 6.130 -10.002 1.00 90.62 356 ASP A CA 1
ATOM 2792 C C . ASP A 1 356 ? -10.132 5.032 -9.053 1.00 90.62 356 ASP A C 1
ATOM 2794 O O . ASP A 1 356 ? -9.631 4.910 -7.940 1.00 90.62 356 ASP A O 1
ATOM 2798 N N . LEU A 1 357 ? -11.010 4.146 -9.534 1.00 88.31 357 LEU A N 1
ATOM 2799 C CA . LEU A 1 357 ? -11.530 2.999 -8.786 1.00 88.31 357 LEU A CA 1
ATOM 2800 C C . LEU A 1 357 ? -10.425 2.047 -8.298 1.00 88.31 357 LEU A C 1
ATOM 2802 O O . LEU A 1 357 ? -10.412 1.679 -7.127 1.00 88.31 357 LEU A O 1
ATOM 2806 N N . LEU A 1 358 ? -9.480 1.651 -9.160 1.00 90.62 358 LEU A N 1
ATOM 2807 C CA . LEU A 1 358 ? -8.375 0.769 -8.755 1.00 90.62 358 LEU A CA 1
ATOM 2808 C C . LEU A 1 358 ? -7.331 1.476 -7.867 1.00 90.62 358 LEU A C 1
ATOM 2810 O O . LEU A 1 358 ? -6.620 0.800 -7.119 1.00 90.62 358 LEU A O 1
ATOM 2814 N N . VAL A 1 359 ? -7.238 2.809 -7.934 1.00 91.50 359 VAL A N 1
ATOM 2815 C CA . VAL A 1 359 ? -6.381 3.625 -7.058 1.00 91.50 359 VAL A CA 1
ATOM 2816 C C . VAL A 1 359 ? -6.994 3.776 -5.669 1.00 91.50 359 VAL A C 1
ATOM 2818 O O . VAL A 1 359 ? -6.305 3.509 -4.686 1.00 91.50 359 VAL A O 1
ATOM 2821 N N . ASP A 1 360 ? -8.279 4.128 -5.576 1.00 85.81 360 ASP A N 1
ATOM 2822 C CA . ASP A 1 360 ? -9.005 4.213 -4.304 1.00 85.81 360 ASP A CA 1
ATOM 2823 C C . ASP A 1 360 ? -8.967 2.867 -3.572 1.00 85.81 360 ASP A C 1
ATOM 2825 O O . ASP A 1 360 ? -8.608 2.822 -2.398 1.00 85.81 360 ASP A O 1
ATOM 2829 N N . LEU A 1 361 ? -9.219 1.767 -4.298 1.00 85.56 361 LEU A N 1
ATOM 2830 C CA . LEU A 1 361 ? -9.164 0.389 -3.793 1.00 85.56 361 LEU A CA 1
ATOM 2831 C C . LEU A 1 361 ? -7.745 -0.123 -3.468 1.00 85.56 361 LEU A C 1
ATOM 2833 O O . LEU A 1 361 ? -7.582 -1.291 -3.106 1.00 85.56 361 LEU A O 1
ATOM 2837 N N . LEU A 1 362 ? -6.718 0.729 -3.569 1.00 89.94 362 LEU A N 1
ATOM 2838 C CA . LEU A 1 362 ? -5.320 0.429 -3.240 1.00 89.94 362 LEU A CA 1
ATOM 2839 C C . LEU A 1 362 ? -4.732 -0.768 -4.018 1.00 89.94 362 LEU A C 1
ATOM 2841 O O . LEU A 1 362 ? -3.810 -1.428 -3.541 1.00 89.94 362 LEU A O 1
ATOM 2845 N N . LEU A 1 363 ? -5.224 -1.023 -5.236 1.00 92.50 363 LEU A N 1
ATOM 2846 C CA . LEU A 1 363 ? -4.690 -2.032 -6.163 1.00 92.50 363 LEU A CA 1
ATOM 2847 C C . LEU A 1 363 ? -3.713 -1.438 -7.187 1.00 92.50 363 LEU A C 1
ATOM 2849 O O . LEU A 1 363 ? -2.812 -2.131 -7.664 1.00 92.50 363 LEU A O 1
ATOM 2853 N N . VAL A 1 364 ? -3.880 -0.158 -7.522 1.00 95.69 364 VAL A N 1
ATOM 2854 C CA . VAL A 1 364 ? -3.034 0.596 -8.456 1.00 95.69 364 VAL A CA 1
ATOM 2855 C C . VAL A 1 364 ? -2.470 1.832 -7.755 1.00 95.69 364 VAL A C 1
ATOM 2857 O O . VAL A 1 364 ? -3.196 2.551 -7.077 1.00 95.69 364 VAL A O 1
ATOM 2860 N N . ARG A 1 365 ? -1.179 2.126 -7.930 1.00 96.00 365 ARG A N 1
ATOM 2861 C CA . ARG A 1 365 ? -0.596 3.423 -7.572 1.00 96.00 365 ARG A CA 1
ATOM 2862 C C . ARG A 1 365 ? -0.573 4.329 -8.792 1.00 96.00 365 ARG A C 1
ATOM 2864 O O . ARG A 1 365 ? -0.112 3.956 -9.870 1.00 96.00 365 ARG A O 1
ATOM 2871 N N . ARG A 1 366 ? -1.022 5.562 -8.579 1.00 96.19 366 ARG A N 1
ATOM 2872 C CA . ARG A 1 366 ? -0.804 6.706 -9.463 1.00 96.19 366 ARG A CA 1
ATOM 2873 C C . ARG A 1 366 ? 0.416 7.468 -8.949 1.00 96.19 366 ARG A C 1
ATOM 2875 O O . ARG A 1 366 ? 0.312 8.125 -7.919 1.00 96.19 366 ARG A O 1
ATOM 2882 N N . LEU A 1 367 ? 1.552 7.374 -9.639 1.00 97.50 367 LEU A N 1
ATOM 2883 C CA . LEU A 1 367 ? 2.770 8.113 -9.297 1.00 97.50 367 LEU A CA 1
ATOM 2884 C C . LEU A 1 367 ? 2.789 9.436 -10.094 1.00 97.50 367 LEU A C 1
ATOM 2886 O O . LEU A 1 367 ? 2.951 9.408 -11.321 1.00 97.50 367 LEU A O 1
ATOM 2890 N N . PRO A 1 368 ? 2.546 10.595 -9.454 1.00 96.19 368 PRO A N 1
ATOM 2891 C CA . PRO A 1 368 ? 2.494 11.882 -10.142 1.00 96.19 368 PRO A CA 1
ATOM 2892 C C . PRO A 1 368 ? 3.885 12.344 -10.611 1.00 96.19 368 PRO A C 1
ATOM 2894 O O . PRO A 1 368 ? 4.891 12.021 -9.978 1.00 96.19 368 PRO A O 1
ATOM 2897 N N . PRO A 1 369 ? 3.970 13.138 -11.692 1.00 95.00 369 PRO A N 1
ATOM 2898 C CA . PRO A 1 369 ? 5.201 13.834 -12.042 1.00 95.00 369 PRO A CA 1
ATOM 2899 C C . PRO A 1 369 ? 5.486 14.967 -11.043 1.00 95.00 369 PRO A C 1
ATOM 2901 O O . PRO A 1 369 ? 4.586 15.716 -10.661 1.00 95.00 369 PRO A O 1
ATOM 2904 N N . TRP A 1 370 ? 6.749 15.140 -10.664 1.00 92.88 370 TRP A N 1
ATOM 2905 C CA . TRP A 1 370 ? 7.219 16.261 -9.853 1.00 92.88 370 TRP A CA 1
ATOM 2906 C C . TRP A 1 370 ? 7.127 17.565 -10.657 1.00 92.88 370 TRP A C 1
ATOM 2908 O O . TRP A 1 370 ? 7.769 17.726 -11.701 1.00 92.88 370 TRP A O 1
ATOM 2918 N N . HIS A 1 371 ? 6.298 18.497 -10.188 1.00 80.25 371 HIS A N 1
ATOM 2919 C CA . HIS A 1 371 ? 6.035 19.764 -10.862 1.00 80.25 371 HIS A CA 1
ATOM 2920 C C . HIS A 1 371 ? 6.922 20.883 -10.314 1.00 80.25 371 HIS A C 1
ATOM 2922 O O . HIS A 1 371 ? 6.807 21.273 -9.156 1.00 80.25 371 HIS A O 1
ATOM 2928 N N . THR A 1 372 ? 7.763 21.457 -11.176 1.00 69.31 372 THR A N 1
ATOM 2929 C CA . THR A 1 372 ? 8.579 22.637 -10.866 1.00 69.31 372 THR A CA 1
ATOM 2930 C C . THR A 1 372 ? 8.387 23.723 -11.920 1.00 69.31 372 THR A C 1
ATOM 2932 O O . THR A 1 372 ? 8.194 23.432 -13.101 1.00 69.31 372 THR A O 1
ATOM 2935 N N . ASN A 1 373 ? 8.491 24.991 -11.513 1.00 58.31 373 ASN A N 1
ATOM 2936 C CA . ASN A 1 373 ? 8.407 26.159 -12.405 1.00 58.31 373 ASN A CA 1
ATOM 2937 C C . ASN A 1 373 ? 9.717 26.397 -13.195 1.00 58.31 373 ASN A C 1
ATOM 2939 O O . ASN A 1 373 ? 10.102 27.534 -13.454 1.00 58.31 373 ASN A O 1
ATOM 2943 N N . LEU A 1 374 ? 10.433 25.324 -13.541 1.00 56.25 374 LEU A N 1
ATOM 2944 C CA . LEU A 1 374 ? 11.718 25.365 -14.239 1.00 56.25 374 LEU A CA 1
ATOM 2945 C C . LEU A 1 374 ? 11.484 25.214 -15.748 1.00 56.25 374 LEU A C 1
ATOM 2947 O O . LEU A 1 374 ? 10.722 24.350 -16.173 1.00 56.25 374 LEU A O 1
ATOM 2951 N N . GLY A 1 375 ? 12.144 26.040 -16.565 1.00 55.28 375 GLY A N 1
ATOM 2952 C CA . GLY A 1 375 ? 11.798 26.291 -17.978 1.00 55.28 375 GLY A CA 1
ATOM 2953 C C . GLY A 1 375 ? 11.930 25.134 -18.987 1.00 55.28 375 GLY A C 1
ATOM 2954 O O . GLY A 1 375 ? 11.888 25.381 -20.190 1.00 55.28 375 GLY A O 1
ATOM 2955 N N . LYS A 1 376 ? 12.092 23.879 -18.548 1.00 61.25 376 LYS A N 1
ATOM 2956 C CA . LYS A 1 376 ? 12.099 22.689 -19.417 1.00 61.25 376 LYS A CA 1
ATOM 2957 C C . LYS A 1 376 ? 10.681 22.122 -19.574 1.00 61.25 376 LYS A C 1
ATOM 2959 O O . LYS A 1 376 ? 9.909 22.058 -18.622 1.00 61.25 376 LYS A O 1
ATOM 2964 N N . ARG A 1 377 ? 10.344 21.615 -20.766 1.00 69.06 377 ARG A N 1
ATOM 2965 C CA . ARG A 1 377 ? 9.071 20.909 -21.010 1.00 69.06 377 ARG A CA 1
ATOM 2966 C C . ARG A 1 377 ? 9.077 19.537 -20.315 1.00 69.06 377 ARG A C 1
ATOM 2968 O O . ARG A 1 377 ? 9.670 18.583 -20.820 1.00 69.06 377 ARG A O 1
ATOM 2975 N N . LEU A 1 378 ? 8.419 19.459 -19.159 1.00 75.31 378 LEU A N 1
ATOM 2976 C CA . LEU A 1 378 ? 8.220 18.228 -18.384 1.00 75.31 378 LEU A CA 1
ATOM 2977 C C . LEU A 1 378 ? 7.084 17.361 -18.949 1.00 75.31 378 LEU A C 1
ATOM 2979 O O . LEU A 1 378 ? 6.140 17.871 -19.563 1.00 75.31 378 LEU A O 1
ATOM 2983 N N . VAL A 1 379 ? 7.149 16.054 -18.691 1.00 77.06 379 VAL A N 1
ATOM 2984 C CA . VAL A 1 379 ? 6.017 15.135 -18.889 1.00 77.06 379 VAL A CA 1
ATOM 2985 C C . VAL A 1 379 ? 4.975 15.376 -17.788 1.00 77.06 379 VAL A C 1
ATOM 2987 O O . VAL A 1 379 ? 5.324 15.574 -16.628 1.00 77.06 379 VAL A O 1
ATOM 2990 N N . LYS A 1 380 ? 3.684 15.410 -18.155 1.00 85.25 380 LYS A N 1
ATOM 2991 C CA . LYS A 1 380 ? 2.573 15.755 -17.240 1.00 85.25 380 LYS A CA 1
ATOM 2992 C C . LYS A 1 380 ? 1.615 14.603 -16.907 1.00 85.25 380 LYS A C 1
ATOM 2994 O O . LYS A 1 380 ? 0.769 14.770 -16.036 1.00 85.25 380 LYS A O 1
ATOM 2999 N N . ALA A 1 381 ? 1.714 13.459 -17.582 1.00 90.81 381 ALA A N 1
ATOM 3000 C CA . ALA A 1 381 ? 0.911 12.281 -17.245 1.00 90.81 381 ALA A CA 1
ATOM 3001 C C . ALA A 1 381 ? 1.516 11.553 -16.025 1.00 90.81 381 ALA A C 1
ATOM 3003 O O . ALA A 1 381 ? 2.742 11.487 -15.930 1.00 90.81 381 ALA A O 1
ATOM 3004 N N . PRO A 1 382 ? 0.717 10.989 -15.104 1.00 95.38 382 PRO A N 1
ATOM 3005 C CA . PRO A 1 382 ? 1.239 10.117 -14.052 1.00 95.38 382 PRO A CA 1
ATOM 3006 C C . PRO A 1 382 ? 1.720 8.778 -14.630 1.00 95.38 382 PRO A C 1
ATOM 3008 O O . PRO A 1 382 ? 1.155 8.302 -15.620 1.00 95.38 382 PRO A O 1
ATOM 3011 N N . ARG A 1 383 ? 2.711 8.148 -13.989 1.00 97.12 383 ARG A N 1
ATOM 3012 C CA . ARG A 1 383 ? 3.019 6.719 -14.186 1.00 97.12 383 ARG A CA 1
ATOM 3013 C C . ARG A 1 383 ? 1.991 5.894 -13.397 1.00 97.12 383 ARG A C 1
ATOM 3015 O O . ARG A 1 383 ? 1.574 6.316 -12.314 1.00 97.12 383 ARG A O 1
ATOM 3022 N N . LEU A 1 384 ? 1.551 4.753 -13.930 1.00 97.69 384 LEU A N 1
ATOM 3023 C CA . LEU A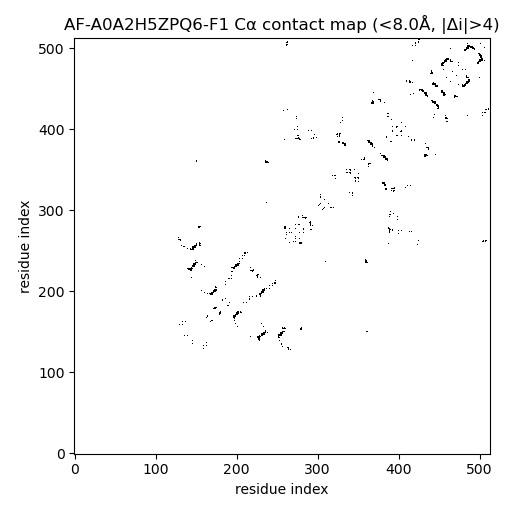 1 384 ? 0.669 3.818 -13.214 1.00 97.69 384 LEU A CA 1
ATOM 3024 C C . LEU A 1 384 ? 1.392 2.507 -12.913 1.00 97.69 384 LEU A C 1
ATOM 3026 O O . LEU A 1 384 ? 2.055 1.958 -13.787 1.00 97.69 384 LEU A O 1
ATOM 3030 N N . PHE A 1 385 ? 1.192 1.974 -11.712 1.00 98.31 385 PHE A N 1
ATOM 3031 C CA . PHE A 1 385 ? 1.698 0.664 -11.302 1.00 98.31 385 PHE A CA 1
ATOM 3032 C C . PHE A 1 385 ? 0.565 -0.139 -10.670 1.00 98.31 385 PHE A C 1
ATOM 3034 O O . PHE A 1 385 ? -0.139 0.387 -9.812 1.00 98.31 385 PHE A O 1
ATOM 3041 N N . VAL A 1 386 ? 0.392 -1.409 -11.028 1.00 98.25 386 VAL A N 1
ATOM 3042 C CA . VAL A 1 386 ? -0.286 -2.361 -10.136 1.00 98.25 386 VAL A CA 1
ATOM 3043 C C . VAL A 1 386 ? 0.638 -2.566 -8.936 1.00 98.25 386 VAL A C 1
ATOM 3045 O O . VAL A 1 386 ? 1.832 -2.801 -9.127 1.00 98.25 386 VAL A O 1
ATOM 3048 N N . ARG A 1 387 ? 0.112 -2.393 -7.718 1.00 97.12 387 ARG A N 1
ATOM 3049 C CA . ARG A 1 387 ? 0.942 -2.233 -6.508 1.00 97.12 387 ARG A CA 1
ATOM 3050 C C . ARG A 1 387 ? 1.627 -3.528 -6.085 1.00 97.12 387 ARG A C 1
ATOM 3052 O O . ARG A 1 387 ? 2.817 -3.550 -5.807 1.00 97.12 387 ARG A O 1
ATOM 3059 N N . ASP A 1 388 ? 0.884 -4.623 -6.051 1.00 98.06 388 ASP A N 1
ATOM 3060 C CA . ASP A 1 388 ? 1.457 -5.920 -5.711 1.00 98.06 388 ASP A CA 1
ATOM 3061 C C . ASP A 1 388 ? 2.075 -6.571 -6.962 1.00 98.06 388 ASP A C 1
ATOM 3063 O O . ASP A 1 388 ? 1.376 -6.830 -7.946 1.00 98.06 388 ASP A O 1
ATOM 3067 N N . SER A 1 389 ? 3.386 -6.838 -6.934 1.00 98.38 389 SER A N 1
ATOM 3068 C CA . SER A 1 389 ? 4.102 -7.490 -8.043 1.00 98.38 389 SER A CA 1
ATOM 3069 C C . SER A 1 389 ? 3.627 -8.923 -8.281 1.00 98.38 389 SER A C 1
ATOM 3071 O O . SER A 1 389 ? 3.561 -9.366 -9.425 1.00 98.38 389 SER A O 1
ATOM 3073 N N . GLY A 1 390 ? 3.181 -9.621 -7.237 1.00 98.31 390 GLY A N 1
ATOM 3074 C CA . GLY A 1 390 ? 2.513 -10.910 -7.374 1.00 98.31 390 GLY A CA 1
ATOM 3075 C C . GLY A 1 390 ? 1.276 -10.822 -8.265 1.00 98.31 390 GLY A C 1
ATOM 3076 O O . GLY A 1 390 ? 1.111 -11.657 -9.158 1.00 98.31 390 GLY A O 1
ATOM 3077 N N . LEU A 1 391 ? 0.439 -9.797 -8.078 1.00 98.44 391 LEU A N 1
ATOM 3078 C CA . LEU A 1 391 ? -0.723 -9.534 -8.930 1.00 98.44 391 LEU A CA 1
ATOM 3079 C C . LEU A 1 391 ? -0.324 -9.127 -10.357 1.00 98.44 391 LEU A C 1
ATOM 3081 O O . LEU A 1 391 ? -0.986 -9.578 -11.289 1.00 98.44 391 LEU A O 1
ATOM 3085 N N . VAL A 1 392 ? 0.765 -8.368 -10.562 1.00 98.75 392 VAL A N 1
ATOM 3086 C CA . VAL A 1 392 ? 1.337 -8.139 -11.912 1.00 98.75 392 VAL A CA 1
ATOM 3087 C C . VAL A 1 392 ? 1.623 -9.479 -12.589 1.00 98.75 392 VAL A C 1
ATOM 3089 O O . VAL A 1 392 ? 1.127 -9.736 -13.682 1.00 98.75 392 VAL A O 1
ATOM 3092 N N . HIS A 1 393 ? 2.372 -10.359 -11.925 1.00 98.75 393 HIS A N 1
ATOM 3093 C CA . HIS A 1 393 ? 2.775 -11.652 -12.479 1.00 98.75 393 HIS A CA 1
ATOM 3094 C C . HIS A 1 393 ? 1.567 -12.561 -12.760 1.00 98.75 393 HIS A C 1
ATOM 3096 O O . HIS A 1 393 ? 1.471 -13.139 -13.841 1.00 98.75 393 HIS A O 1
ATOM 3102 N N . ALA A 1 394 ? 0.581 -12.597 -11.859 1.00 98.62 394 ALA A N 1
ATOM 3103 C CA . ALA A 1 394 ? -0.636 -13.389 -12.036 1.00 98.62 394 ALA A CA 1
ATOM 3104 C C . ALA A 1 394 ? -1.577 -12.857 -13.135 1.00 98.62 394 ALA A C 1
ATOM 3106 O O . ALA A 1 394 ? -2.251 -13.652 -13.791 1.00 98.62 394 ALA A O 1
ATOM 3107 N N . LEU A 1 395 ? -1.609 -11.540 -13.380 1.00 98.50 395 LEU A N 1
ATOM 3108 C CA . LEU A 1 395 ? -2.332 -10.924 -14.506 1.00 98.50 395 LEU A CA 1
ATOM 3109 C C . LEU A 1 395 ? -1.661 -11.169 -15.867 1.00 98.50 395 LEU A C 1
ATOM 3111 O O . LEU A 1 395 ? -2.320 -10.994 -16.894 1.00 98.50 395 LEU A O 1
ATOM 3115 N N . LEU A 1 396 ? -0.377 -11.543 -15.861 1.00 98.44 396 LEU A N 1
ATOM 3116 C CA . LEU A 1 396 ? 0.450 -11.840 -17.036 1.00 98.44 396 LEU A CA 1
ATOM 3117 C C . LEU A 1 396 ? 0.687 -13.347 -17.253 1.00 98.44 396 LEU A C 1
ATOM 3119 O O . LEU A 1 396 ? 1.282 -13.725 -18.254 1.00 98.44 396 LEU A O 1
ATOM 3123 N N . GLY A 1 397 ? 0.223 -14.209 -16.340 1.00 97.50 397 GLY A N 1
ATOM 3124 C CA . GLY A 1 397 ? 0.412 -15.664 -16.423 1.00 97.50 397 GLY A CA 1
ATOM 3125 C C . GLY A 1 397 ? 1.820 -16.158 -16.062 1.00 97.50 397 GLY A C 1
ATOM 3126 O O . GLY A 1 397 ? 2.132 -17.314 -16.323 1.00 97.50 397 GLY A O 1
ATOM 3127 N N . ILE A 1 398 ? 2.655 -15.310 -15.457 1.00 98.31 398 ILE A N 1
ATOM 3128 C CA . ILE A 1 398 ? 4.024 -15.644 -15.043 1.00 98.31 398 ILE A CA 1
ATOM 3129 C C . ILE A 1 398 ? 3.963 -16.561 -13.814 1.00 98.31 398 ILE A C 1
ATOM 3131 O O . ILE A 1 398 ? 3.421 -16.170 -12.775 1.00 98.31 398 ILE A O 1
ATOM 3135 N N . VAL A 1 399 ? 4.509 -17.775 -13.942 1.00 95.25 399 VAL A N 1
ATOM 3136 C CA . VAL A 1 399 ? 4.453 -18.817 -12.902 1.00 95.25 399 VAL A CA 1
ATOM 3137 C C . VAL A 1 399 ? 5.593 -18.677 -11.896 1.00 95.25 399 VAL A C 1
ATOM 3139 O O . VAL A 1 399 ? 5.344 -18.516 -10.702 1.00 95.25 399 VAL A O 1
ATOM 3142 N N . ASP A 1 400 ? 6.826 -18.711 -12.395 1.00 97.38 400 ASP A N 1
ATOM 3143 C CA . ASP A 1 400 ? 8.062 -18.856 -11.624 1.00 97.38 400 ASP A CA 1
ATOM 3144 C C . ASP A 1 400 ? 9.089 -17.745 -11.935 1.00 97.38 400 ASP A C 1
ATOM 3146 O O . ASP A 1 400 ? 8.833 -16.812 -12.705 1.00 97.38 400 ASP A O 1
ATOM 3150 N N . MET A 1 401 ? 10.264 -17.829 -11.306 1.00 97.44 401 MET A N 1
ATOM 3151 C CA . MET A 1 401 ? 11.351 -16.862 -11.485 1.00 97.44 401 MET A CA 1
ATOM 3152 C C . MET A 1 401 ? 12.009 -16.925 -12.875 1.00 97.44 401 MET A C 1
ATOM 3154 O O . MET A 1 401 ? 12.426 -15.889 -13.386 1.00 97.44 401 MET A O 1
ATOM 3158 N N . GLU A 1 402 ? 12.093 -18.094 -13.515 1.00 97.56 402 GLU A N 1
ATOM 3159 C CA . GLU A 1 402 ? 12.682 -18.221 -14.858 1.00 97.56 402 GLU A CA 1
ATOM 3160 C C . GLU A 1 402 ? 11.789 -17.526 -15.895 1.00 97.56 402 GLU A C 1
ATOM 3162 O O . GLU A 1 402 ? 12.247 -16.679 -16.667 1.00 97.56 402 GLU A O 1
ATOM 3167 N N . ASN A 1 403 ? 10.483 -17.787 -15.806 1.00 97.81 403 ASN A N 1
ATOM 3168 C CA . ASN A 1 403 ? 9.430 -17.112 -16.558 1.00 97.81 403 ASN A CA 1
ATOM 3169 C C . ASN A 1 403 ? 9.509 -15.590 -16.351 1.00 97.81 403 ASN A C 1
ATOM 3171 O O . ASN A 1 403 ? 9.437 -14.829 -17.315 1.00 97.81 403 ASN A O 1
ATOM 3175 N N . LEU A 1 404 ? 9.671 -15.134 -15.102 1.00 98.06 404 LEU A N 1
ATOM 3176 C CA . LEU A 1 404 ? 9.759 -13.712 -14.765 1.00 98.06 404 LEU A CA 1
ATOM 3177 C C . LEU A 1 404 ? 11.002 -13.043 -15.365 1.00 98.06 404 LEU A C 1
ATOM 3179 O O . LEU A 1 404 ? 10.884 -11.964 -15.942 1.00 98.06 404 LEU A O 1
ATOM 3183 N N . LEU A 1 405 ? 12.175 -13.669 -15.247 1.00 97.06 405 LEU A N 1
ATOM 3184 C CA . LEU A 1 405 ? 13.435 -13.121 -15.756 1.00 97.06 405 LEU A CA 1
ATOM 3185 C C . LEU A 1 405 ? 13.483 -13.083 -17.292 1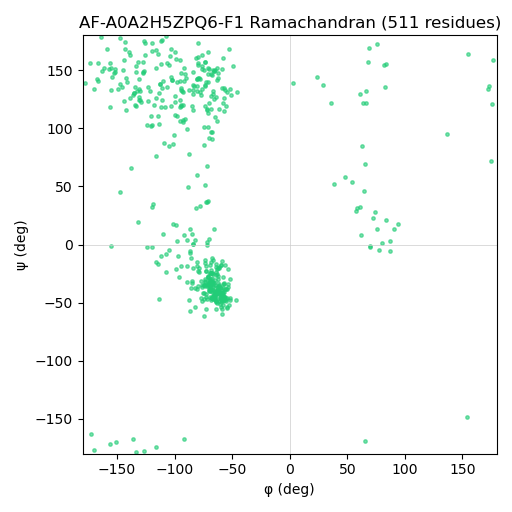.00 97.06 405 LEU A C 1
ATOM 3187 O O . LEU A 1 405 ? 14.100 -12.177 -17.852 1.00 97.06 405 LEU A O 1
ATOM 3191 N N . ALA A 1 406 ? 12.797 -14.009 -17.967 1.00 97.44 406 ALA A N 1
ATOM 3192 C CA . ALA A 1 406 ? 12.629 -14.003 -19.420 1.00 97.44 406 ALA A CA 1
ATOM 3193 C C . ALA A 1 406 ? 11.548 -13.019 -19.922 1.00 97.44 406 ALA A C 1
ATOM 3195 O O . ALA A 1 406 ? 11.553 -12.643 -21.097 1.00 97.44 406 ALA A O 1
ATOM 3196 N N . HIS A 1 407 ? 10.604 -12.594 -19.072 1.00 98.19 407 HIS A N 1
ATOM 3197 C CA . HIS A 1 407 ? 9.459 -11.792 -19.508 1.00 98.19 407 HIS A CA 1
ATOM 3198 C C . HIS A 1 407 ? 9.808 -10.295 -19.684 1.00 98.19 407 HIS A C 1
ATOM 3200 O O . HIS A 1 407 ? 10.386 -9.691 -18.778 1.00 98.19 407 HIS A O 1
ATOM 3206 N N . PRO A 1 408 ? 9.362 -9.611 -20.763 1.00 97.50 408 PRO A N 1
ATOM 3207 C CA . PRO A 1 408 ? 9.663 -8.190 -21.000 1.00 97.50 408 PRO A CA 1
ATOM 3208 C C . PRO A 1 408 ? 9.256 -7.212 -19.882 1.00 97.50 408 PRO A C 1
ATOM 3210 O O . PRO A 1 408 ? 9.758 -6.091 -19.832 1.00 97.50 408 PRO A O 1
ATOM 3213 N N . VAL A 1 409 ? 8.361 -7.615 -18.970 1.00 97.75 409 VAL A N 1
ATOM 3214 C CA . VAL A 1 409 ? 7.966 -6.801 -17.803 1.00 97.75 409 VAL A CA 1
ATOM 3215 C C . VAL A 1 409 ? 9.042 -6.734 -16.710 1.00 97.75 409 VAL A C 1
ATOM 3217 O O . VAL A 1 409 ? 8.913 -5.905 -15.815 1.00 97.75 409 VAL A O 1
ATOM 3220 N N . VAL A 1 410 ? 10.079 -7.584 -16.747 1.00 98.06 410 VAL A N 1
ATOM 3221 C CA . VAL A 1 410 ? 11.026 -7.816 -15.638 1.00 98.06 410 VAL A CA 1
ATOM 3222 C C . VAL A 1 410 ? 11.551 -6.522 -14.996 1.00 98.06 410 VAL A C 1
ATOM 3224 O O . VAL A 1 410 ? 11.468 -6.356 -13.780 1.00 98.06 410 VAL A O 1
ATOM 3227 N N . GLY A 1 411 ? 11.995 -5.551 -15.801 1.00 97.50 411 GLY A N 1
ATOM 3228 C CA . GLY A 1 411 ? 12.486 -4.261 -15.304 1.00 97.50 411 GLY A CA 1
ATOM 3229 C C . GLY A 1 411 ? 11.394 -3.400 -14.660 1.00 97.50 411 GLY A C 1
ATOM 3230 O O . GLY A 1 411 ? 11.591 -2.876 -13.569 1.00 97.50 411 GLY A O 1
ATOM 3231 N N . ALA A 1 412 ? 10.223 -3.298 -15.293 1.00 98.12 412 ALA A N 1
ATOM 3232 C CA . ALA A 1 412 ? 9.108 -2.478 -14.813 1.00 98.12 412 ALA A CA 1
ATOM 3233 C C . ALA A 1 412 ? 8.386 -3.086 -13.594 1.00 98.12 412 ALA A C 1
ATOM 3235 O O . ALA A 1 412 ? 7.885 -2.358 -12.735 1.00 98.12 412 ALA A O 1
ATOM 3236 N N . SER A 1 413 ? 8.349 -4.419 -13.493 1.00 98.44 413 SER A N 1
ATOM 3237 C CA . SER A 1 413 ? 7.878 -5.116 -12.293 1.00 98.44 413 SER A CA 1
ATOM 3238 C C . SER A 1 413 ? 8.834 -4.891 -11.124 1.00 98.44 413 SER A C 1
ATOM 3240 O O . SER A 1 413 ? 8.378 -4.536 -10.039 1.00 98.44 413 SER A O 1
ATOM 3242 N N . TRP A 1 414 ? 10.150 -5.017 -11.347 1.00 98.56 414 TRP A N 1
ATOM 3243 C CA . TRP A 1 414 ? 11.158 -4.695 -10.332 1.00 98.56 414 TRP A CA 1
ATOM 3244 C C . TRP A 1 414 ? 11.058 -3.234 -9.875 1.00 98.56 414 TRP A C 1
ATOM 3246 O O . TRP A 1 414 ? 11.072 -2.966 -8.678 1.00 98.56 414 TRP A O 1
ATOM 3256 N N . GLU A 1 415 ? 10.882 -2.293 -10.807 1.00 98.56 415 GLU A N 1
ATOM 3257 C CA . GLU A 1 415 ? 10.693 -0.873 -10.495 1.00 98.56 415 GLU A CA 1
ATOM 3258 C C . GLU A 1 415 ? 9.471 -0.643 -9.589 1.00 98.56 415 GLU A C 1
ATOM 3260 O O . GLU A 1 415 ? 9.599 -0.055 -8.516 1.00 98.56 415 GLU A O 1
ATOM 3265 N N . GLY A 1 416 ? 8.298 -1.166 -9.972 1.00 98.44 416 GLY A N 1
ATOM 3266 C CA . GLY A 1 416 ? 7.076 -1.047 -9.169 1.00 98.44 416 GLY A CA 1
ATOM 3267 C C . GLY A 1 416 ? 7.189 -1.713 -7.795 1.00 98.44 416 GLY A C 1
ATOM 3268 O O . GLY A 1 416 ? 6.764 -1.136 -6.795 1.00 98.44 416 GLY A O 1
ATOM 3269 N N . PHE A 1 417 ? 7.816 -2.891 -7.732 1.00 98.62 417 PHE A N 1
ATOM 3270 C CA . PHE A 1 417 ? 8.101 -3.602 -6.486 1.00 98.62 417 PHE A CA 1
ATOM 3271 C C . PHE A 1 417 ? 8.981 -2.771 -5.547 1.00 98.62 417 PHE A C 1
ATOM 3273 O O . PHE A 1 417 ? 8.629 -2.583 -4.382 1.00 98.62 417 PHE A O 1
ATOM 3280 N N . VAL A 1 418 ? 10.091 -2.221 -6.043 1.00 98.56 418 VAL A N 1
ATOM 3281 C CA . VAL A 1 418 ? 10.967 -1.344 -5.256 1.00 98.56 418 VAL A CA 1
ATOM 3282 C C . VAL A 1 418 ? 10.201 -0.110 -4.775 1.00 98.56 418 VAL A C 1
ATOM 3284 O O . VAL A 1 418 ? 10.231 0.184 -3.581 1.00 98.56 418 VAL A O 1
ATOM 3287 N N . ILE A 1 419 ? 9.461 0.572 -5.657 1.00 98.56 419 ILE A N 1
ATOM 3288 C CA . ILE A 1 419 ? 8.676 1.767 -5.306 1.00 98.56 419 ILE A CA 1
ATOM 3289 C C . ILE A 1 419 ? 7.708 1.481 -4.150 1.00 98.56 419 ILE A C 1
ATOM 3291 O O . ILE A 1 419 ? 7.680 2.235 -3.180 1.00 98.56 419 ILE A O 1
ATOM 3295 N N . GLU A 1 420 ? 6.938 0.394 -4.200 1.00 97.56 420 GLU A N 1
ATOM 3296 C CA . GLU A 1 420 ? 5.970 0.079 -3.141 1.00 97.56 420 GLU A CA 1
ATOM 3297 C C . GLU A 1 420 ? 6.631 -0.291 -1.810 1.00 97.56 420 GLU A C 1
ATOM 3299 O O . GLU A 1 420 ? 6.151 0.143 -0.765 1.00 97.56 420 GLU A O 1
ATOM 3304 N N . ASN A 1 421 ? 7.751 -1.019 -1.821 1.00 97.56 421 ASN A N 1
ATOM 3305 C CA . ASN A 1 421 ? 8.467 -1.379 -0.591 1.00 97.56 421 ASN A CA 1
ATOM 3306 C C . ASN A 1 421 ? 9.132 -0.168 0.085 1.00 97.56 421 ASN A C 1
ATOM 3308 O O . ASN A 1 421 ? 9.087 -0.042 1.313 1.00 97.56 421 ASN A O 1
ATOM 3312 N N . LEU A 1 422 ? 9.701 0.748 -0.706 1.00 97.94 422 LEU A N 1
ATOM 3313 C CA . LEU A 1 422 ? 10.240 2.010 -0.195 1.00 97.94 422 LEU A CA 1
ATOM 3314 C C . LEU A 1 422 ? 9.119 2.893 0.371 1.00 97.94 422 LEU A C 1
ATOM 3316 O O . LEU A 1 422 ? 9.271 3.450 1.453 1.00 97.94 422 LEU A O 1
ATOM 3320 N N . LEU A 1 423 ? 7.966 2.975 -0.302 1.00 96.62 423 LEU A N 1
ATOM 3321 C CA . LEU A 1 423 ? 6.828 3.778 0.162 1.00 96.62 423 LEU A CA 1
ATOM 3322 C C . LEU A 1 423 ? 6.087 3.170 1.364 1.00 96.62 423 LEU A C 1
ATOM 3324 O O . LEU A 1 423 ? 5.584 3.927 2.187 1.00 96.62 423 LEU A O 1
ATOM 3328 N N . ALA A 1 424 ? 6.069 1.842 1.516 1.00 94.56 424 ALA A N 1
ATOM 3329 C CA . ALA A 1 424 ? 5.590 1.167 2.728 1.00 94.56 424 ALA A CA 1
ATOM 3330 C C . ALA A 1 424 ? 6.518 1.378 3.944 1.00 94.56 424 ALA A C 1
ATOM 3332 O O . ALA A 1 424 ? 6.102 1.179 5.086 1.00 94.56 424 ALA A O 1
ATOM 3333 N N . SER A 1 425 ? 7.764 1.798 3.701 1.00 94.75 425 SER A N 1
ATOM 3334 C CA . SER A 1 425 ? 8.777 2.057 4.733 1.00 94.75 425 SER A CA 1
ATOM 3335 C C . SER A 1 425 ? 9.066 3.544 4.962 1.00 94.75 425 SER A C 1
ATOM 3337 O O . SER A 1 425 ? 9.784 3.878 5.900 1.00 94.75 425 SER A O 1
ATOM 3339 N N . ALA A 1 426 ? 8.521 4.436 4.130 1.00 94.38 426 ALA A N 1
ATOM 3340 C CA . ALA A 1 426 ? 8.777 5.870 4.195 1.00 94.38 426 ALA A CA 1
ATOM 3341 C C . ALA A 1 426 ? 8.057 6.550 5.382 1.00 94.38 426 ALA A C 1
ATOM 3343 O O . ALA A 1 426 ? 6.951 6.142 5.751 1.00 94.38 426 ALA A O 1
ATOM 3344 N N . PRO A 1 427 ? 8.612 7.641 5.950 1.00 92.25 427 PRO A N 1
ATOM 3345 C CA . PRO A 1 427 ? 7.981 8.359 7.053 1.00 92.25 427 PRO A CA 1
ATOM 3346 C C . PRO A 1 427 ? 6.626 8.961 6.664 1.00 92.25 427 PRO A C 1
ATOM 3348 O O . PRO A 1 427 ? 6.425 9.417 5.532 1.00 92.25 427 PRO A O 1
ATOM 3351 N N . ALA A 1 428 ? 5.705 9.038 7.626 1.00 88.19 428 ALA A N 1
ATOM 3352 C CA . ALA A 1 428 ? 4.397 9.654 7.421 1.00 88.19 428 ALA A CA 1
ATOM 3353 C C . ALA A 1 428 ? 4.528 11.108 6.920 1.00 88.19 428 ALA A C 1
ATOM 3355 O O . ALA A 1 428 ? 5.302 11.900 7.455 1.00 88.19 428 ALA A O 1
ATOM 3356 N N . GLY A 1 429 ? 3.758 11.456 5.885 1.00 88.81 429 GLY A N 1
ATOM 3357 C CA . GLY A 1 429 ? 3.840 12.761 5.219 1.00 88.81 429 GLY A CA 1
ATOM 3358 C C . GLY A 1 429 ? 4.878 12.854 4.092 1.00 88.81 429 GLY A C 1
ATOM 3359 O O . GLY A 1 429 ? 5.017 13.928 3.515 1.00 88.81 429 GLY A O 1
ATOM 3360 N N . THR A 1 430 ? 5.572 11.763 3.746 1.00 95.31 430 THR A N 1
ATOM 3361 C CA . THR A 1 430 ? 6.442 11.714 2.558 1.00 95.31 430 THR A CA 1
ATOM 3362 C C . THR A 1 430 ? 5.631 11.849 1.265 1.00 95.31 430 THR A C 1
ATOM 3364 O O . THR A 1 430 ? 4.720 11.061 1.008 1.00 95.31 430 THR A O 1
ATOM 3367 N N . GLY A 1 431 ? 5.987 12.823 0.427 1.00 95.62 431 GLY A N 1
ATOM 3368 C CA . GLY A 1 431 ? 5.501 12.938 -0.947 1.00 95.62 431 GLY A CA 1
ATOM 3369 C C . GLY A 1 431 ? 6.269 12.005 -1.889 1.00 95.62 431 GLY A C 1
ATOM 3370 O O . GLY A 1 431 ? 7.477 11.831 -1.740 1.00 95.62 431 GLY A O 1
ATOM 3371 N N . ALA A 1 432 ? 5.581 11.410 -2.865 1.00 97.12 432 ALA A N 1
ATOM 3372 C CA . ALA A 1 432 ? 6.154 10.431 -3.790 1.00 97.12 432 ALA A CA 1
ATOM 3373 C C . ALA A 1 432 ? 5.835 10.790 -5.244 1.00 97.12 432 ALA A C 1
ATOM 3375 O O . ALA A 1 432 ? 4.667 10.938 -5.610 1.00 97.12 432 ALA A O 1
ATOM 3376 N N . TYR A 1 433 ? 6.876 10.910 -6.066 1.00 97.50 433 TYR A N 1
ATOM 3377 C CA . TYR A 1 433 ? 6.793 11.410 -7.437 1.00 97.50 433 TYR A CA 1
ATOM 3378 C C . TYR A 1 433 ? 7.762 10.658 -8.357 1.00 97.50 433 TYR A C 1
ATOM 3380 O O . TYR A 1 433 ? 8.671 9.987 -7.884 1.00 97.50 433 TYR A O 1
ATOM 3388 N N . TYR A 1 434 ? 7.622 10.838 -9.668 1.00 96.69 434 TYR A N 1
ATOM 3389 C CA . TYR A 1 434 ? 8.708 10.613 -10.633 1.00 96.69 434 TYR A CA 1
ATOM 3390 C C . TYR A 1 434 ? 9.064 11.945 -11.308 1.00 96.69 434 TYR A C 1
ATOM 3392 O O . TYR A 1 434 ? 8.301 12.908 -11.213 1.00 96.69 434 TYR A O 1
ATOM 3400 N N . TRP A 1 435 ? 10.180 12.044 -12.026 1.00 94.88 435 TRP A N 1
ATOM 3401 C CA . TRP A 1 435 ? 10.479 13.240 -12.825 1.00 94.88 435 TRP A CA 1
ATOM 3402 C C . TRP A 1 435 ? 10.994 12.857 -14.205 1.00 94.88 435 TRP A C 1
ATOM 3404 O O . TRP A 1 435 ? 11.917 12.063 -14.301 1.00 94.88 435 TRP A O 1
ATOM 3414 N N . ARG A 1 436 ? 10.437 13.438 -15.277 1.00 91.81 436 ARG A N 1
ATOM 3415 C CA . ARG A 1 436 ? 10.892 13.188 -16.654 1.00 91.81 436 ARG A CA 1
ATOM 3416 C C . ARG A 1 436 ? 10.771 14.426 -17.537 1.00 91.81 436 ARG A C 1
ATOM 3418 O O . ARG A 1 436 ? 9.738 15.102 -17.565 1.00 91.81 436 ARG A O 1
ATOM 3425 N N . THR A 1 437 ? 11.814 14.692 -18.315 1.00 89.94 437 THR A N 1
ATOM 3426 C CA . THR A 1 437 ? 11.829 15.733 -19.356 1.00 89.94 437 THR A CA 1
ATOM 3427 C C . THR A 1 437 ? 11.498 15.171 -20.735 1.00 89.94 437 THR A C 1
ATOM 3429 O O . THR A 1 437 ? 11.736 13.999 -21.020 1.00 89.94 437 THR A O 1
ATOM 3432 N N . ALA A 1 438 ? 11.053 16.038 -21.649 1.00 83.50 438 ALA A N 1
ATOM 3433 C CA . ALA A 1 438 ? 10.963 15.704 -23.073 1.00 83.50 438 ALA A CA 1
ATOM 3434 C C . ALA A 1 438 ? 12.320 15.320 -23.715 1.00 83.50 438 ALA A C 1
ATOM 3436 O O . ALA A 1 438 ? 12.326 14.715 -24.780 1.00 83.50 438 ALA A O 1
ATOM 3437 N N . GLY A 1 439 ? 13.452 15.656 -23.080 1.00 82.69 439 GLY A N 1
ATOM 3438 C CA . GLY A 1 439 ? 14.804 15.288 -23.524 1.00 82.69 439 GLY A CA 1
ATOM 3439 C C . GLY A 1 439 ? 15.317 13.945 -22.989 1.00 82.69 439 GLY A C 1
ATOM 3440 O O . GLY A 1 439 ? 16.468 13.610 -23.233 1.00 82.69 439 GLY A O 1
ATOM 3441 N N . GLY A 1 440 ? 14.505 13.188 -22.242 1.00 84.50 440 GLY A N 1
ATOM 3442 C CA . GLY A 1 440 ? 14.873 11.856 -21.743 1.00 84.50 440 GLY A CA 1
ATOM 3443 C C . GLY A 1 440 ? 15.626 11.819 -20.408 1.00 84.50 440 GLY A C 1
ATOM 3444 O O . GLY A 1 440 ? 15.807 10.732 -19.874 1.00 84.50 440 GLY A O 1
ATOM 3445 N N . ALA A 1 441 ? 16.008 12.963 -19.825 1.00 91.69 441 ALA A N 1
ATOM 3446 C CA . ALA A 1 441 ? 16.477 13.006 -18.436 1.00 91.69 441 ALA A CA 1
ATOM 3447 C C . ALA A 1 441 ? 15.328 12.657 -17.472 1.00 91.69 441 ALA A C 1
ATOM 3449 O O . ALA A 1 441 ? 14.221 13.195 -17.635 1.00 91.69 441 ALA A O 1
ATOM 3450 N N . GLU A 1 442 ? 15.591 11.763 -16.514 1.00 94.12 442 GLU A N 1
ATOM 3451 C CA . GLU A 1 442 ? 14.583 11.029 -15.738 1.00 94.12 442 GLU A CA 1
ATOM 3452 C C . GLU A 1 442 ? 15.074 10.639 -14.328 1.00 94.12 442 GLU A C 1
ATOM 3454 O O . GLU A 1 442 ? 16.259 10.386 -14.130 1.00 94.12 442 GLU A O 1
ATOM 3459 N N . ILE A 1 443 ? 14.150 10.591 -13.364 1.00 96.94 443 ILE A N 1
ATOM 3460 C CA . ILE A 1 443 ? 14.275 9.979 -12.031 1.00 96.94 443 ILE A CA 1
ATOM 3461 C C . ILE A 1 443 ? 13.030 9.108 -11.833 1.00 96.94 443 ILE A C 1
ATOM 3463 O O . ILE A 1 443 ? 11.914 9.630 -11.927 1.00 96.94 443 ILE A O 1
ATOM 3467 N N . ASP A 1 444 ? 13.219 7.819 -11.542 1.00 97.56 444 ASP A N 1
ATOM 3468 C CA . ASP A 1 444 ? 12.123 6.851 -11.387 1.00 97.56 444 ASP A CA 1
ATOM 3469 C C . ASP A 1 444 ? 11.276 7.142 -10.148 1.00 97.56 444 ASP A C 1
ATOM 3471 O O . ASP A 1 444 ? 10.047 7.188 -10.224 1.00 97.56 444 ASP A O 1
ATOM 3475 N N . LEU A 1 445 ? 11.944 7.400 -9.018 1.00 98.50 445 LEU A N 1
ATOM 3476 C CA . LEU A 1 445 ? 11.310 7.773 -7.760 1.00 98.50 445 LEU A CA 1
ATOM 3477 C C . LEU A 1 445 ? 12.038 8.961 -7.120 1.00 98.50 445 LEU A C 1
ATOM 3479 O O . LEU A 1 445 ? 13.219 8.898 -6.780 1.00 98.50 445 LEU A O 1
ATOM 3483 N N . LEU A 1 446 ? 11.303 10.051 -6.932 1.00 98.00 446 LEU A N 1
ATOM 3484 C CA . LEU A 1 446 ? 11.698 11.216 -6.153 1.00 98.00 446 LEU A CA 1
ATOM 3485 C C . LEU A 1 446 ? 10.817 11.271 -4.899 1.00 98.00 446 LEU A C 1
ATOM 3487 O O . LEU A 1 446 ? 9.593 11.392 -4.997 1.00 98.00 446 LEU A O 1
ATOM 3491 N N . LEU A 1 447 ? 11.447 11.184 -3.730 1.00 98.12 447 LEU A N 1
ATOM 3492 C CA . LEU A 1 447 ? 10.789 11.289 -2.430 1.00 98.12 447 LEU A CA 1
ATOM 3493 C C . LEU A 1 447 ? 10.973 12.700 -1.871 1.00 98.12 447 LEU A C 1
ATOM 3495 O O . LEU A 1 447 ? 12.103 13.173 -1.771 1.00 98.12 447 LEU A O 1
ATOM 3499 N N . GLU A 1 448 ? 9.884 13.353 -1.469 1.00 96.88 448 GLU A N 1
ATOM 3500 C CA . GLU A 1 448 ? 9.908 14.564 -0.642 1.00 96.88 448 GLU A CA 1
ATOM 3501 C C . GLU A 1 448 ? 9.611 14.166 0.808 1.00 96.88 448 GLU A C 1
ATOM 3503 O O . GLU A 1 448 ? 8.457 14.029 1.212 1.00 96.88 448 GLU A O 1
ATOM 3508 N N . LEU A 1 449 ? 10.664 13.939 1.592 1.00 95.00 449 LEU A N 1
ATOM 3509 C CA . LEU A 1 449 ? 10.563 13.574 3.004 1.00 95.00 449 LEU A CA 1
ATOM 3510 C C . LEU A 1 449 ? 10.150 14.782 3.869 1.00 95.00 449 LEU A C 1
ATOM 3512 O O . LEU A 1 449 ? 10.453 15.934 3.518 1.00 95.00 449 LEU A O 1
ATOM 3516 N N . PRO A 1 450 ? 9.559 14.546 5.061 1.00 91.75 450 PRO A N 1
ATOM 3517 C CA . PRO A 1 450 ? 9.283 15.587 6.046 1.00 91.75 450 PRO A CA 1
ATOM 3518 C C . PRO A 1 450 ? 10.476 16.529 6.269 1.00 91.75 450 PRO A C 1
ATOM 3520 O O . PRO A 1 450 ? 11.621 16.092 6.442 1.00 91.75 450 PRO A O 1
ATOM 3523 N N . GLY A 1 451 ? 10.195 17.836 6.229 1.00 88.88 451 GLY A N 1
ATOM 3524 C CA . GLY A 1 451 ? 11.206 18.899 6.179 1.00 88.88 451 GLY A CA 1
ATOM 3525 C C . GLY A 1 451 ? 11.629 19.332 4.765 1.00 88.88 451 GLY A C 1
ATOM 3526 O O . GLY A 1 451 ? 12.627 20.033 4.645 1.00 88.88 451 GLY A O 1
ATOM 3527 N N . ARG A 1 452 ? 10.897 18.935 3.707 1.00 85.50 452 ARG A N 1
ATOM 3528 C CA . ARG A 1 452 ? 11.213 19.208 2.282 1.00 85.50 452 ARG A CA 1
ATOM 3529 C C . ARG A 1 452 ? 12.579 18.667 1.837 1.00 85.50 452 ARG A C 1
ATOM 3531 O O . ARG A 1 452 ? 13.249 19.244 0.981 1.00 85.50 452 ARG A O 1
ATOM 3538 N N . ARG A 1 453 ? 13.010 17.551 2.430 1.00 91.12 453 ARG A N 1
ATOM 3539 C CA . ARG A 1 453 ? 14.260 16.868 2.071 1.00 91.12 453 ARG A CA 1
ATOM 3540 C C . ARG A 1 453 ? 13.995 15.964 0.872 1.00 91.12 453 ARG A C 1
ATOM 3542 O O . ARG A 1 453 ? 13.214 15.024 0.984 1.00 91.12 453 ARG A O 1
ATOM 3549 N N . THR A 1 454 ? 14.619 16.243 -0.267 1.00 96.25 454 THR A N 1
ATOM 3550 C CA . THR A 1 454 ? 14.397 15.488 -1.508 1.00 96.25 454 THR A CA 1
ATOM 3551 C C . THR A 1 454 ? 15.443 14.392 -1.698 1.00 96.25 454 THR A C 1
ATOM 3553 O O . THR A 1 454 ? 16.640 14.673 -1.705 1.00 96.25 454 THR A O 1
ATOM 3556 N N . TRP A 1 455 ? 15.017 13.140 -1.864 1.00 97.75 455 TRP A N 1
ATOM 3557 C CA . TRP A 1 455 ? 15.888 12.008 -2.216 1.00 97.75 455 TRP A CA 1
ATOM 3558 C C . TRP A 1 455 ? 15.516 11.500 -3.611 1.00 97.75 455 TRP A C 1
ATOM 3560 O O . TRP A 1 455 ? 14.338 11.273 -3.886 1.00 97.75 455 TRP A O 1
ATOM 3570 N N . ALA A 1 456 ? 16.504 11.330 -4.491 1.00 98.12 456 ALA A N 1
ATOM 3571 C CA . ALA A 1 456 ? 16.304 10.818 -5.847 1.00 98.12 456 ALA A CA 1
ATOM 3572 C C . ALA A 1 456 ? 16.815 9.380 -5.970 1.00 98.12 456 ALA A C 1
ATOM 3574 O O . ALA A 1 456 ? 17.914 9.069 -5.506 1.00 98.12 456 ALA A O 1
ATOM 3575 N N . VAL A 1 457 ? 16.028 8.526 -6.621 1.00 98.50 457 VAL A N 1
ATOM 3576 C CA . VAL A 1 457 ? 16.297 7.098 -6.790 1.00 98.50 457 VAL A CA 1
ATOM 3577 C C . VAL A 1 457 ? 16.125 6.708 -8.260 1.00 98.50 457 VAL A C 1
ATOM 3579 O O . VAL A 1 457 ? 15.082 6.968 -8.862 1.00 98.50 457 VAL A O 1
ATOM 3582 N N . GLU A 1 458 ? 17.148 6.068 -8.822 1.00 98.25 458 GLU A N 1
ATOM 3583 C CA . GLU A 1 458 ? 17.082 5.308 -10.076 1.00 98.25 458 GLU A CA 1
ATOM 3584 C C . GLU A 1 458 ? 17.022 3.811 -9.741 1.00 98.25 458 GLU A C 1
ATOM 3586 O O . GLU A 1 458 ? 17.686 3.370 -8.800 1.00 98.25 458 GLU A O 1
ATOM 3591 N N . ILE A 1 459 ? 16.238 3.012 -10.470 1.00 98.19 459 ILE A N 1
ATOM 3592 C CA . ILE A 1 459 ? 15.983 1.609 -10.091 1.00 98.19 459 ILE A CA 1
ATOM 3593 C C . ILE A 1 459 ? 16.388 0.660 -11.223 1.00 98.19 459 ILE A C 1
ATOM 3595 O O . ILE A 1 459 ? 15.898 0.772 -12.344 1.00 98.19 459 ILE A O 1
ATOM 3599 N N . LYS A 1 460 ? 17.277 -0.309 -10.948 1.00 96.38 460 LYS A N 1
ATOM 3600 C CA . LYS A 1 460 ? 17.818 -1.221 -11.978 1.00 96.38 460 LYS A CA 1
ATOM 3601 C C . LYS A 1 460 ? 17.859 -2.671 -11.520 1.00 96.38 460 LYS A C 1
ATOM 3603 O O . LYS A 1 460 ? 18.492 -2.985 -10.519 1.00 96.38 460 LYS A O 1
ATOM 3608 N N . ARG A 1 461 ? 17.304 -3.594 -12.316 1.00 94.94 461 ARG A N 1
ATOM 3609 C CA . ARG A 1 461 ? 17.519 -5.047 -12.146 1.00 94.94 461 ARG A CA 1
ATOM 3610 C C . ARG A 1 461 ? 18.865 -5.468 -12.765 1.00 94.94 461 ARG A C 1
ATOM 3612 O O . ARG A 1 461 ? 18.904 -6.264 -13.692 1.00 94.94 461 ARG A O 1
ATOM 3619 N N . SER A 1 462 ? 19.969 -4.902 -12.271 1.00 93.56 462 SER A N 1
ATOM 3620 C CA . SER A 1 462 ? 21.342 -5.214 -12.704 1.00 93.56 462 SER A CA 1
ATOM 3621 C C . SER A 1 462 ? 22.260 -5.376 -11.497 1.00 93.56 462 SER A C 1
ATOM 3623 O O . SER A 1 462 ? 22.311 -4.484 -10.656 1.00 93.56 462 SER A O 1
ATOM 3625 N N . LEU A 1 463 ? 23.031 -6.466 -11.441 1.00 91.94 463 LEU A N 1
ATOM 3626 C CA . LEU A 1 463 ? 24.077 -6.663 -10.425 1.00 91.94 463 LEU A CA 1
ATOM 3627 C C . LEU A 1 463 ? 25.270 -5.706 -10.600 1.00 91.94 463 LEU A C 1
ATOM 3629 O O . LEU A 1 463 ? 26.047 -5.524 -9.671 1.00 91.94 463 LEU A O 1
ATOM 3633 N N . MET A 1 464 ? 25.387 -5.056 -11.763 1.00 91.06 464 MET A N 1
ATOM 3634 C CA . MET A 1 464 ? 26.316 -3.952 -12.009 1.00 91.06 464 MET A CA 1
ATOM 3635 C C . MET A 1 464 ? 25.508 -2.646 -12.138 1.00 91.06 464 MET A C 1
ATOM 3637 O O . MET A 1 464 ? 25.080 -2.297 -13.247 1.00 91.06 464 MET A O 1
ATOM 3641 N N . PRO A 1 465 ? 25.221 -1.939 -11.027 1.00 89.94 465 PRO A N 1
ATOM 3642 C CA . PRO A 1 465 ? 24.439 -0.707 -11.043 1.00 89.94 465 PRO A CA 1
ATOM 3643 C C . PRO A 1 465 ? 25.259 0.469 -11.586 1.00 89.94 465 PRO A C 1
ATOM 3645 O O . PRO A 1 465 ? 26.055 1.083 -10.879 1.00 89.94 465 PRO A O 1
ATOM 3648 N N . SER A 1 466 ? 25.037 0.820 -12.853 1.00 91.31 466 SER A N 1
ATOM 3649 C CA . SER A 1 466 ? 25.545 2.059 -13.449 1.00 91.31 466 SER A CA 1
ATOM 3650 C C . SER A 1 466 ? 24.417 3.099 -13.564 1.00 91.31 466 SER A C 1
ATOM 3652 O O . SER A 1 466 ? 23.419 2.840 -14.245 1.00 91.31 466 SER A O 1
ATOM 3654 N N . PRO A 1 467 ? 24.517 4.275 -12.915 1.00 90.69 467 PRO A N 1
ATOM 3655 C CA . PRO A 1 467 ? 23.520 5.335 -13.051 1.00 90.69 467 PRO A CA 1
ATOM 3656 C C . PRO A 1 467 ? 23.446 5.853 -14.491 1.00 90.69 467 PRO A C 1
ATOM 3658 O O . PRO A 1 467 ? 24.467 5.952 -15.178 1.00 90.69 467 PRO A O 1
ATOM 3661 N N . SER A 1 468 ? 22.245 6.164 -14.983 1.00 93.81 468 SER A N 1
ATOM 3662 C CA . SER A 1 468 ? 22.093 6.674 -16.350 1.00 93.81 468 SER A CA 1
ATOM 3663 C C . SER A 1 468 ? 22.521 8.134 -16.459 1.00 93.81 468 SER A C 1
ATOM 3665 O O . SER A 1 468 ? 22.399 8.934 -15.531 1.00 93.81 468 SER A O 1
ATOM 3667 N N . ARG A 1 469 ? 22.939 8.524 -17.668 1.00 93.25 469 ARG A N 1
ATOM 3668 C CA . ARG A 1 469 ? 23.130 9.936 -18.023 1.00 93.25 469 ARG A CA 1
ATOM 3669 C C . ARG A 1 469 ? 21.874 10.775 -17.735 1.00 93.25 469 ARG A C 1
ATOM 3671 O O . ARG A 1 469 ? 21.997 11.909 -17.285 1.00 93.25 469 ARG A O 1
ATOM 3678 N N . GLY A 1 470 ? 20.684 10.208 -17.957 1.00 93.12 470 GLY A N 1
ATOM 3679 C CA . GLY A 1 470 ? 19.412 10.872 -17.677 1.00 93.12 470 GLY A CA 1
ATOM 3680 C C . GLY A 1 470 ? 19.207 11.181 -16.192 1.00 93.12 470 GLY A C 1
ATOM 3681 O O . GLY A 1 470 ? 18.761 12.280 -15.868 1.00 93.12 470 GLY A O 1
ATOM 3682 N N . PHE A 1 471 ? 19.598 10.261 -15.306 1.00 95.69 471 PHE A N 1
ATOM 3683 C CA . PHE A 1 471 ? 19.553 10.446 -13.855 1.00 95.69 471 PHE A CA 1
ATOM 3684 C C . PHE A 1 471 ? 20.571 11.477 -13.355 1.00 95.69 471 PHE A C 1
ATOM 3686 O O . PHE A 1 471 ? 20.230 12.317 -12.523 1.00 95.69 471 PHE A O 1
ATOM 3693 N N . PHE A 1 472 ? 21.789 11.498 -13.911 1.00 93.12 472 PHE A N 1
ATOM 3694 C CA . PHE A 1 472 ? 22.767 12.556 -13.621 1.00 93.12 472 PHE A CA 1
ATOM 3695 C C . PHE A 1 472 ? 22.244 13.947 -14.022 1.00 93.12 472 PHE A C 1
ATOM 3697 O O . PHE A 1 472 ? 22.231 14.863 -13.199 1.00 93.12 472 PHE A O 1
ATOM 3704 N N . GLU A 1 473 ? 21.752 14.107 -15.257 1.00 92.44 473 GLU A N 1
ATOM 3705 C CA . GLU A 1 473 ? 21.192 15.381 -15.743 1.00 92.44 473 GLU A CA 1
ATOM 3706 C C . GLU A 1 473 ? 19.937 15.826 -14.966 1.00 92.44 473 GLU A C 1
ATOM 3708 O O . GLU A 1 473 ? 19.640 17.023 -14.897 1.00 92.44 473 GLU A O 1
ATOM 3713 N N . ALA A 1 474 ? 19.206 14.884 -14.366 1.00 93.12 474 ALA A N 1
ATOM 3714 C CA . ALA A 1 474 ? 18.087 15.159 -13.475 1.00 93.12 474 ALA A CA 1
ATOM 3715 C C . ALA A 1 474 ? 18.544 15.597 -12.072 1.00 93.12 474 ALA A C 1
ATOM 3717 O O . ALA A 1 474 ? 18.055 16.604 -11.553 1.00 93.12 474 ALA A O 1
ATOM 3718 N N . CYS A 1 475 ? 19.510 14.889 -11.477 1.00 94.31 475 CYS A N 1
ATOM 3719 C CA . CYS A 1 475 ? 20.065 15.203 -10.160 1.00 94.31 475 CYS A CA 1
ATOM 3720 C C . CYS A 1 475 ? 20.732 16.584 -10.127 1.00 94.31 475 CYS A C 1
ATOM 3722 O O . CYS A 1 475 ? 20.473 17.354 -9.207 1.00 94.31 475 CYS A O 1
ATOM 3724 N N . GLU A 1 476 ? 21.504 16.960 -11.149 1.00 92.06 476 GLU A N 1
ATOM 3725 C CA . GLU A 1 476 ? 22.126 18.295 -11.212 1.00 92.06 476 GLU A CA 1
ATOM 3726 C C . GLU A 1 476 ? 21.107 19.437 -11.391 1.00 92.06 476 GLU A C 1
ATOM 3728 O O . GLU A 1 476 ? 21.353 20.577 -10.989 1.00 92.06 476 GLU A O 1
ATOM 3733 N N . HIS A 1 477 ? 19.931 19.133 -11.948 1.00 89.81 477 HIS A N 1
ATOM 3734 C CA . HIS A 1 477 ? 18.845 20.094 -12.143 1.00 89.81 477 HIS A CA 1
ATOM 3735 C C . HIS A 1 477 ? 17.929 20.239 -10.915 1.00 89.81 477 HIS A C 1
ATOM 3737 O O . HIS A 1 477 ? 17.484 21.349 -10.627 1.00 89.81 477 HIS A O 1
ATOM 3743 N N . LEU A 1 478 ? 17.638 19.148 -10.194 1.00 92.19 478 LEU A N 1
ATOM 3744 C CA . LEU A 1 478 ? 16.773 19.166 -9.001 1.00 92.19 478 LEU A CA 1
ATOM 3745 C C . LEU A 1 478 ? 17.532 19.305 -7.672 1.00 92.19 478 LEU A C 1
ATOM 3747 O O . LEU A 1 478 ? 16.917 19.669 -6.674 1.00 92.19 478 LEU A O 1
ATOM 3751 N N . LYS A 1 479 ? 18.839 19.016 -7.660 1.00 93.81 479 LYS A N 1
ATOM 3752 C CA . LYS A 1 479 ? 19.744 19.054 -6.496 1.00 93.81 479 LYS A CA 1
ATOM 3753 C C . LYS A 1 479 ? 19.189 18.334 -5.248 1.00 93.81 479 LYS A C 1
ATOM 3755 O O . LYS A 1 479 ? 19.052 18.959 -4.197 1.00 93.81 479 LYS A O 1
ATOM 3760 N N . PRO A 1 480 ? 18.858 17.031 -5.353 1.00 95.62 480 PRO A N 1
ATOM 3761 C CA . PRO A 1 480 ? 18.389 16.236 -4.221 1.00 95.62 480 PRO A CA 1
ATOM 3762 C C . PRO A 1 480 ? 19.489 16.063 -3.162 1.00 95.62 480 PRO A C 1
ATOM 3764 O O . PRO A 1 480 ? 20.673 15.993 -3.490 1.00 95.62 480 PRO A O 1
ATOM 3767 N N . GLN A 1 481 ? 19.082 15.950 -1.895 1.00 96.25 481 GLN A N 1
ATOM 3768 C CA . GLN A 1 481 ? 19.962 15.787 -0.732 1.00 96.25 481 GLN A CA 1
ATOM 3769 C C . GLN A 1 481 ? 20.683 14.429 -0.708 1.00 96.25 481 GLN A C 1
ATOM 3771 O O . GLN A 1 481 ? 21.812 14.348 -0.234 1.00 96.25 481 GLN A O 1
ATOM 3776 N N . ARG A 1 482 ? 20.037 13.361 -1.192 1.00 96.94 482 ARG A N 1
ATOM 3777 C CA . ARG A 1 482 ? 20.658 12.041 -1.406 1.00 96.94 482 ARG A CA 1
ATOM 3778 C C . ARG A 1 482 ? 20.276 11.500 -2.779 1.00 96.94 482 ARG A C 1
ATOM 3780 O O . ARG A 1 482 ? 19.190 11.789 -3.290 1.00 96.94 482 ARG A O 1
ATOM 3787 N N . ARG A 1 483 ? 21.189 10.726 -3.363 1.00 97.88 483 ARG A N 1
ATOM 3788 C CA . ARG A 1 483 ? 21.106 10.165 -4.713 1.00 97.88 483 ARG A CA 1
ATOM 3789 C C . ARG A 1 483 ? 21.387 8.665 -4.614 1.00 97.88 483 ARG A C 1
ATOM 3791 O O . ARG A 1 483 ? 22.445 8.283 -4.123 1.00 97.88 483 ARG A O 1
ATOM 3798 N N . PHE A 1 484 ? 20.469 7.823 -5.072 1.00 98.12 484 PHE A N 1
ATOM 3799 C CA . PHE A 1 484 ? 20.587 6.368 -4.953 1.00 98.12 484 PHE A CA 1
ATOM 3800 C C . PHE A 1 484 ? 20.407 5.664 -6.297 1.00 98.12 484 PHE A C 1
ATOM 3802 O O . PHE A 1 484 ? 19.588 6.085 -7.115 1.00 98.12 484 PHE A O 1
ATOM 3809 N N . VAL A 1 485 ? 21.104 4.541 -6.478 1.00 98.19 485 VAL A N 1
ATOM 3810 C CA . VAL A 1 485 ? 20.756 3.523 -7.478 1.00 98.19 485 VAL A CA 1
ATOM 3811 C C . VAL A 1 485 ? 20.358 2.253 -6.735 1.00 98.19 485 VAL A C 1
ATOM 3813 O O . VAL A 1 485 ? 21.201 1.601 -6.117 1.00 98.19 485 VAL A O 1
ATOM 3816 N N . VAL A 1 486 ? 19.073 1.898 -6.788 1.00 98.12 486 VAL A N 1
ATOM 3817 C CA . VAL A 1 486 ? 18.572 0.668 -6.166 1.00 98.12 486 VAL A CA 1
ATOM 3818 C C . VAL A 1 486 ? 18.782 -0.516 -7.097 1.00 98.12 486 VAL A C 1
ATOM 3820 O O . VAL A 1 486 ? 18.394 -0.476 -8.268 1.00 98.12 486 VAL A O 1
ATOM 3823 N N . TYR A 1 487 ? 19.377 -1.581 -6.562 1.00 97.06 487 TYR A N 1
ATOM 3824 C CA . TYR A 1 487 ? 19.808 -2.746 -7.333 1.00 97.06 487 TYR A CA 1
ATOM 3825 C C . TYR A 1 487 ? 19.618 -4.066 -6.552 1.00 97.06 487 TYR A C 1
ATOM 3827 O O . TYR A 1 487 ? 19.499 -4.034 -5.328 1.00 97.06 487 TYR A O 1
ATOM 3835 N N . PRO A 1 488 ? 19.553 -5.236 -7.219 1.00 95.06 488 PRO A N 1
ATOM 3836 C CA . PRO A 1 488 ? 19.243 -6.534 -6.604 1.00 95.06 488 PRO A CA 1
ATOM 3837 C C . PRO A 1 488 ? 20.452 -7.199 -5.911 1.00 95.06 488 PRO A C 1
ATOM 3839 O O . PRO A 1 488 ? 20.574 -8.421 -5.935 1.00 95.06 488 PRO A O 1
ATOM 3842 N N . GLY A 1 489 ? 21.385 -6.416 -5.363 1.00 93.50 489 GLY A N 1
ATOM 3843 C CA . GLY A 1 489 ? 22.523 -6.936 -4.599 1.00 93.50 489 GLY A CA 1
ATOM 3844 C C . GLY A 1 489 ? 22.252 -7.036 -3.097 1.00 93.50 489 GLY A C 1
ATOM 3845 O O . GLY A 1 489 ? 21.115 -6.912 -2.645 1.00 93.50 489 GLY A O 1
ATOM 3846 N N . VAL A 1 490 ? 23.321 -7.256 -2.326 1.00 92.88 490 VAL A N 1
ATOM 3847 C CA . VAL A 1 490 ? 23.270 -7.520 -0.872 1.00 92.88 490 VAL A CA 1
ATOM 3848 C C . VAL A 1 490 ? 24.108 -6.554 -0.024 1.00 92.88 490 VAL A C 1
ATOM 3850 O O . VAL A 1 490 ? 24.091 -6.653 1.198 1.00 92.88 490 VAL A O 1
ATOM 3853 N N . GLU A 1 491 ? 24.819 -5.616 -0.648 1.00 94.44 491 GLU A N 1
ATOM 3854 C CA . GLU A 1 491 ? 25.723 -4.653 -0.004 1.00 94.44 491 GLU A CA 1
ATOM 3855 C C . GLU A 1 491 ? 25.475 -3.240 -0.549 1.00 94.44 491 GLU A C 1
ATOM 3857 O O . GLU A 1 491 ? 25.009 -3.095 -1.678 1.00 94.44 491 GLU A O 1
ATOM 3862 N N . SER A 1 492 ? 25.775 -2.191 0.222 1.00 96.56 492 SER A N 1
ATOM 3863 C CA . SER A 1 492 ? 25.786 -0.815 -0.291 1.00 96.56 492 SER A CA 1
ATOM 3864 C C . SER A 1 492 ? 27.211 -0.320 -0.529 1.00 96.56 492 SER A C 1
ATOM 3866 O O . SER A 1 492 ? 28.135 -0.654 0.214 1.00 96.56 492 SER A O 1
ATOM 3868 N N . PHE A 1 493 ? 27.407 0.476 -1.582 1.00 96.25 493 PHE A N 1
ATOM 3869 C CA . PHE A 1 493 ? 28.720 1.027 -1.928 1.00 96.25 493 PHE A CA 1
ATOM 3870 C C . PHE A 1 493 ? 28.625 2.370 -2.673 1.00 96.25 493 PHE A C 1
ATOM 3872 O O . PHE A 1 493 ? 27.649 2.630 -3.384 1.00 96.25 493 PHE A O 1
ATOM 3879 N N . PRO A 1 494 ? 29.634 3.252 -2.540 1.00 96.19 494 PRO A N 1
ATOM 3880 C CA . PRO A 1 494 ? 29.642 4.541 -3.219 1.00 96.19 494 PRO A CA 1
ATOM 3881 C C . PRO A 1 494 ? 29.894 4.408 -4.728 1.00 96.19 494 PRO A C 1
ATOM 3883 O O . PRO A 1 494 ? 30.756 3.661 -5.192 1.00 96.19 494 PRO A O 1
ATOM 3886 N N . LEU A 1 495 ? 29.169 5.216 -5.494 1.00 93.44 495 LEU A N 1
ATOM 3887 C CA . LEU A 1 495 ? 29.327 5.449 -6.926 1.00 93.44 495 LEU A CA 1
ATOM 3888 C C . LEU A 1 495 ? 29.821 6.889 -7.178 1.00 93.44 495 LEU A C 1
ATOM 3890 O O . LEU A 1 495 ? 29.960 7.711 -6.272 1.00 93.44 495 LEU A O 1
ATOM 3894 N N . ARG A 1 496 ? 30.103 7.223 -8.444 1.00 88.75 496 ARG A N 1
ATOM 3895 C CA . ARG A 1 496 ? 30.559 8.572 -8.833 1.00 88.75 496 ARG A CA 1
ATOM 3896 C C . ARG A 1 496 ? 29.456 9.626 -8.639 1.00 88.75 496 ARG A C 1
ATOM 3898 O O . ARG A 1 496 ? 28.294 9.358 -8.934 1.00 88.75 496 ARG A O 1
ATOM 3905 N N . HIS A 1 497 ? 29.860 10.847 -8.274 1.00 87.38 497 HIS A N 1
ATOM 3906 C CA . HIS A 1 497 ? 29.000 12.032 -8.082 1.00 87.38 497 HIS A CA 1
ATOM 3907 C C . HIS A 1 497 ? 27.984 11.920 -6.925 1.00 87.38 497 HIS A C 1
ATOM 3909 O O . HIS A 1 497 ? 26.814 12.277 -7.088 1.00 87.38 497 HIS A O 1
ATOM 3915 N N . GLU A 1 498 ? 28.451 11.438 -5.765 1.00 92.25 498 GLU A N 1
ATOM 3916 C CA . GLU A 1 498 ? 27.674 11.366 -4.509 1.00 92.25 498 GLU A CA 1
ATOM 3917 C C . GLU A 1 498 ? 26.415 10.485 -4.622 1.00 92.25 498 GLU A C 1
ATOM 3919 O O . GLU A 1 498 ? 25.388 10.735 -3.991 1.00 92.25 498 GLU A O 1
ATOM 3924 N N . ILE A 1 499 ? 26.502 9.446 -5.457 1.00 95.88 499 ILE A N 1
ATOM 3925 C CA . ILE A 1 499 ? 25.475 8.418 -5.626 1.00 95.88 499 ILE A CA 1
ATOM 3926 C C . ILE A 1 499 ? 25.849 7.200 -4.781 1.00 95.88 499 ILE A C 1
ATOM 3928 O O . ILE A 1 499 ? 27.008 6.796 -4.754 1.00 95.88 499 ILE A O 1
ATOM 3932 N N . GLU A 1 500 ? 24.869 6.579 -4.137 1.00 97.31 500 GLU A N 1
ATOM 3933 C CA . GLU A 1 500 ? 25.025 5.335 -3.380 1.00 97.31 500 GLU A CA 1
ATOM 3934 C C . GLU A 1 500 ? 24.306 4.185 -4.108 1.00 97.31 500 GLU A C 1
ATOM 3936 O O . GLU A 1 500 ? 23.114 4.282 -4.411 1.00 97.31 500 GLU A O 1
ATOM 3941 N N . ALA A 1 501 ? 25.020 3.101 -4.424 1.00 97.75 501 ALA A N 1
ATOM 3942 C CA . ALA A 1 501 ? 24.395 1.841 -4.822 1.00 97.75 501 ALA A CA 1
ATOM 3943 C C . ALA A 1 501 ? 23.864 1.155 -3.560 1.00 97.75 501 ALA A C 1
ATOM 3945 O O . ALA A 1 501 ? 24.607 1.027 -2.588 1.00 97.75 501 ALA A O 1
ATOM 3946 N N . VAL A 1 502 ? 22.594 0.741 -3.549 1.00 97.88 502 VAL A N 1
ATOM 3947 C CA . VAL A 1 502 ? 21.951 0.230 -2.327 1.00 97.88 502 VAL A CA 1
ATOM 3948 C C . VAL A 1 502 ? 20.898 -0.857 -2.622 1.00 97.88 502 VAL A C 1
ATOM 3950 O O . VAL A 1 502 ? 20.117 -0.716 -3.568 1.00 97.88 502 VAL A O 1
ATOM 3953 N N . PRO A 1 503 ? 20.828 -1.947 -1.836 1.00 96.81 503 PRO A N 1
ATOM 3954 C CA . PRO A 1 503 ? 19.736 -2.915 -1.904 1.00 96.81 503 PRO A CA 1
ATOM 3955 C C . PRO A 1 503 ? 18.393 -2.290 -1.486 1.00 96.81 503 PRO A C 1
ATOM 3957 O O . PRO A 1 503 ? 18.365 -1.414 -0.616 1.00 96.81 503 PRO A O 1
ATOM 3960 N N . PRO A 1 504 ? 17.248 -2.751 -2.025 1.00 96.50 504 PRO A N 1
ATOM 3961 C CA . PRO A 1 504 ? 15.940 -2.204 -1.655 1.00 96.50 504 PRO A CA 1
ATOM 3962 C C . PRO A 1 504 ? 15.579 -2.445 -0.181 1.00 96.50 504 PRO A C 1
ATOM 3964 O O . PRO A 1 504 ? 14.837 -1.653 0.393 1.00 96.50 504 PRO A O 1
ATOM 3967 N N . THR A 1 505 ? 16.124 -3.495 0.445 1.00 95.00 505 THR A N 1
ATOM 3968 C CA . THR A 1 505 ? 16.012 -3.767 1.889 1.00 95.00 505 THR A CA 1
ATOM 3969 C C . THR A 1 505 ? 16.700 -2.683 2.717 1.00 95.00 505 THR A C 1
ATOM 3971 O O . THR A 1 505 ? 16.048 -2.024 3.521 1.00 95.00 505 THR A O 1
ATOM 3974 N N . MET A 1 506 ? 17.986 -2.429 2.458 1.00 96.31 506 MET A N 1
ATOM 3975 C CA . MET A 1 506 ? 18.770 -1.420 3.177 1.00 96.31 506 MET A CA 1
ATOM 3976 C C . MET A 1 506 ? 18.196 -0.011 2.990 1.00 96.31 506 MET A C 1
ATOM 3978 O O . MET A 1 506 ? 18.109 0.747 3.951 1.00 96.31 506 MET A O 1
ATOM 3982 N N . LEU A 1 507 ? 17.735 0.351 1.784 1.00 97.12 507 LEU A N 1
ATOM 3983 C CA . LEU A 1 507 ? 17.110 1.663 1.582 1.00 97.12 507 LEU A CA 1
ATOM 3984 C C . LEU A 1 507 ? 15.738 1.777 2.275 1.00 97.12 507 LEU A C 1
ATOM 3986 O O . LEU A 1 507 ? 15.393 2.853 2.757 1.00 97.12 507 LEU A O 1
ATOM 3990 N N . ALA A 1 508 ? 14.978 0.682 2.382 1.00 95.81 508 ALA A N 1
ATOM 3991 C CA . ALA A 1 508 ? 13.747 0.640 3.172 1.00 95.81 508 ALA A CA 1
ATOM 3992 C C . ALA A 1 508 ? 14.016 0.783 4.684 1.00 95.81 508 ALA A C 1
ATOM 3994 O O . ALA A 1 508 ? 13.236 1.423 5.385 1.00 95.81 508 ALA A O 1
ATOM 3995 N N . GLU A 1 509 ? 15.124 0.242 5.194 1.00 94.44 509 GLU A N 1
ATOM 3996 C CA . GLU A 1 509 ? 15.568 0.446 6.581 1.00 94.44 509 GLU A CA 1
ATOM 3997 C C . GLU A 1 509 ? 16.036 1.890 6.821 1.00 94.44 509 GLU A C 1
ATOM 3999 O O . GLU A 1 509 ? 15.592 2.521 7.776 1.00 94.44 509 GLU A O 1
ATOM 4004 N N . ILE A 1 510 ? 16.836 2.451 5.907 1.00 95.00 510 ILE A N 1
ATOM 4005 C CA . ILE A 1 510 ? 17.309 3.849 5.926 1.00 95.00 510 ILE A CA 1
ATOM 4006 C C . ILE A 1 510 ? 16.154 4.866 5.833 1.00 95.00 510 ILE A C 1
ATOM 4008 O O . ILE A 1 510 ? 16.290 5.989 6.315 1.00 95.00 510 ILE A O 1
ATOM 4012 N N . LEU A 1 511 ? 15.025 4.502 5.216 1.00 94.12 511 LEU A N 1
ATOM 4013 C CA . LEU A 1 511 ? 13.802 5.317 5.188 1.00 94.12 511 LEU A CA 1
ATOM 4014 C C . LEU A 1 511 ? 12.970 5.223 6.474 1.00 94.12 511 LEU A C 1
ATOM 4016 O O . LEU A 1 511 ? 12.178 6.123 6.741 1.00 94.12 511 LEU A O 1
ATOM 4020 N N . ALA A 1 512 ? 13.124 4.148 7.245 1.00 90.50 512 ALA A N 1
ATOM 4021 C CA . ALA A 1 512 ? 12.303 3.856 8.416 1.00 90.50 512 ALA A CA 1
ATOM 4022 C C . ALA A 1 512 ? 12.943 4.264 9.758 1.00 90.50 512 ALA A C 1
ATOM 4024 O O . ALA A 1 512 ? 12.356 3.981 10.807 1.00 90.50 512 ALA A O 1
ATOM 4025 N N . ALA A 1 513 ? 14.127 4.884 9.709 1.00 86.81 513 ALA A N 1
ATOM 4026 C CA . ALA A 1 513 ? 14.892 5.416 10.838 1.00 86.81 513 ALA A CA 1
ATOM 4027 C C . ALA A 1 513 ? 14.749 6.947 10.957 1.00 86.81 513 ALA A C 1
ATOM 4029 O O . ALA A 1 513 ? 14.626 7.417 12.109 1.00 86.81 513 ALA A O 1
#

Solvent-accessible surface area (backbone atoms only — not comparable to full-atom values): 31052 Å² total; per-residue (Å²): 140,78,88,82,92,80,87,87,87,88,86,84,92,79,86,85,87,80,87,79,91,88,80,89,89,89,79,89,87,83,88,89,86,88,82,88,79,90,87,85,85,92,81,87,88,89,80,87,86,85,89,87,86,83,80,85,82,82,90,80,85,93,83,75,90,88,77,77,88,90,83,82,88,86,90,80,88,84,89,84,89,81,88,82,87,86,84,84,88,85,89,82,82,91,81,74,89,68,63,76,60,59,59,68,62,61,64,78,78,60,98,68,94,73,86,81,78,79,77,90,76,91,70,93,70,78,76,80,74,69,58,87,57,51,66,58,53,55,52,36,25,67,74,26,31,21,26,33,44,34,24,41,77,80,37,46,65,68,61,53,51,49,58,47,36,75,74,69,46,65,46,81,39,46,46,82,42,67,75,46,46,60,57,46,76,50,44,65,72,47,54,63,78,44,60,90,38,32,36,37,35,34,44,42,80,71,50,55,78,47,35,62,48,51,37,56,53,47,62,49,27,38,75,73,70,45,48,40,35,38,34,41,37,28,28,57,23,53,53,67,62,50,50,65,44,39,56,61,32,64,96,35,57,47,81,45,80,45,60,45,51,37,75,93,44,41,78,97,56,51,73,65,55,40,46,59,35,8,30,37,55,73,22,49,72,32,96,45,54,64,55,13,37,52,44,42,47,51,48,55,48,48,40,43,69,59,54,53,55,76,78,57,74,87,69,57,41,65,61,54,47,54,51,52,31,55,40,42,80,37,35,55,38,64,61,53,45,68,59,56,8,63,79,70,76,50,53,45,66,59,42,48,51,54,52,51,52,37,34,48,36,61,48,28,46,75,36,39,46,64,84,68,100,56,98,66,67,61,55,81,53,32,27,34,25,49,45,44,30,15,55,35,28,42,57,69,69,42,57,50,70,68,53,37,71,72,34,93,54,42,58,38,46,50,40,35,39,47,53,46,36,38,60,76,26,42,54,87,79,47,45,68,23,22,38,46,39,80,84,63,30,31,35,69,37,35,35,35,34,76,87,77,46,34,36,38,31,40,70,44,89,34,90,74,81,72,85,51,72,29,37,52,61,35,42,76,71,69,62,47,81,44,38,37,38,34,24,80,55,91,63,70,49,83,49,82,90,76,25,34,37,31,18,60,61,60,52,20,51,70,42,62,110

Sequence (513 aa):
MDQARKEEATAGRKRWPTGPLATRHSLLATRYSPLATRHSPFASSPLATRYSPLTKPPAHTISEFVRRNDEERLGEYGASPVTLETTTPCRGRPETGLRRWAELAAENACGRSTTLQIRNENVGFARMIERSLMPAVLAGLNDVPAVCLTGPRQAGKTTLALAVLERLGGLYLDLESEVDRAKLVEPEAYLGRHLDKLVVLDEVHRVPELFPVLRGLIDRARREGRGTGRYLLLGSAALALLRQSSESLAGRLRFLELTPFHLREATGQSADTLWLRGGFPGSLLAADDAQSLRWRQDFIRTYLERDIPQFGRRIAAETLRRFWTMLAHRQGAPLNQAELARNLGVDARTVGYYVDLLVDLLLVRRLPPWHTNLGKRLVKAPRLFVRDSGLVHALLGIVDMENLLAHPVVGASWEGFVIENLLASAPAGTGAYYWRTAGGAEIDLLLELPGRRTWAVEIKRSLMPSPSRGFFEACEHLKPQRRFVVYPGVESFPLRHEIEAVPPTMLAEILAA

Nearest PDB structures (foldseek):
  5x06-assembly1_E  TM=4.905E-01  e=9.271E-04  Escherichia coli O157:H7
  7rla-assembly1_A  TM=4.085E-01  e=3.107E-03  Homo sapiens
  5vy8-assembly1_E  TM=4.574E-01  e=4.089E-03  Saccharomyces cerevisiae S288C
  3j68-assembly1_A  TM=3.652E-01  e=2.508E-02  Strongylocentrotus purpuratus
  3ag5-assembly1_B  TM=1.783E-01  e=2.152E+00  Staphylococcus aureus subsp. aureus NCTC 8325

Mean predicted aligned error: 14.86 Å

Foldseek 3Di:
DDDDDDDDDDDDDDDDDDDDDDDDDDDDDDDDDDDDDDDDDDDDDDDDDDDDDDDDDDDDDDDPPPPDDPDDDDDDDDDDDDDDDDDDDDDDDDDDDPPVVVVVVPVVPDDDDDDDDPPPPDDPDPPDQDAPCLVVVVVQQVPFAEEEEEEAPLLCQVVSVVVVCVVFPAEEAELVDPVRVVLCPVVLVNLVVGLPGEYEYAQCVSCLVCLLSSLVSLVVSVVVVSNGNHYYYYHQLLVVSNCVSNVSCVVRYHYDYRYQDFPVRLPPADPLLCLQLWRRPQLSPDPFLQSSLVVLLVVLVCCLPPPLCVNDDDDDSVLLLVLVLVCLVQQQHFDDLVVSQVVSVHDSVVSVVSQVSCVSSVQKDFAAADDDPDPFAWDGGTTMHRQTSSNSCSSVVNRDDVSLVPDPCNWSSQLSSLQNNLVSLADPPKRWHWTATPVGQIFSIWILHPVRQIETEAEDADPDDDDDPSPVVVCVVVVHPAAEYEYCDDDWDDDPPRYIYDHSSVSSVVRND

pLDDT: mean 76.4, std 27.79, range [22.62, 98.75]

Secondary structure (DSSP, 8-state):
-------------------------------------------------------PPPP----SSSSS------------------------PPPPTTSHHHHHHHGGGS-----------S----PPPPPTTHHHHHHHHHHSSEEEEE--TTSSHHHHHHHHHHHH--EEEESS-HHHHHHTSSHHHHHGGGTTS-EEEETGGG-TTHHHHHHHHHHHHHHTT--SS-EEEEE-S-HHHHHHHGGGGTTTEEEEE-PSP-TTT-TTS-HHHHHHH-S-HHHHT-SSHHHHHHHHHHHHHHIIIIIGGGSSS---HHHHHHHHHHHHTTTT-B--HHHHHHHHTS-HHHHHHHHHHHHHTTSEEEEPBPP---SS-B--SPEEEES-HHHHHHHHT--SHHHHHHSTTHHHHHHHHHHHHHHHHSPTT-EEEEEEBTTS-EEEEEEEETTTEEEEEEE---SS-PPPHHHHHHHHHH--SEEEEE-SSSS-EEETTTEEEE-HHHHHHHH--

Radius of gyration: 33.23 Å; Cα contacts (8 Å, |Δi|>4): 684; chains: 1; bounding box: 83×120×100 Å